Protein AF-A0A418BNH3-F1 (afdb_monomer)

InterPro domains:
  IPR000172 Glucose-methanol-choline oxidoreductase, N-terminal [PF00732] (237-376)
  IPR007867 Glucose-methanol-choline oxidoreductase, C-terminal [PF05199] (386-517)
  IPR036188 FAD/NAD(P)-binding domain superfamily [G3DSA:3.50.50.60] (268-417)
  IPR036188 FAD/NAD(P)-binding domain superfamily [G3DSA:3.50.50.60] (452-518)
  IPR036188 FAD/NAD(P)-binding domain superfamily [SSF51905] (187-517)

Radius of gyration: 31.07 Å; Cα contacts (8 Å, |Δi|>4): 616; chains: 1; bounding box: 93×63×77 Å

pLDDT: mean 75.2, std 13.59, range [33.78, 96.62]

Foldseek 3Di:
DLDDADPLLLLLLLLLLCLQQNADDLVVQLVVLVVVVVVVVVVCVPDPDPPQDDDSVLSNVRSHDRLVQLVLSVLLSVVLVVDDPVVNVVLSVLSVLLSFQCSLCVLQVQPGSGRLSPDDSVSNNSSLVSLCVPPDPVSNVSSVVSNCSSVCSLVVRQATPVRHGNSVCSVVVNPDADDDDDADDDAAEDAQQFQDDLVNQPPPLQVLLVRFFDVSQFDADPVNPDTDRHTSFDADDFDQQLDDDFLVRVVVVVVCVVVVHDDDRGGAQQVSHNDDPVCVSSPHNVCRRCTCSNPVVVVCVSSPDDDDGQKAFQEFDDDPPWTQFTWIAHPNRPDIDTDGDRYYHYHRDLPVSLVRCVSNPNDDPCRNPDDDDDDDDDADDDDPPRDGPDPDDDDDDDDPVNQQVVLVVLLVVVLVCVVVQDQWDDFQQPPQDIQGHDDPVCSVPVSPDPSNVVSSVVSVVSIRHPRRGDDDDDDDAQLQEADCDVVLGQAHPVQHGPVDPPDGDDDRNHHSDDPPDD

Secondary structure (DSSP, 8-state):
---PPPHHHHHHHHHHHHHHH-PPPHHHHHHHHHHHHHHHHHH-TT----SSPPPHHHHHHHTT--TTTTTHHHHHHHHHTTS-HHHHHHHHHHHHHHTSHHHHHHHH--SS-S-GGGS-HHHHHHHHHHHHT-SSHHHHHHHHHHHHHHHHHHHH-SB-TTS-B-HHHHHTT---PPPPPPPPP--EEEE-S----GGG----HHHHHHHHBGGGG-EE-TTSS-EE--BSS-----B-TT-PPPHHHHHHHHHHHHTT----PPPB-STT-----S-GGG--TTS-S--TTTTHHHHHHHTT-----SEEEEEEEEETTEEEEEEEEETTTTEEEEEE-S-EEEESHHHHHHHHHHHTT---TTTT-S-------------TT-----S--------HHHHHHHHHHHHHHHHHHHHTT-SEE--SBTTSPPEE--SHHHHHSTTTSHHHHHHHHHHHHH-S-TTTB----S----TT-B-SSTTT-SB-TTSBBSSSTT-B--SGGG-SS-TT--

Sequence (518 aa):
MVLRLTDAQNATILAIAETIVGPLPDDVAKDIVSEHLDTVRNLSEGTDEAAGTPTEDELLATTQVHPRELGLLASVEVMLHKLPKDRWSEFEKVLYLLSTGWGTKVVTASARMVPFHKLTVSEREDALRNLTLSSFAKVRSLFQVFKALVSFCMFAKTRSVHGKLNPLWENLHYPGRPEEKKRPPRILVLEKAVYFHPADASFNELQGFWDHYESAALLTSEDLSMMLLAGSAWGGGVSAEAVLHNVPNQVLLDGAIKLGYPVEAVPQNTNGHVHECGFCTLGCPYGEKQGSHVTWLRDAADAGAKFIDGCYVDKVMYVKDAASGVEATVLNGSVRLVVKAKTVVCCAGSLHTPALLLRSGLSNPNIGRHLRLHPVVTVHGFFPHKQVQSRPRIHFQLGTKDGQSLVEGLVAGIKVLLAQGAVEVNTTQFHLPPLRLQSKEDLANPVECATTQRWIAQVRALGAVQNSIGILNAHQMGSCRMGSTPEMGAVNPDGESWDVRGLYVADASLFPTASGVK

Organism: Aphanomyces astaci (NCBI:txid112090)

Solvent-accessible surface area (backbone atoms only — not comparable to full-atom values): 31016 Å² total; per-residue (Å²): 131,87,86,72,81,50,71,56,36,52,45,28,53,50,45,51,38,44,66,75,57,31,51,53,57,73,67,60,40,49,53,54,52,50,53,49,52,52,51,52,51,68,73,42,77,88,59,98,73,88,84,80,76,79,50,71,70,58,53,53,53,61,43,57,47,47,51,73,54,45,36,37,67,64,42,49,53,57,53,50,73,70,44,58,69,66,60,40,50,52,52,50,53,51,39,51,32,30,43,30,20,64,37,20,23,68,69,25,65,36,94,56,72,44,24,48,56,73,48,55,72,69,56,42,46,52,22,54,50,40,17,64,70,39,92,47,67,73,50,27,49,50,46,54,52,52,52,52,54,46,55,48,38,64,68,72,36,68,40,26,71,84,69,46,66,34,78,66,37,64,80,66,72,51,89,70,84,78,85,86,73,87,72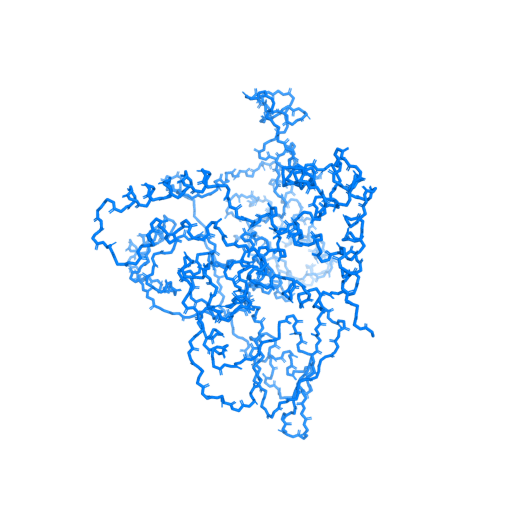,77,81,81,71,46,75,41,69,60,46,73,84,62,56,49,89,68,59,78,88,38,70,71,57,22,28,54,70,39,20,46,80,48,37,66,38,65,44,96,84,62,84,42,77,42,74,43,65,42,67,76,78,83,66,71,46,45,87,35,68,77,73,51,60,72,55,43,54,52,50,54,51,35,53,75,71,69,47,93,80,78,76,77,49,41,39,29,87,76,43,70,81,85,79,91,39,73,86,50,46,44,80,83,55,42,55,61,36,46,57,75,41,62,51,38,54,39,44,75,59,66,55,84,86,73,78,70,56,48,71,61,27,59,37,61,57,96,92,42,52,48,24,35,38,28,25,27,73,89,66,76,38,83,43,77,50,77,27,75,42,77,44,83,50,38,51,92,69,46,33,37,52,34,42,48,67,39,68,56,78,63,87,64,66,74,54,86,83,80,81,83,90,81,87,87,84,87,85,90,60,97,85,68,76,74,95,63,82,88,83,82,88,83,79,86,48,72,67,58,25,51,51,52,41,54,50,49,53,52,51,51,43,54,44,26,73,74,65,49,48,62,51,76,70,56,39,79,86,58,78,65,51,72,60,85,49,74,70,35,65,73,37,47,57,79,22,72,70,43,49,55,50,53,50,48,56,58,72,65,50,58,44,93,91,49,40,74,82,85,85,94,76,83,62,32,86,41,15,37,12,99,45,72,92,65,18,58,12,33,85,87,25,36,31,72,90,40,87,94,40,69,60,89,58,56,33,37,34,76,58,70,88,87,70,127

Mean predicted aligned error: 19.0 Å

Nearest PDB structures (foldseek):
  7dve-assembly2_B  TM=3.687E-01  e=5.368E-04  Microbacterium trichothecenolyticum
  7qva-assembly1_A  TM=3.240E-01  e=1.224E-03  Pseudarthrobacter siccitolerans
  7qfd-assembly1_A  TM=3.451E-01  e=6.701E-03  Pseudarthrobacter siccitolerans
  7qf8-assembly1_A  TM=3.212E-01  e=3.258E-03  Pseudarthrobacter siccitolerans
  7dve-assembly1_A  TM=3.403E-01  e=1.451E-02  Microbacterium trichothecenolyticum

Structure (mmCIF, N/CA/C/O backbone):
data_AF-A0A418BNH3-F1
#
_entry.id   AF-A0A418BNH3-F1
#
loop_
_atom_site.group_PDB
_atom_site.id
_atom_site.type_symbol
_atom_site.label_atom_id
_atom_site.label_alt_id
_atom_site.label_comp_id
_atom_site.label_asym_id
_atom_site.label_entity_id
_atom_site.label_seq_id
_atom_site.pdbx_PDB_ins_code
_atom_site.Cartn_x
_atom_site.Cartn_y
_atom_site.Cartn_z
_atom_site.occupancy
_atom_site.B_iso_or_equiv
_atom_site.auth_seq_id
_atom_site.auth_comp_id
_atom_site.auth_asym_id
_atom_site.auth_atom_id
_atom_site.pdbx_PDB_model_num
ATOM 1 N N . MET A 1 1 ? -23.271 23.427 24.731 1.00 37.72 1 MET A N 1
ATOM 2 C CA . MET A 1 1 ? -24.636 23.454 24.172 1.00 37.72 1 MET A CA 1
ATOM 3 C C . MET A 1 1 ? -24.675 22.404 23.074 1.00 37.72 1 MET A C 1
ATOM 5 O O . MET A 1 1 ? -23.880 22.517 22.151 1.00 37.72 1 MET A O 1
ATOM 9 N N . VAL A 1 2 ? -25.447 21.327 23.234 1.00 43.41 2 VAL A N 1
ATOM 10 C CA . VAL A 1 2 ? -25.583 20.299 22.186 1.00 43.41 2 VAL A CA 1
ATOM 11 C C . VAL A 1 2 ? -26.426 20.923 21.076 1.00 43.41 2 VAL A C 1
ATOM 13 O O . VAL A 1 2 ? -27.587 21.248 21.316 1.00 43.41 2 VAL A O 1
ATOM 16 N N . LEU A 1 3 ? -25.821 21.190 19.918 1.00 53.22 3 LEU A N 1
ATOM 17 C CA . LEU A 1 3 ? -26.523 21.704 18.741 1.00 53.22 3 LEU A CA 1
ATOM 18 C C . LEU A 1 3 ? -27.449 20.592 18.236 1.00 53.22 3 LEU A C 1
ATOM 20 O O . LEU A 1 3 ? -26.982 19.583 17.717 1.00 53.22 3 LEU A O 1
ATOM 24 N N . ARG A 1 4 ? -28.757 20.743 18.456 1.00 70.19 4 ARG A N 1
ATOM 25 C CA . ARG A 1 4 ? -29.774 19.885 17.840 1.00 70.19 4 ARG A CA 1
ATOM 26 C C . ARG A 1 4 ? -30.193 20.494 16.511 1.00 70.19 4 ARG A C 1
ATOM 28 O O . ARG A 1 4 ? -30.335 21.712 16.419 1.00 70.19 4 ARG A O 1
ATOM 35 N N . LEU A 1 5 ? -30.408 19.640 15.515 1.00 81.38 5 LEU A N 1
ATOM 36 C CA . LEU A 1 5 ? -31.005 20.052 14.250 1.00 81.38 5 LEU A CA 1
ATOM 37 C C . LEU A 1 5 ? -32.410 20.611 14.498 1.00 81.38 5 LEU A C 1
ATOM 39 O O . LEU A 1 5 ? -33.138 20.148 15.377 1.00 81.38 5 LEU A O 1
ATOM 43 N N . THR A 1 6 ? -32.788 21.612 13.711 1.00 88.00 6 THR A N 1
ATOM 44 C CA . THR A 1 6 ? -34.149 22.162 13.715 1.00 88.00 6 THR A CA 1
ATOM 45 C C . THR A 1 6 ? -35.138 21.186 13.075 1.00 88.00 6 THR A C 1
ATOM 47 O O . THR A 1 6 ? -34.758 20.351 12.250 1.00 88.00 6 THR A O 1
ATOM 50 N N . ASP A 1 7 ? -36.431 21.334 13.372 1.00 88.44 7 ASP A N 1
ATOM 51 C CA . ASP A 1 7 ? -37.486 20.499 12.777 1.00 88.44 7 ASP A CA 1
ATOM 52 C C . ASP A 1 7 ? -37.479 20.550 11.241 1.00 88.44 7 ASP A C 1
ATOM 54 O O . ASP A 1 7 ? -37.665 19.533 10.573 1.00 88.44 7 ASP A O 1
ATOM 58 N N . ALA A 1 8 ? -37.178 21.718 10.665 1.00 88.00 8 ALA A N 1
ATOM 59 C CA . ALA A 1 8 ? -37.077 21.895 9.219 1.00 88.00 8 ALA A CA 1
ATOM 60 C C . ALA A 1 8 ? -35.868 21.156 8.611 1.00 88.00 8 ALA A C 1
ATOM 62 O O . ALA A 1 8 ? -35.959 20.623 7.501 1.00 88.00 8 ALA A O 1
ATOM 63 N N . GLN A 1 9 ? -34.740 21.086 9.325 1.00 88.50 9 GLN A N 1
ATOM 64 C CA . GLN A 1 9 ? -33.569 20.307 8.904 1.00 88.50 9 GLN A CA 1
ATOM 65 C C . GLN A 1 9 ? -33.829 18.800 9.042 1.00 88.50 9 GLN A C 1
ATOM 67 O O . GLN A 1 9 ? -33.521 18.053 8.116 1.00 88.50 9 GLN A O 1
ATOM 72 N N . ASN A 1 10 ? -34.473 18.363 10.129 1.00 87.75 10 ASN A N 1
ATOM 73 C CA . ASN A 1 10 ? -34.883 16.967 10.321 1.00 87.75 10 ASN A CA 1
ATOM 74 C C . ASN A 1 10 ? -35.850 16.500 9.224 1.00 87.75 10 ASN A C 1
ATOM 76 O O . ASN A 1 10 ? -35.643 15.445 8.623 1.00 87.75 10 ASN A O 1
ATOM 80 N N . ALA A 1 11 ? -36.854 17.317 8.893 1.00 89.62 11 ALA A N 1
ATOM 81 C CA . ALA A 1 11 ? -37.769 17.043 7.786 1.00 89.62 11 ALA A CA 1
ATOM 82 C C . ALA A 1 11 ? -37.035 16.953 6.437 1.00 89.62 11 ALA A C 1
ATOM 84 O O . ALA A 1 11 ? -37.378 16.127 5.595 1.00 89.62 11 ALA A O 1
ATOM 85 N N . THR A 1 12 ? -35.998 17.771 6.241 1.00 90.56 12 THR A N 1
ATOM 86 C CA . THR A 1 12 ? -35.180 17.770 5.020 1.00 90.56 12 THR A CA 1
ATOM 87 C C . THR A 1 12 ? -34.325 16.508 4.899 1.00 90.56 12 THR A C 1
ATOM 89 O O . THR A 1 12 ? -34.303 15.907 3.831 1.00 90.56 12 THR A O 1
ATOM 92 N N . ILE A 1 13 ? -33.686 16.049 5.981 1.00 88.06 13 ILE A N 1
ATOM 93 C CA . ILE A 1 13 ? -32.927 14.785 5.988 1.00 88.06 13 ILE A CA 1
ATOM 94 C C . ILE A 1 13 ? -33.841 13.599 5.683 1.00 88.06 13 ILE A C 1
ATOM 96 O O . ILE A 1 13 ? -33.485 12.752 4.867 1.00 88.06 13 ILE A O 1
ATOM 100 N N . LEU A 1 14 ? -35.020 13.544 6.311 1.00 86.75 14 LEU A N 1
ATOM 101 C CA . LEU A 1 14 ? -35.993 12.485 6.048 1.00 86.75 14 LEU A CA 1
ATOM 102 C C . LEU A 1 14 ? -36.461 12.496 4.595 1.00 86.75 14 LEU A C 1
ATOM 104 O O . LEU A 1 14 ? -36.467 11.447 3.966 1.00 86.75 14 LEU A O 1
ATOM 108 N N . ALA A 1 15 ? -36.776 13.671 4.047 1.00 88.69 15 ALA A N 1
ATOM 109 C CA . ALA A 1 15 ? -37.176 13.804 2.651 1.00 88.69 15 ALA A CA 1
ATOM 110 C C . ALA A 1 15 ? -36.072 13.355 1.680 1.00 88.69 15 ALA A C 1
ATOM 112 O O . ALA A 1 15 ? -36.371 12.700 0.686 1.00 88.69 15 ALA A O 1
ATOM 113 N N . ILE A 1 16 ? -34.804 13.674 1.963 1.00 87.88 16 ILE A N 1
ATOM 114 C CA . ILE A 1 16 ? -33.655 13.199 1.176 1.00 87.88 16 ILE A CA 1
ATOM 115 C C . ILE A 1 16 ? -33.548 11.674 1.266 1.00 87.88 16 ILE A C 1
ATOM 117 O O . ILE A 1 16 ? -33.406 11.009 0.246 1.00 87.88 16 ILE A O 1
ATOM 121 N N . ALA A 1 17 ? -33.656 11.108 2.468 1.00 84.88 17 ALA A N 1
ATOM 122 C CA . ALA A 1 17 ? -33.556 9.670 2.668 1.00 84.88 17 ALA A CA 1
ATOM 123 C C . ALA A 1 17 ? -34.690 8.891 1.998 1.00 84.88 17 ALA A C 1
ATOM 125 O O . ALA A 1 17 ? -34.429 7.898 1.333 1.00 84.88 17 ALA A O 1
ATOM 126 N N . GLU A 1 18 ? -35.924 9.379 2.106 1.00 85.19 18 GLU A N 1
ATOM 127 C CA . GLU A 1 18 ? -37.091 8.860 1.383 1.00 85.19 18 GLU A CA 1
ATOM 128 C C . GLU A 1 18 ? -36.895 8.885 -0.132 1.00 85.19 18 GLU A C 1
ATOM 130 O O . GLU A 1 18 ? -37.412 8.030 -0.829 1.00 85.19 18 GLU A O 1
ATOM 135 N N . THR A 1 19 ? -36.135 9.844 -0.653 1.00 86.19 19 THR A N 1
ATOM 136 C CA . THR A 1 19 ? -35.883 9.926 -2.098 1.00 86.19 19 THR A CA 1
ATOM 137 C C . THR A 1 19 ? -34.776 8.958 -2.542 1.00 86.19 19 THR A C 1
ATOM 139 O O . THR A 1 19 ? -34.773 8.508 -3.677 1.00 86.19 19 THR A O 1
ATOM 142 N N . ILE A 1 20 ? -33.809 8.638 -1.671 1.00 81.50 20 ILE A N 1
ATOM 143 C CA . ILE A 1 20 ? -32.652 7.785 -2.017 1.00 81.50 20 ILE A CA 1
ATOM 144 C C . ILE A 1 20 ? -32.936 6.297 -1.753 1.00 81.50 20 ILE A C 1
ATOM 146 O O . ILE A 1 20 ? -32.476 5.441 -2.500 1.00 81.50 20 ILE A O 1
ATOM 150 N N . VAL A 1 21 ? -33.642 5.988 -0.666 1.00 76.19 21 VAL A N 1
ATOM 151 C CA . VAL A 1 21 ? -33.873 4.623 -0.153 1.00 76.19 21 VAL A CA 1
ATOM 152 C C . VAL A 1 21 ? -35.308 4.448 0.355 1.00 76.19 21 VAL A C 1
ATOM 154 O O . VAL A 1 21 ? -35.558 3.656 1.263 1.00 76.19 21 VAL A O 1
ATOM 157 N N . GLY A 1 22 ? -36.241 5.265 -0.135 1.00 78.38 22 GLY A N 1
ATOM 158 C CA . GLY A 1 22 ? -37.651 5.121 0.204 1.00 78.38 22 GLY A CA 1
ATOM 159 C C . GLY A 1 22 ? -38.299 3.916 -0.469 1.00 78.38 22 GLY A C 1
ATOM 160 O O . GLY A 1 22 ? -37.667 3.246 -1.289 1.00 78.38 22 GLY A O 1
ATOM 161 N N . PRO A 1 23 ? -39.564 3.650 -0.113 1.00 79.25 23 PRO A N 1
ATOM 162 C CA . PRO A 1 23 ? -40.306 2.549 -0.690 1.00 79.25 23 PRO A CA 1
ATOM 163 C C . PRO A 1 23 ? -40.472 2.734 -2.199 1.00 79.25 23 PRO A C 1
ATOM 165 O O . PRO A 1 23 ? -40.708 3.847 -2.679 1.00 79.25 23 PRO A O 1
ATOM 168 N N . LEU A 1 24 ? -40.352 1.634 -2.934 1.00 78.94 24 LEU A N 1
ATOM 169 C CA . LEU A 1 24 ? -40.590 1.620 -4.372 1.00 78.94 24 LEU A CA 1
ATOM 170 C C . LEU A 1 24 ? -42.100 1.617 -4.662 1.00 78.94 24 LEU A C 1
ATOM 172 O O . LEU A 1 24 ? -42.859 1.001 -3.908 1.00 78.94 24 LEU A O 1
ATOM 176 N N . PRO A 1 25 ? -42.552 2.257 -5.758 1.00 83.88 25 PRO A N 1
ATOM 177 C CA . PRO A 1 25 ? -43.906 2.060 -6.271 1.00 83.88 25 PRO A CA 1
ATOM 178 C C . PRO A 1 25 ? -44.221 0.569 -6.463 1.00 83.88 25 PRO A C 1
ATOM 180 O O . PRO A 1 25 ? -43.344 -0.193 -6.868 1.00 83.88 25 PRO A O 1
ATOM 183 N N . ASP A 1 26 ? -45.454 0.151 -6.166 1.00 82.12 26 ASP A N 1
ATOM 184 C CA . ASP A 1 26 ? -45.845 -1.269 -6.141 1.00 82.12 26 ASP A CA 1
ATOM 185 C C . ASP A 1 26 ? -45.610 -1.998 -7.472 1.00 82.12 26 ASP A C 1
ATOM 187 O O . ASP A 1 26 ? -45.287 -3.183 -7.479 1.00 82.12 26 ASP A O 1
ATOM 191 N N . ASP A 1 27 ? -45.796 -1.310 -8.595 1.00 83.25 27 ASP A N 1
ATOM 192 C CA . ASP A 1 27 ? -45.533 -1.817 -9.942 1.00 83.25 27 ASP A CA 1
ATOM 193 C C . ASP A 1 27 ? -44.031 -2.019 -10.181 1.00 83.25 27 ASP A C 1
ATOM 195 O O . ASP A 1 27 ? -43.605 -3.111 -10.546 1.00 83.25 27 ASP A O 1
ATOM 199 N N . VAL A 1 28 ? -43.216 -1.012 -9.858 1.00 81.00 28 VAL A N 1
ATOM 200 C CA . VAL A 1 28 ? -41.751 -1.072 -9.988 1.00 81.00 28 VAL A CA 1
ATOM 201 C C . VAL A 1 28 ? -41.143 -2.132 -9.063 1.00 81.00 28 VAL A C 1
ATOM 203 O O . VAL A 1 28 ? -40.230 -2.855 -9.456 1.00 81.00 28 VAL A O 1
ATOM 206 N N . ALA A 1 29 ? -41.646 -2.244 -7.833 1.00 83.81 29 ALA A N 1
ATOM 207 C CA . ALA A 1 29 ? -41.211 -3.250 -6.871 1.00 83.81 29 ALA A CA 1
ATOM 208 C C . ALA A 1 29 ? -41.464 -4.674 -7.385 1.00 83.81 29 ALA A C 1
ATOM 210 O O . ALA A 1 29 ? -40.574 -5.519 -7.300 1.00 83.81 29 ALA A O 1
ATOM 211 N N . LYS A 1 30 ? -42.655 -4.927 -7.943 1.00 86.31 30 LYS A N 1
ATOM 212 C CA . LYS A 1 30 ? -43.021 -6.229 -8.516 1.00 86.31 30 LYS A CA 1
ATOM 213 C C . LYS A 1 30 ? -42.151 -6.598 -9.705 1.00 86.31 30 LYS A C 1
ATOM 215 O O . LYS A 1 30 ? -41.670 -7.726 -9.752 1.00 86.31 30 LYS A O 1
ATOM 220 N N . ASP A 1 31 ? -41.898 -5.655 -10.607 1.00 86.19 31 ASP A N 1
ATOM 221 C CA . ASP A 1 31 ? -41.050 -5.900 -11.775 1.00 86.19 31 ASP A CA 1
ATOM 222 C C . ASP A 1 31 ? -39.617 -6.268 -11.355 1.00 86.19 31 ASP A C 1
ATOM 224 O O . ASP A 1 31 ? -39.080 -7.279 -11.806 1.00 86.19 31 ASP A O 1
ATOM 228 N N . ILE A 1 32 ? -39.026 -5.512 -10.420 1.00 80.62 32 ILE A N 1
ATOM 229 C CA . ILE A 1 32 ? -37.663 -5.764 -9.920 1.00 80.62 32 ILE A CA 1
ATOM 230 C C . ILE A 1 32 ? -37.572 -7.108 -9.188 1.00 80.62 32 ILE A C 1
ATOM 232 O O . ILE A 1 32 ? -36.614 -7.857 -9.388 1.00 80.62 32 ILE A O 1
ATOM 236 N N . VAL A 1 33 ? -38.544 -7.425 -8.327 1.00 82.75 33 VAL A N 1
ATOM 237 C CA . VAL A 1 33 ? -38.552 -8.696 -7.585 1.00 82.75 33 VAL A CA 1
ATOM 238 C C . VAL A 1 33 ? -38.751 -9.876 -8.538 1.00 82.75 33 VAL A C 1
ATOM 240 O O . VAL A 1 33 ? -38.056 -10.881 -8.396 1.00 82.75 33 VAL A O 1
ATOM 243 N N . SER A 1 34 ? -39.625 -9.745 -9.541 1.00 83.69 34 SER A N 1
ATOM 244 C CA . SER A 1 34 ? -39.816 -10.769 -10.574 1.00 83.69 34 SER A CA 1
ATOM 245 C C . SER A 1 34 ? -38.529 -11.009 -11.366 1.00 83.69 34 SER A C 1
ATOM 247 O O . SER A 1 34 ? -38.108 -12.154 -11.505 1.00 83.69 34 SER A O 1
ATOM 249 N N . GLU A 1 35 ? -37.860 -9.947 -11.827 1.00 82.25 35 GLU A N 1
ATOM 250 C CA . GLU A 1 35 ? -36.590 -10.044 -12.561 1.00 82.25 35 GLU A CA 1
ATOM 251 C C . GLU A 1 35 ? -35.487 -10.698 -11.710 1.00 82.25 35 GLU A C 1
ATOM 253 O O . GLU A 1 35 ? -34.729 -11.547 -12.193 1.00 82.25 35 GLU A O 1
ATOM 258 N N . HIS A 1 36 ? -35.415 -10.350 -10.422 1.00 77.31 36 HIS A N 1
ATOM 259 C CA . HIS A 1 36 ? -34.482 -10.963 -9.480 1.00 77.31 36 HIS A CA 1
ATOM 260 C C . HIS A 1 36 ? -34.755 -12.460 -9.299 1.00 77.31 36 HIS A C 1
ATOM 262 O O . HIS A 1 36 ? -33.828 -13.264 -9.402 1.00 77.31 36 HIS A O 1
ATOM 268 N N . LEU A 1 37 ? -36.011 -12.849 -9.067 1.00 77.81 37 LEU A N 1
ATOM 269 C CA . LEU A 1 37 ? -36.396 -14.249 -8.883 1.00 77.81 37 LEU A CA 1
ATOM 270 C C . LEU A 1 37 ? -36.153 -15.079 -10.145 1.00 77.81 37 LEU A C 1
ATOM 272 O O . LEU A 1 37 ? -35.660 -16.200 -10.039 1.00 77.81 37 LEU A O 1
ATOM 276 N N . ASP A 1 38 ? -36.429 -14.534 -11.329 1.00 78.19 38 ASP A N 1
ATOM 277 C CA . ASP A 1 38 ? -36.129 -15.202 -12.597 1.00 78.19 38 ASP A CA 1
ATOM 278 C C . ASP A 1 38 ? -34.618 -15.352 -12.807 1.00 78.19 38 ASP A C 1
ATOM 280 O O . ASP A 1 38 ? -34.149 -16.412 -13.219 1.00 78.19 38 ASP A O 1
ATOM 284 N N . THR A 1 39 ? -33.827 -14.340 -12.439 1.00 72.44 39 THR A N 1
ATOM 285 C CA . THR A 1 39 ? -32.359 -14.421 -12.466 1.00 72.44 39 THR A CA 1
ATOM 286 C C . THR A 1 39 ? -31.839 -15.506 -11.522 1.00 72.44 39 THR A C 1
ATOM 288 O O . THR A 1 39 ? -31.014 -16.322 -11.924 1.00 72.44 39 THR A O 1
ATOM 291 N N . VAL A 1 40 ? -32.339 -15.558 -10.284 1.00 67.56 40 VAL A N 1
ATOM 292 C CA . VAL A 1 40 ? -31.953 -16.576 -9.293 1.00 67.56 40 VAL A CA 1
ATOM 293 C C . VAL A 1 40 ? -32.353 -17.978 -9.758 1.00 67.56 40 VAL A C 1
ATOM 295 O O . VAL A 1 40 ? -31.541 -18.892 -9.645 1.00 67.56 40 VAL A O 1
ATOM 298 N N . ARG A 1 41 ? -33.551 -18.150 -10.336 1.00 71.44 41 ARG A N 1
ATOM 299 C CA . ARG A 1 41 ? -34.013 -19.425 -10.920 1.00 71.44 41 ARG A CA 1
ATOM 300 C C . ARG A 1 41 ? -33.131 -19.883 -12.080 1.00 71.44 41 ARG A C 1
ATOM 302 O O . ARG A 1 41 ? -32.751 -21.045 -12.128 1.00 71.44 41 ARG A O 1
ATOM 309 N N . ASN A 1 42 ? -32.763 -18.974 -12.981 1.00 68.06 42 ASN A N 1
ATOM 310 C CA . ASN A 1 42 ? -31.885 -19.287 -14.112 1.00 68.06 42 ASN A CA 1
ATOM 311 C C . ASN A 1 42 ? -30.457 -19.646 -13.667 1.00 68.06 42 ASN A C 1
ATOM 313 O O . ASN A 1 42 ? -29.765 -20.393 -14.353 1.00 68.06 42 ASN A O 1
ATOM 317 N N . LEU A 1 43 ? -30.002 -19.116 -12.527 1.00 56.06 43 LEU A N 1
ATOM 318 C CA . LEU A 1 43 ? -28.696 -19.437 -11.944 1.00 56.06 43 LEU A CA 1
ATOM 319 C C . LEU A 1 43 ? -28.700 -20.744 -11.134 1.00 56.06 43 LEU A C 1
ATOM 321 O O . LEU A 1 43 ? -27.629 -21.308 -10.919 1.00 56.06 43 LEU A O 1
ATOM 325 N N . SER A 1 44 ? -29.867 -21.225 -10.693 1.00 58.38 44 SER A N 1
ATOM 326 C CA . SER A 1 44 ? -30.016 -22.442 -9.883 1.00 58.38 44 SER A CA 1
ATOM 327 C C . SER A 1 44 ? -30.423 -23.693 -10.673 1.00 58.38 44 SER A C 1
ATOM 329 O O . SER A 1 44 ? -30.568 -24.764 -10.076 1.00 58.38 44 SER A O 1
ATOM 331 N N . GLU A 1 45 ? -30.543 -23.616 -12.006 1.00 48.94 45 GLU A N 1
ATOM 332 C CA . GLU A 1 45 ? -30.714 -24.792 -12.872 1.00 48.94 45 GLU A CA 1
ATOM 333 C C . GLU A 1 45 ? -29.484 -25.723 -12.779 1.00 48.94 45 GLU A C 1
ATOM 335 O O . GLU A 1 45 ? -28.511 -25.595 -13.520 1.00 48.94 45 GLU A O 1
ATOM 340 N N . GLY A 1 46 ? -29.524 -26.675 -11.839 1.00 53.88 46 GLY A N 1
ATOM 341 C CA . GLY A 1 46 ? -28.499 -27.708 -11.650 1.00 53.88 46 GLY A CA 1
ATOM 342 C C . GLY A 1 46 ? -28.105 -28.014 -10.201 1.00 53.88 46 GLY A C 1
ATOM 343 O O . GLY A 1 46 ? -27.373 -28.980 -9.984 1.00 53.88 46 GLY A O 1
ATOM 344 N N . THR A 1 47 ? -28.582 -27.254 -9.210 1.00 50.19 47 THR A N 1
ATOM 345 C CA . THR A 1 47 ? -28.262 -27.480 -7.788 1.00 50.19 47 THR A CA 1
ATOM 346 C C . THR A 1 47 ? -29.525 -27.583 -6.939 1.00 50.19 47 THR A C 1
ATOM 348 O O . THR A 1 47 ? -30.320 -26.648 -6.870 1.00 50.19 47 THR A O 1
ATOM 351 N N . ASP A 1 48 ? -29.689 -28.727 -6.278 1.00 52.25 48 ASP A N 1
ATOM 352 C CA . ASP A 1 48 ? -30.768 -29.036 -5.335 1.00 52.25 48 ASP A CA 1
ATOM 353 C C . ASP A 1 48 ? -30.558 -28.264 -4.012 1.00 52.25 48 ASP A C 1
ATOM 355 O O . ASP A 1 48 ? -30.096 -28.824 -3.022 1.00 52.25 48 ASP A O 1
ATOM 359 N N . GLU A 1 49 ? -30.859 -26.962 -3.967 1.00 47.25 49 GLU A N 1
ATOM 360 C CA . GLU A 1 49 ? -30.880 -26.200 -2.706 1.00 47.25 49 GLU A CA 1
ATOM 361 C C . GLU A 1 49 ? -32.076 -25.239 -2.642 1.00 47.25 49 GLU A C 1
ATOM 363 O O . GLU A 1 49 ? -32.016 -24.082 -3.043 1.00 47.25 49 GLU A O 1
ATOM 368 N N . ALA A 1 50 ? -33.185 -25.732 -2.082 1.00 45.34 50 ALA A N 1
ATOM 369 C CA . ALA A 1 50 ? -34.378 -24.950 -1.735 1.00 45.34 50 ALA A CA 1
ATOM 370 C C . ALA A 1 50 ? -34.385 -24.480 -0.261 1.00 45.34 50 ALA A C 1
ATOM 372 O O . ALA A 1 50 ? -35.434 -24.135 0.282 1.00 45.34 50 ALA A O 1
ATOM 373 N N . ALA A 1 51 ? -33.240 -24.492 0.428 1.00 43.66 51 ALA A N 1
ATOM 374 C CA . ALA A 1 51 ? -33.163 -24.144 1.846 1.00 43.66 51 ALA A CA 1
ATOM 375 C C . ALA A 1 51 ? -32.556 -22.746 2.044 1.00 43.66 51 ALA A C 1
ATOM 377 O O . ALA A 1 51 ? -31.346 -22.604 2.187 1.00 43.66 51 ALA A O 1
ATOM 378 N N . GLY A 1 52 ? -33.411 -21.718 2.095 1.00 57.44 52 GLY A N 1
ATOM 379 C CA . GLY A 1 52 ? -33.028 -20.368 2.541 1.00 57.44 52 GLY A CA 1
ATOM 380 C C . GLY A 1 52 ? -33.180 -19.237 1.520 1.00 57.44 52 GLY A C 1
ATOM 381 O O . GLY A 1 52 ? -32.768 -18.118 1.817 1.00 57.44 52 GLY A O 1
ATOM 382 N N . THR A 1 53 ? -33.762 -19.489 0.344 1.00 60.69 53 THR A N 1
ATOM 383 C CA . THR A 1 53 ? -34.099 -18.421 -0.611 1.00 60.69 53 THR A CA 1
ATOM 384 C C . THR A 1 53 ? -35.329 -17.643 -0.119 1.00 60.69 53 THR A C 1
ATOM 386 O O . THR A 1 53 ? -36.350 -18.279 0.155 1.00 60.69 53 THR A O 1
ATOM 389 N N . PRO A 1 54 ? -35.266 -16.302 -0.013 1.00 64.06 54 PRO A N 1
ATOM 390 C CA . PRO A 1 54 ? -36.414 -15.483 0.374 1.00 64.06 54 PRO A CA 1
ATOM 391 C C . PRO A 1 54 ? -37.592 -15.652 -0.595 1.00 64.06 54 PRO A C 1
ATOM 393 O O . PRO A 1 54 ? -37.406 -15.748 -1.810 1.00 64.06 54 PRO A O 1
ATOM 396 N N . THR A 1 55 ? -38.811 -15.673 -0.065 1.00 77.31 55 THR A N 1
ATOM 397 C CA . THR A 1 55 ? -40.053 -15.697 -0.851 1.00 77.31 55 THR A CA 1
ATOM 398 C C . THR A 1 55 ? -40.303 -14.357 -1.554 1.00 77.31 55 THR A C 1
ATOM 400 O O . THR A 1 55 ? -39.785 -13.316 -1.152 1.00 77.31 55 THR A O 1
ATOM 403 N N . GLU A 1 56 ? -41.137 -14.362 -2.599 1.00 80.00 56 GLU A N 1
ATOM 404 C CA . GLU A 1 56 ? -41.554 -13.137 -3.302 1.00 80.00 56 GLU A CA 1
ATOM 405 C C . GLU A 1 56 ? -42.177 -12.112 -2.342 1.00 80.00 56 GLU A C 1
ATOM 407 O O . GLU A 1 56 ? -41.816 -10.937 -2.376 1.00 80.00 56 GLU A O 1
ATOM 412 N N . ASP A 1 57 ? -43.034 -12.568 -1.424 1.00 77.62 57 ASP A N 1
ATOM 413 C CA . ASP A 1 57 ? -43.654 -11.720 -0.403 1.00 77.62 57 ASP A CA 1
ATOM 414 C C . ASP A 1 57 ? -42.618 -11.127 0.569 1.00 77.62 57 ASP A C 1
ATOM 416 O O . ASP A 1 57 ? -42.730 -9.963 0.963 1.00 77.62 57 ASP A O 1
ATOM 420 N N . GLU A 1 58 ? -41.584 -11.890 0.941 1.00 72.69 58 GLU A N 1
ATOM 421 C CA . GLU A 1 58 ? -40.489 -11.405 1.792 1.00 72.69 58 GLU A CA 1
ATOM 422 C C . GLU A 1 58 ? -39.636 -10.356 1.072 1.00 72.69 58 GLU A C 1
ATOM 424 O O . GLU A 1 58 ? -39.309 -9.327 1.665 1.00 72.69 58 GLU A O 1
ATOM 429 N N . LEU A 1 59 ? -39.333 -10.560 -0.212 1.00 73.56 59 LEU A N 1
ATOM 430 C CA . LEU A 1 59 ? -38.600 -9.590 -1.026 1.00 73.56 59 LEU A CA 1
ATOM 431 C C . LEU A 1 59 ? -39.415 -8.311 -1.246 1.00 73.56 59 LEU A C 1
ATOM 433 O O . LEU A 1 59 ? -38.895 -7.217 -1.023 1.00 73.56 59 LEU A O 1
ATOM 437 N N . LEU A 1 60 ? -40.702 -8.422 -1.583 1.00 79.88 60 LEU A N 1
ATOM 438 C CA . LEU A 1 60 ? -41.607 -7.275 -1.716 1.00 79.88 60 LEU A CA 1
ATOM 439 C C . LEU A 1 60 ? -41.755 -6.507 -0.397 1.00 79.88 60 LEU A C 1
ATOM 441 O O . LEU A 1 60 ? -41.803 -5.278 -0.395 1.00 79.88 60 LEU A O 1
ATOM 445 N N . ALA A 1 61 ? -41.761 -7.190 0.750 1.00 77.75 61 ALA A N 1
ATOM 446 C CA . ALA A 1 61 ? -41.788 -6.514 2.044 1.00 77.75 61 ALA A CA 1
ATOM 447 C C . ALA A 1 61 ? -40.547 -5.626 2.267 1.00 77.75 61 ALA A C 1
ATOM 449 O O . ALA A 1 61 ? -40.660 -4.568 2.891 1.00 77.75 61 ALA A O 1
ATOM 450 N N . THR A 1 62 ? -39.374 -5.995 1.731 1.00 70.56 62 THR A N 1
ATOM 451 C CA . THR A 1 62 ? -38.154 -5.171 1.853 1.00 70.56 62 THR A CA 1
ATOM 452 C C . THR A 1 62 ? -38.209 -3.885 1.042 1.00 70.56 62 THR A C 1
ATOM 454 O O . THR A 1 62 ? -37.702 -2.859 1.500 1.00 70.56 62 THR A O 1
ATOM 457 N N . THR A 1 63 ? -38.861 -3.904 -0.124 1.00 74.94 63 THR A N 1
ATOM 458 C CA . THR A 1 63 ? -38.979 -2.725 -0.993 1.00 74.94 63 THR A CA 1
ATOM 459 C C . THR A 1 63 ? -39.953 -1.691 -0.441 1.00 74.94 63 THR A C 1
ATOM 461 O O . THR A 1 63 ? -40.040 -0.597 -0.987 1.00 74.94 63 THR A O 1
ATOM 464 N N . GLN A 1 64 ? -40.686 -2.028 0.625 1.00 80.25 64 GLN A N 1
ATOM 465 C CA . GLN A 1 64 ? -41.664 -1.161 1.281 1.00 80.25 64 GLN A CA 1
ATOM 466 C C . GLN A 1 64 ? -41.170 -0.596 2.627 1.00 80.25 64 GLN A C 1
ATOM 468 O O . GLN A 1 64 ? -41.888 0.153 3.291 1.00 80.25 64 GLN A O 1
ATOM 473 N N . VAL A 1 65 ? -39.934 -0.909 3.045 1.00 75.56 65 VAL A N 1
ATOM 474 C CA . VAL A 1 65 ? -39.385 -0.451 4.332 1.00 75.56 65 VAL A CA 1
ATOM 475 C C . VAL A 1 65 ? -39.075 1.041 4.292 1.00 75.56 65 VAL A C 1
ATOM 477 O O . VAL A 1 65 ? -38.208 1.512 3.557 1.00 75.56 65 VAL A O 1
ATOM 480 N N . HIS A 1 66 ? -39.730 1.801 5.166 1.00 78.81 66 HIS A N 1
ATOM 481 C CA . HIS A 1 66 ? -39.539 3.242 5.213 1.00 78.81 66 HIS A CA 1
ATOM 482 C C . HIS A 1 66 ? -38.317 3.628 6.078 1.00 78.81 66 HIS A C 1
ATOM 484 O O . HIS A 1 66 ? -38.209 3.179 7.224 1.00 78.81 66 HIS A O 1
ATOM 490 N N . PRO A 1 67 ? -37.439 4.563 5.653 1.00 72.56 67 PRO A N 1
ATOM 491 C CA . PRO A 1 67 ? -36.245 4.963 6.424 1.00 72.56 67 PRO A CA 1
ATOM 492 C C . PRO A 1 67 ? -36.526 5.474 7.848 1.00 72.56 67 PRO A C 1
ATOM 494 O O . PRO A 1 67 ? -35.676 5.435 8.742 1.00 72.56 67 PRO A O 1
ATOM 497 N N . ARG A 1 68 ? -37.753 5.949 8.081 1.00 74.12 68 ARG A N 1
ATOM 498 C CA . ARG A 1 68 ? -38.243 6.387 9.400 1.00 74.12 68 ARG A CA 1
ATOM 499 C C . ARG A 1 68 ? -38.352 5.228 10.394 1.00 74.12 68 ARG A C 1
ATOM 501 O O . ARG A 1 68 ? -38.051 5.418 11.570 1.00 74.12 68 ARG A O 1
ATOM 508 N N . GLU A 1 69 ? -38.714 4.037 9.929 1.00 71.12 69 GLU A N 1
ATOM 509 C CA . GLU A 1 69 ? -38.885 2.840 10.765 1.00 71.12 69 GLU A CA 1
ATOM 510 C C . GLU A 1 69 ? -37.545 2.281 11.267 1.00 71.12 69 GLU A C 1
ATOM 512 O O . GLU A 1 69 ? -37.477 1.598 12.291 1.00 71.12 69 GLU A O 1
ATOM 517 N N . LEU A 1 70 ? -36.445 2.649 10.606 1.00 71.81 70 LEU A N 1
ATOM 518 C CA . LEU A 1 70 ? -35.085 2.244 10.968 1.00 71.81 70 LEU A CA 1
ATOM 519 C C . LEU A 1 70 ? -34.366 3.251 11.878 1.00 71.81 70 LEU A C 1
ATOM 521 O O . LEU A 1 70 ? -33.202 3.068 12.230 1.00 71.81 70 LEU A O 1
ATOM 525 N N . GLY A 1 71 ? -35.053 4.311 12.315 1.00 73.56 71 GLY A N 1
ATOM 526 C CA . GLY A 1 71 ? -34.493 5.275 13.264 1.00 73.56 71 GLY A CA 1
ATOM 527 C C . GLY A 1 71 ? -33.351 6.087 12.658 1.00 73.56 71 GLY A C 1
ATOM 528 O O . GLY A 1 71 ? -32.373 6.409 13.342 1.00 73.56 71 GLY A O 1
ATOM 529 N N . LEU A 1 72 ? -33.464 6.400 11.363 1.00 77.69 72 LEU A N 1
ATOM 530 C CA . LEU A 1 72 ? -32.436 7.090 10.596 1.00 77.69 72 LEU A CA 1
ATOM 531 C C . LEU A 1 72 ? -32.013 8.414 11.241 1.00 77.69 72 LEU A C 1
ATOM 533 O O . LEU A 1 72 ? -30.818 8.647 11.388 1.00 77.69 72 LEU A O 1
ATOM 537 N N . LEU A 1 73 ? -32.961 9.248 11.683 1.00 75.69 73 LEU A N 1
ATOM 538 C CA . LEU A 1 73 ? -32.649 10.555 12.279 1.00 75.69 73 LEU A CA 1
ATOM 539 C C . LEU A 1 73 ? -31.726 10.441 13.494 1.00 75.69 73 LEU A C 1
ATOM 541 O O . LEU A 1 73 ? -30.709 11.122 13.551 1.00 75.69 73 LEU A O 1
ATOM 545 N N . ALA A 1 74 ? -32.019 9.522 14.416 1.00 74.38 74 ALA A N 1
ATOM 546 C CA . ALA A 1 74 ? -31.171 9.297 15.583 1.00 74.38 74 ALA A CA 1
ATOM 547 C C . ALA A 1 74 ? -29.765 8.804 15.188 1.00 74.38 74 ALA A C 1
ATOM 549 O O . ALA A 1 74 ? -28.774 9.136 15.835 1.00 74.38 74 ALA A O 1
ATOM 550 N N . SER A 1 75 ? -29.663 8.012 14.118 1.00 73.19 75 SER A N 1
ATOM 551 C CA . SER A 1 75 ? -28.382 7.512 13.592 1.00 73.19 75 SER A CA 1
ATOM 552 C C . SER A 1 75 ? -27.556 8.621 12.960 1.00 73.19 75 SER A C 1
ATOM 554 O O . SER A 1 75 ? -26.362 8.734 13.233 1.00 73.19 75 SER A O 1
ATOM 556 N N . VAL A 1 76 ? -28.211 9.452 12.150 1.00 74.62 76 VAL A N 1
ATOM 557 C CA . VAL A 1 76 ? -27.616 10.617 11.509 1.00 74.62 76 VAL A CA 1
ATOM 558 C C . VAL A 1 76 ? -27.151 11.597 12.576 1.00 74.62 76 VAL A C 1
ATOM 560 O O . VAL A 1 76 ? -25.993 11.985 12.548 1.00 74.62 76 VAL A O 1
ATOM 563 N N . GLU A 1 77 ? -27.964 11.905 13.589 1.00 73.06 77 GLU A N 1
ATOM 564 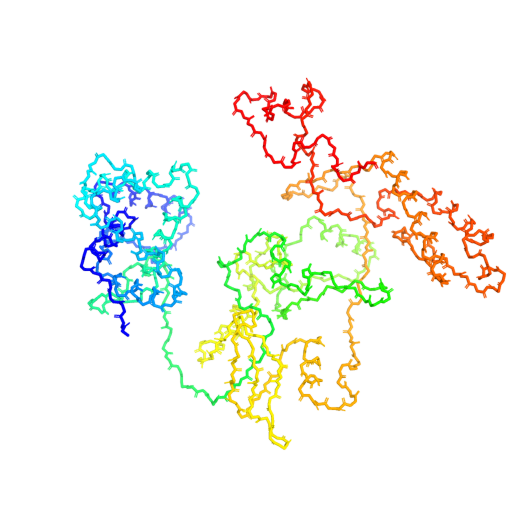C CA . GLU A 1 77 ? -27.530 12.725 14.724 1.00 73.06 77 GLU A CA 1
ATOM 565 C C . GLU A 1 77 ? -26.274 12.148 15.391 1.00 73.06 77 GLU A C 1
ATOM 567 O O . GLU A 1 77 ? -25.284 12.863 15.537 1.00 73.06 77 GLU A O 1
ATOM 572 N N . VAL A 1 78 ? -26.250 10.856 15.740 1.00 72.25 78 VAL A N 1
ATOM 573 C CA . VAL A 1 78 ? -25.071 10.224 16.362 1.00 72.25 78 VAL A CA 1
ATOM 574 C C . VAL A 1 78 ? -23.837 10.280 15.457 1.00 72.25 78 VAL A C 1
ATOM 576 O O . VAL A 1 78 ? -22.740 10.546 15.948 1.00 72.25 78 VAL A O 1
ATOM 579 N N . MET A 1 79 ? -23.987 10.027 14.156 1.00 69.06 79 MET A N 1
ATOM 580 C CA . MET A 1 79 ? -22.878 10.081 13.197 1.00 69.06 79 MET A CA 1
ATOM 581 C C . MET A 1 79 ? -22.356 11.500 13.016 1.00 69.06 79 MET A C 1
ATOM 583 O O . MET A 1 79 ? -21.148 11.722 13.028 1.00 69.06 79 MET A O 1
ATOM 587 N N . LEU A 1 80 ? -23.254 12.471 12.919 1.00 68.56 80 LEU A N 1
ATOM 588 C CA . LEU A 1 80 ? -22.884 13.863 12.757 1.00 68.56 80 LEU A CA 1
ATOM 589 C C . LEU A 1 80 ? -22.159 14.405 14.007 1.00 68.56 80 LEU A C 1
ATOM 591 O O . LEU A 1 80 ? -21.205 15.163 13.861 1.00 68.56 80 LEU A O 1
ATOM 595 N N . HIS A 1 81 ? -22.495 13.946 15.221 1.00 69.94 81 HIS A N 1
ATOM 596 C CA . HIS A 1 81 ? -21.747 14.287 16.447 1.00 69.94 81 HIS A CA 1
ATOM 597 C C . HIS A 1 81 ? -20.304 13.754 16.470 1.00 69.94 81 HIS A C 1
ATOM 599 O O . HIS A 1 81 ? -19.501 14.202 17.291 1.00 69.94 81 HIS A O 1
ATOM 605 N N . LYS A 1 82 ? -19.966 12.797 15.598 1.00 68.81 82 LYS A N 1
ATOM 606 C CA . LYS A 1 82 ? -18.601 12.276 15.440 1.00 68.81 82 LYS A CA 1
ATOM 607 C C . LYS A 1 82 ? -17.793 13.044 14.392 1.00 68.81 82 LYS A C 1
ATOM 609 O O . LYS A 1 82 ? -16.592 12.809 14.283 1.00 68.81 82 LYS A O 1
ATOM 614 N N . LEU A 1 83 ? -18.420 13.935 13.620 1.00 65.44 83 LEU A N 1
ATOM 615 C CA . LEU A 1 83 ? -17.722 14.722 12.609 1.00 65.44 83 LEU A CA 1
ATOM 616 C C . LEU A 1 83 ? -16.916 15.869 13.248 1.00 65.44 83 LEU A C 1
ATOM 618 O O . LEU A 1 83 ? -17.350 16.458 14.242 1.00 65.44 83 LEU A O 1
ATOM 622 N N . PRO A 1 84 ? -15.766 16.241 12.655 1.00 75.62 84 PRO A N 1
ATOM 623 C CA . PRO A 1 84 ? -15.070 17.483 12.979 1.00 75.62 84 PRO A CA 1
ATOM 624 C C . PRO A 1 84 ? -16.007 18.701 12.906 1.00 75.62 84 PRO A C 1
ATOM 626 O O . PRO A 1 84 ? -16.896 18.760 12.053 1.00 75.62 84 PRO A O 1
ATOM 629 N N . LYS A 1 85 ? -15.826 19.681 13.804 1.00 73.75 85 LYS A N 1
ATOM 630 C CA . LYS A 1 85 ? -16.741 20.834 13.953 1.00 73.75 85 LYS A CA 1
ATOM 631 C C . LYS A 1 85 ? -16.915 21.652 12.669 1.00 73.75 85 LYS A C 1
ATOM 633 O O . LYS A 1 85 ? -17.995 22.182 12.427 1.00 73.75 85 LYS A O 1
ATOM 638 N N . ASP A 1 86 ? -15.859 21.771 11.875 1.00 73.12 86 ASP A N 1
ATOM 639 C CA . ASP A 1 86 ? -15.848 22.419 10.564 1.00 73.12 86 ASP A CA 1
ATOM 640 C C . ASP A 1 86 ? -16.767 21.688 9.578 1.00 73.12 86 ASP A C 1
ATOM 642 O O . ASP A 1 86 ? -17.661 22.312 9.006 1.00 73.12 86 ASP A O 1
ATOM 646 N N . ARG A 1 87 ? -16.649 20.358 9.474 1.00 72.62 87 ARG A N 1
ATOM 647 C CA . ARG A 1 87 ? -17.515 19.541 8.610 1.00 72.62 87 ARG A CA 1
ATOM 648 C C . ARG A 1 87 ? -18.959 19.484 9.095 1.00 72.62 87 ARG A C 1
ATOM 650 O O . ARG A 1 87 ? -19.873 19.539 8.275 1.00 72.62 87 ARG A O 1
ATOM 657 N N . TRP A 1 88 ? -19.173 19.434 10.412 1.00 75.94 88 TRP A N 1
ATOM 658 C CA . TRP A 1 88 ? -20.501 19.603 11.007 1.00 75.94 88 TRP A CA 1
ATOM 659 C C . TRP A 1 88 ? -21.119 20.943 10.581 1.00 75.94 88 TRP A C 1
ATOM 661 O O . TRP A 1 88 ? -22.244 20.975 10.090 1.00 75.94 88 TRP A O 1
ATOM 671 N N . SER A 1 89 ? -20.369 22.045 10.708 1.00 77.69 89 SER A N 1
ATOM 672 C CA . SER A 1 89 ? -20.857 23.386 10.368 1.00 77.69 89 SER A CA 1
ATOM 673 C C . SER A 1 89 ? -21.174 23.535 8.878 1.00 77.69 89 SER A C 1
ATOM 675 O O . SER A 1 89 ? -22.155 24.186 8.523 1.00 77.69 89 SER A O 1
ATOM 677 N N . GLU A 1 90 ? -20.366 22.948 7.994 1.00 78.69 90 GLU A N 1
ATOM 678 C CA . GLU A 1 90 ? -20.640 22.939 6.553 1.00 78.69 90 GLU A CA 1
ATOM 679 C C . GLU A 1 90 ? -21.909 22.152 6.217 1.00 78.69 90 GLU A C 1
ATOM 681 O O . GLU A 1 90 ? -22.769 22.654 5.490 1.00 78.69 90 GLU A O 1
ATOM 686 N N . PHE A 1 91 ? -22.069 20.962 6.793 1.00 80.38 91 PHE A N 1
ATOM 687 C CA . PHE A 1 91 ? -23.256 20.137 6.591 1.00 80.38 91 PHE A CA 1
ATOM 688 C C . PHE A 1 91 ? -24.529 20.822 7.114 1.00 80.38 91 PHE A C 1
ATOM 690 O O . PHE A 1 91 ? -25.548 20.866 6.424 1.00 80.38 91 PHE A O 1
ATOM 697 N N . GLU A 1 92 ? -24.455 21.443 8.293 1.00 83.62 92 GLU A N 1
ATOM 698 C CA . GLU A 1 92 ? -25.554 22.197 8.900 1.00 83.62 92 GLU A CA 1
ATOM 699 C C . GLU A 1 92 ? -25.988 23.389 8.033 1.00 83.62 92 GLU A C 1
ATOM 701 O O . GLU A 1 92 ? -27.187 23.601 7.832 1.00 83.62 92 GLU A O 1
ATOM 706 N N . LYS A 1 93 ? -25.032 24.136 7.459 1.00 85.75 93 LYS A N 1
ATOM 707 C CA . LYS A 1 93 ? -25.313 25.249 6.534 1.00 85.75 93 LYS A CA 1
ATOM 708 C C . LYS A 1 93 ? -26.032 24.773 5.282 1.00 85.75 93 LYS A C 1
ATOM 710 O O . LYS A 1 93 ? -26.959 25.434 4.820 1.00 85.75 93 LYS A O 1
ATOM 715 N N . VAL A 1 94 ? -25.631 23.630 4.735 1.00 85.25 94 VAL A N 1
ATOM 716 C CA . VAL A 1 94 ? -26.281 23.087 3.543 1.00 85.25 94 VAL A CA 1
ATOM 717 C C . VAL A 1 94 ? -27.689 22.588 3.853 1.00 85.25 94 VAL A C 1
ATOM 719 O O . VAL A 1 94 ? -28.624 22.909 3.120 1.00 85.25 94 VAL A O 1
ATOM 722 N N . LEU A 1 95 ? -27.876 21.881 4.968 1.00 86.75 95 LEU A N 1
ATOM 723 C CA . LEU A 1 95 ? -29.209 21.492 5.427 1.00 86.75 95 LEU A CA 1
ATOM 724 C C . LEU A 1 95 ? -30.100 22.702 5.696 1.00 86.75 95 LEU A C 1
ATOM 726 O O . LEU A 1 95 ? -31.284 22.678 5.370 1.00 86.75 95 LEU A O 1
ATOM 730 N N . TYR A 1 96 ? -29.534 23.772 6.254 1.00 89.62 96 TYR A N 1
ATOM 731 C CA . TYR A 1 96 ? -30.246 25.030 6.425 1.00 89.62 96 TYR A CA 1
ATOM 732 C C . TYR A 1 96 ? -30.693 25.597 5.071 1.00 89.62 96 TYR A C 1
ATOM 734 O O . TYR A 1 96 ? -31.876 25.884 4.907 1.00 89.62 96 TYR A O 1
ATOM 742 N N . LEU A 1 97 ? -29.807 25.675 4.070 1.00 90.44 97 LEU A N 1
ATOM 743 C CA . LEU A 1 97 ? -30.163 26.146 2.726 1.00 90.44 97 LEU A CA 1
ATOM 744 C C . LEU A 1 97 ? -31.290 25.310 2.104 1.00 90.44 97 LEU A C 1
ATOM 746 O O . LEU A 1 97 ? -32.281 25.879 1.644 1.00 90.44 97 LEU A O 1
ATOM 750 N N . LEU A 1 98 ? -31.192 23.980 2.159 1.00 90.81 98 LEU A N 1
ATOM 751 C CA . LEU A 1 98 ? -32.220 23.066 1.645 1.00 90.81 98 LEU A CA 1
ATOM 752 C C . LEU A 1 98 ? -33.530 23.118 2.453 1.00 90.81 98 LEU A C 1
ATOM 754 O O . LEU A 1 98 ? -34.604 22.830 1.928 1.00 90.81 98 LEU A O 1
ATOM 758 N N . SER A 1 99 ? -33.486 23.552 3.713 1.00 92.19 99 SER A N 1
ATOM 759 C CA . SER A 1 99 ? -34.692 23.800 4.510 1.00 92.19 99 SER A CA 1
ATOM 760 C C . SER A 1 99 ? -35.421 25.103 4.135 1.00 92.19 99 SER A C 1
ATOM 762 O O . SER A 1 99 ? -36.532 25.345 4.607 1.00 92.19 99 SER A O 1
ATOM 764 N N . THR A 1 100 ? -34.842 25.924 3.248 1.00 94.56 100 THR A N 1
ATOM 765 C CA . THR A 1 100 ? -35.437 27.168 2.729 1.00 94.56 100 THR A CA 1
ATOM 766 C C . THR A 1 100 ? -35.798 27.053 1.247 1.00 94.56 100 THR A C 1
ATOM 768 O O . THR A 1 100 ? -35.203 26.276 0.499 1.00 94.56 100 THR A O 1
ATOM 771 N N . GLY A 1 101 ? -36.768 27.851 0.788 1.00 91.19 101 GLY A N 1
ATOM 772 C CA . GLY A 1 101 ? -37.212 27.802 -0.609 1.00 91.19 101 GLY A CA 1
ATOM 773 C C . GLY A 1 101 ? -36.214 28.357 -1.619 1.00 91.19 101 GLY A C 1
ATOM 774 O O . GLY A 1 101 ? -36.009 27.762 -2.677 1.00 91.19 101 GLY A O 1
ATOM 775 N N . TRP A 1 102 ? -35.560 29.470 -1.292 1.00 93.12 102 TRP A N 1
ATOM 776 C CA . TRP A 1 102 ? -34.548 30.059 -2.166 1.00 93.12 102 TRP A CA 1
ATOM 777 C C . TRP A 1 102 ? -33.272 29.206 -2.194 1.00 93.12 102 TRP A C 1
ATOM 779 O O . TRP A 1 102 ? -32.719 28.981 -3.267 1.00 93.12 102 TRP A O 1
ATOM 789 N N . GLY A 1 103 ? -32.846 28.672 -1.041 1.00 91.31 103 GLY A N 1
ATOM 790 C CA . GLY A 1 103 ? -31.655 27.831 -0.946 1.00 91.31 103 GLY A CA 1
ATOM 791 C C . GLY A 1 103 ? -31.827 26.525 -1.715 1.00 91.31 103 GLY A C 1
ATOM 792 O O . GLY A 1 103 ? -30.940 26.158 -2.477 1.00 91.31 103 GLY A O 1
ATOM 793 N N . THR A 1 104 ? -33.002 25.892 -1.628 1.00 92.12 104 THR A N 1
ATOM 794 C CA . THR A 1 104 ? -33.350 24.731 -2.465 1.00 92.12 104 THR A CA 1
ATOM 795 C C . THR A 1 104 ? -33.225 25.063 -3.950 1.00 92.12 104 THR A C 1
ATOM 797 O O . THR A 1 104 ? -32.504 24.380 -4.668 1.00 92.12 104 THR A O 1
ATOM 800 N N . LYS A 1 105 ? -33.836 26.161 -4.414 1.00 90.75 105 LYS A N 1
ATOM 801 C CA . LYS A 1 105 ? -33.772 26.552 -5.830 1.00 90.75 105 LYS A CA 1
ATOM 802 C C . LYS A 1 105 ? -32.343 26.803 -6.321 1.00 90.75 105 LYS A C 1
ATOM 804 O O . LYS A 1 105 ? -31.999 26.365 -7.411 1.00 90.75 105 LYS A O 1
ATOM 809 N N . VAL A 1 106 ? -31.513 27.479 -5.529 1.00 88.88 106 VAL A N 1
ATOM 810 C CA . VAL A 1 106 ? -30.125 27.789 -5.913 1.00 88.88 106 VAL A CA 1
ATOM 811 C C . VAL A 1 106 ? -29.240 26.543 -5.896 1.00 88.88 106 VAL A C 1
ATOM 813 O O . VAL A 1 106 ? -28.435 26.355 -6.802 1.00 88.88 106 VAL A O 1
ATOM 816 N N . VAL A 1 107 ? -29.379 25.695 -4.876 1.00 86.75 107 VAL A N 1
ATOM 817 C CA . VAL A 1 107 ? -28.491 24.544 -4.671 1.00 86.75 107 VAL A CA 1
ATOM 818 C C . VAL A 1 107 ? -28.843 23.389 -5.607 1.00 86.75 107 VAL A C 1
ATOM 820 O O . VAL A 1 107 ? -27.936 22.754 -6.135 1.00 86.75 107 VAL A O 1
ATOM 823 N N . THR A 1 108 ? -30.132 23.127 -5.844 1.00 88.88 108 THR A N 1
ATOM 824 C CA . THR A 1 108 ? -30.598 21.961 -6.618 1.00 88.88 108 THR A CA 1
ATOM 825 C C . THR A 1 108 ? -31.148 22.308 -8.002 1.00 88.88 108 THR A C 1
ATOM 827 O O . THR A 1 108 ? -31.629 21.424 -8.709 1.00 88.88 108 THR A O 1
ATOM 830 N N . ALA A 1 109 ? -31.140 23.589 -8.387 1.00 88.19 109 ALA A N 1
ATOM 831 C CA . ALA A 1 109 ? -31.816 24.082 -9.591 1.00 88.19 109 ALA A CA 1
ATOM 832 C C . ALA A 1 109 ? -33.310 23.686 -9.662 1.00 88.19 109 ALA A C 1
ATOM 834 O O . ALA A 1 109 ? -33.872 23.545 -10.746 1.00 88.19 109 ALA A O 1
ATOM 835 N N . SER A 1 110 ? -33.965 23.509 -8.506 1.00 88.81 110 SER A N 1
ATOM 836 C CA . SER A 1 110 ? -35.385 23.145 -8.427 1.00 88.81 110 SER A CA 1
ATOM 837 C C . SER A 1 110 ? -36.275 24.128 -9.200 1.00 88.81 110 SER A C 1
ATOM 839 O O . SER A 1 110 ? -36.140 25.355 -9.087 1.00 88.81 110 SER A O 1
ATOM 841 N N . ALA A 1 111 ? -37.260 23.592 -9.928 1.00 83.06 111 ALA A N 1
ATOM 842 C CA . ALA A 1 111 ? -38.255 24.384 -10.648 1.00 83.06 111 ALA A CA 1
ATOM 843 C C . ALA A 1 111 ? -39.023 25.327 -9.702 1.00 83.06 111 ALA A C 1
ATOM 845 O O . ALA A 1 111 ? -39.243 26.504 -10.016 1.00 83.06 111 ALA A O 1
ATOM 846 N N . ARG A 1 112 ? -39.350 24.851 -8.494 1.00 88.62 112 ARG A N 1
ATOM 847 C CA . 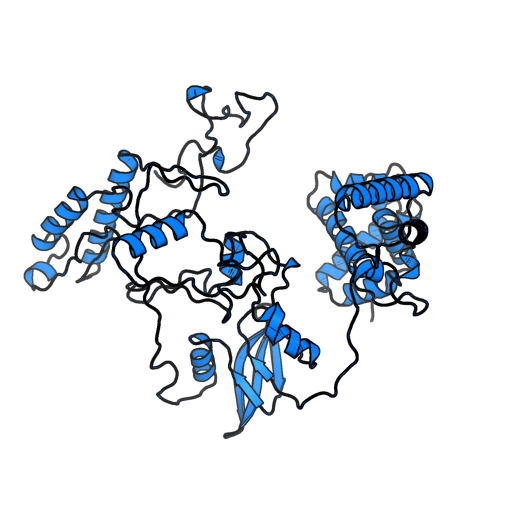ARG A 1 112 ? -40.123 25.586 -7.484 1.00 88.62 112 ARG A CA 1
ATOM 848 C C . ARG A 1 112 ? -39.238 26.126 -6.369 1.00 88.62 112 ARG A C 1
ATOM 850 O O . ARG A 1 112 ? -38.275 25.495 -5.941 1.00 88.62 112 ARG A O 1
ATOM 857 N N . MET A 1 113 ? -39.605 27.302 -5.868 1.00 93.81 113 MET A N 1
ATOM 858 C CA . MET A 1 113 ? -38.914 27.983 -4.772 1.00 93.81 113 MET A CA 1
ATOM 859 C C . MET A 1 113 ? -39.577 27.659 -3.428 1.00 93.81 113 MET A C 1
ATOM 861 O O . MET A 1 113 ? -40.148 28.522 -2.767 1.00 93.81 113 MET A O 1
ATOM 865 N N . VAL A 1 114 ? -39.540 26.386 -3.042 1.00 94.88 114 VAL A N 1
ATOM 866 C CA . VAL A 1 114 ? -40.070 25.882 -1.765 1.00 94.88 114 VAL A CA 1
ATOM 867 C C . VAL A 1 114 ? -39.001 25.036 -1.066 1.00 94.88 114 VAL A C 1
ATOM 869 O O . VAL A 1 114 ? -38.109 24.540 -1.752 1.00 94.88 114 VAL A O 1
ATOM 872 N N . PRO A 1 115 ? -39.019 24.916 0.276 1.00 96.19 115 PRO A N 1
ATOM 873 C CA . PRO A 1 115 ? -38.097 24.036 0.993 1.00 96.19 115 PRO A CA 1
ATOM 874 C C . PRO A 1 115 ? -38.069 22.622 0.411 1.00 96.19 115 PRO A C 1
ATOM 876 O O . PRO A 1 115 ? -39.118 22.114 0.016 1.00 96.19 115 PRO A O 1
ATOM 879 N N . PHE A 1 116 ? -36.909 21.964 0.427 1.00 94.25 116 PHE A N 1
ATOM 880 C CA . PHE A 1 116 ? -36.713 20.646 -0.182 1.00 94.25 116 PHE A CA 1
ATOM 881 C C . PHE A 1 116 ? -37.730 19.604 0.316 1.00 94.25 116 PHE A C 1
ATOM 883 O O . PHE A 1 116 ? -38.338 18.891 -0.476 1.00 94.25 116 PHE A O 1
ATOM 890 N N . HIS A 1 117 ? -38.018 19.579 1.620 1.00 93.62 117 HIS A N 1
ATOM 891 C CA . HIS A 1 117 ? -39.011 18.670 2.214 1.00 93.62 117 HIS A CA 1
ATOM 892 C C . HIS A 1 117 ? -40.471 18.955 1.810 1.00 93.62 117 HIS A C 1
ATOM 894 O O . HIS A 1 117 ? -41.355 18.166 2.134 1.00 93.62 117 HIS A O 1
ATOM 900 N N . LYS A 1 118 ? -40.751 20.069 1.121 1.00 94.50 118 LYS A N 1
ATOM 901 C CA . LYS A 1 118 ? -42.075 20.404 0.565 1.00 94.50 118 LYS A CA 1
ATOM 902 C C . LYS A 1 118 ? -42.196 20.119 -0.934 1.00 94.50 118 LYS A C 1
ATOM 904 O O . LYS A 1 118 ? -43.282 20.294 -1.483 1.00 94.50 118 LYS A O 1
ATOM 909 N N . LEU A 1 119 ? -41.111 19.707 -1.590 1.00 92.00 119 LEU A N 1
ATOM 910 C CA . LEU A 1 119 ? -41.160 19.174 -2.950 1.00 92.00 119 LEU A CA 1
ATOM 911 C C . LEU A 1 119 ? -41.890 17.823 -2.947 1.00 92.00 119 LEU A C 1
ATOM 913 O O . LEU A 1 119 ? -41.844 17.094 -1.948 1.00 92.00 119 LEU A O 1
ATOM 917 N N . THR A 1 120 ? -42.557 17.500 -4.051 1.00 90.69 120 THR A N 1
ATOM 918 C CA . THR A 1 120 ? -43.075 16.151 -4.336 1.00 90.69 120 THR A CA 1
ATOM 919 C C . THR A 1 120 ? -41.920 15.168 -4.544 1.00 90.69 120 THR A C 1
ATOM 921 O O . THR A 1 120 ? -40.783 15.592 -4.726 1.00 90.69 120 THR A O 1
ATOM 924 N N . VAL A 1 121 ? -42.185 13.859 -4.511 1.00 84.50 121 VAL A N 1
ATOM 925 C CA . VAL A 1 121 ? -41.135 12.832 -4.668 1.00 84.50 121 VAL A CA 1
ATOM 926 C C . VAL A 1 121 ? -40.388 13.002 -5.995 1.00 84.50 121 VAL A C 1
ATOM 928 O O . VAL A 1 121 ? -39.178 13.193 -5.974 1.00 84.50 121 VAL A O 1
ATOM 931 N N . SER A 1 122 ? -41.108 13.091 -7.117 1.00 84.44 122 SER A N 1
ATOM 932 C CA . SER A 1 122 ? -40.507 13.314 -8.442 1.00 84.44 122 SER A CA 1
ATOM 933 C C . SER A 1 122 ? -39.688 14.616 -8.514 1.00 84.44 122 SER A C 1
ATOM 935 O O . SER A 1 122 ? -38.566 14.626 -9.011 1.00 84.44 122 SER A O 1
ATOM 937 N N . GLU A 1 123 ? -40.170 15.712 -7.915 1.00 90.25 123 GLU A N 1
ATOM 938 C CA . GLU A 1 123 ? -39.399 16.965 -7.851 1.00 90.25 123 GLU A CA 1
ATOM 939 C C . GLU A 1 123 ? -38.127 16.840 -6.987 1.00 90.25 123 GLU A C 1
ATOM 941 O O . GLU A 1 123 ? -37.134 17.525 -7.248 1.00 90.25 123 GLU A O 1
ATOM 946 N N . ARG A 1 124 ? -38.135 16.000 -5.940 1.00 92.38 124 ARG A N 1
ATOM 947 C CA . ARG A 1 124 ? -36.941 15.716 -5.126 1.00 92.38 124 ARG A CA 1
ATOM 948 C C . ARG A 1 124 ? -35.940 14.872 -5.900 1.00 92.38 124 ARG A C 1
ATOM 950 O O . ARG A 1 124 ? -34.747 15.144 -5.799 1.00 92.38 124 ARG A O 1
ATOM 957 N N . GLU A 1 125 ? -36.404 13.888 -6.663 1.00 87.44 125 GLU A N 1
ATOM 958 C CA . GLU A 1 125 ? -35.557 13.055 -7.522 1.00 87.44 125 GLU A CA 1
ATOM 959 C C . GLU A 1 125 ? -34.832 13.917 -8.553 1.00 87.44 125 GLU A C 1
ATOM 961 O O . GLU A 1 125 ? -33.605 13.865 -8.638 1.00 87.44 125 GLU A O 1
ATOM 966 N N . ASP A 1 126 ? -35.559 14.799 -9.242 1.00 88.50 126 ASP A N 1
ATOM 967 C CA . ASP A 1 126 ? -34.977 15.767 -10.174 1.00 88.50 126 ASP A CA 1
ATOM 968 C C . ASP A 1 126 ? -33.985 16.702 -9.476 1.00 88.50 126 ASP A C 1
ATOM 970 O O . ASP A 1 126 ? -32.883 16.939 -9.972 1.00 88.50 126 ASP A O 1
ATOM 974 N N . ALA A 1 127 ? -34.336 17.208 -8.291 1.00 89.31 127 ALA A N 1
ATOM 975 C CA . ALA A 1 127 ? -33.455 18.062 -7.505 1.00 89.31 127 ALA A CA 1
ATOM 976 C C . ALA A 1 127 ? -32.152 17.343 -7.106 1.00 89.31 127 ALA A C 1
ATOM 978 O O . ALA A 1 127 ? -31.076 17.932 -7.210 1.00 89.31 127 ALA A O 1
ATOM 979 N N . LEU A 1 128 ? -32.217 16.080 -6.674 1.00 88.50 128 LEU A N 1
ATOM 980 C CA . LEU A 1 128 ? -31.032 15.281 -6.349 1.00 88.50 128 LEU A CA 1
ATOM 981 C C . LEU A 1 128 ? -30.230 14.919 -7.603 1.00 88.50 128 LEU A C 1
ATOM 983 O O . LEU A 1 128 ? -29.002 14.993 -7.580 1.00 88.50 128 LEU A O 1
ATOM 987 N N . ARG A 1 129 ? -30.898 14.604 -8.715 1.00 86.81 129 ARG A N 1
ATOM 988 C CA . ARG A 1 129 ? -30.266 14.356 -10.017 1.00 86.81 129 ARG A CA 1
ATOM 989 C C . ARG A 1 129 ? -29.533 15.595 -10.532 1.00 86.81 129 ARG A C 1
ATOM 991 O O . ARG A 1 129 ? -28.416 15.495 -11.026 1.00 86.81 129 ARG A O 1
ATOM 998 N N . ASN A 1 130 ? -30.084 16.786 -10.344 1.00 87.75 130 ASN A N 1
ATOM 999 C CA . ASN A 1 130 ? -29.401 18.028 -10.702 1.00 87.75 130 ASN A CA 1
ATOM 1000 C C . ASN A 1 130 ? -28.133 18.265 -9.867 1.00 87.75 130 ASN A C 1
ATOM 1002 O O . ASN A 1 130 ? -27.164 18.831 -10.376 1.00 87.75 130 ASN A O 1
ATOM 1006 N N . LEU A 1 131 ? -28.093 17.804 -8.609 1.00 84.94 131 LEU A N 1
ATOM 1007 C CA . LEU A 1 131 ? -26.866 17.852 -7.807 1.00 84.94 131 LEU A CA 1
ATOM 1008 C C . LEU A 1 131 ? -25.771 16.958 -8.396 1.00 84.94 131 LEU A C 1
ATOM 1010 O O . LEU A 1 131 ? -24.611 17.371 -8.418 1.00 84.94 131 LEU A O 1
ATOM 1014 N N . THR A 1 132 ? -26.119 15.765 -8.894 1.00 81.25 132 THR A N 1
ATOM 1015 C CA . THR A 1 132 ? -25.138 14.848 -9.504 1.00 81.25 132 THR A CA 1
ATOM 1016 C C . THR A 1 132 ? -24.594 15.384 -10.822 1.00 81.25 132 THR A C 1
ATOM 1018 O O . THR A 1 132 ? -23.401 15.246 -11.092 1.00 81.25 132 THR A O 1
ATOM 1021 N N . LEU A 1 133 ? -25.449 16.051 -11.598 1.00 82.19 133 LEU A N 1
ATOM 1022 C CA . LEU A 1 133 ? -25.123 16.622 -12.906 1.00 82.19 133 LEU A CA 1
ATOM 1023 C C . LEU A 1 133 ? -24.551 18.047 -12.835 1.00 82.19 133 LEU A C 1
ATOM 1025 O O . LEU A 1 133 ? -24.204 18.623 -13.864 1.00 82.19 133 LEU A O 1
ATOM 1029 N N . SER A 1 134 ? -24.437 18.634 -11.640 1.00 81.50 134 SER A N 1
ATOM 1030 C CA . SER A 1 134 ? -23.944 20.002 -11.477 1.00 81.50 134 SER A CA 1
ATOM 1031 C C . SER A 1 134 ? -22.530 20.160 -12.037 1.00 81.50 134 SER A C 1
ATOM 1033 O O . SER A 1 134 ? -21.652 19.339 -11.772 1.00 81.50 134 SER A O 1
ATOM 1035 N N . SER A 1 135 ? -22.254 21.265 -12.731 1.00 78.38 135 SER A N 1
ATOM 1036 C CA . SER A 1 135 ? -20.904 21.621 -13.190 1.00 78.38 135 SER A CA 1
ATOM 1037 C C . SER A 1 135 ? -19.950 21.962 -12.032 1.00 78.38 135 SER A C 1
ATOM 1039 O O . SER A 1 135 ? -18.731 21.836 -12.173 1.00 78.38 135 SER A O 1
ATOM 1041 N N . PHE A 1 136 ? -20.474 22.276 -10.842 1.00 78.06 136 PHE A N 1
ATOM 1042 C CA . PHE A 1 136 ? -19.681 22.629 -9.665 1.00 78.06 136 PHE A CA 1
ATOM 1043 C C . PHE A 1 136 ? -19.334 21.407 -8.802 1.00 78.06 136 PHE A C 1
ATOM 1045 O O . PHE A 1 136 ? -20.199 20.777 -8.194 1.00 78.06 136 PHE A O 1
ATOM 1052 N N . ALA A 1 137 ? -18.037 21.117 -8.652 1.00 75.19 137 ALA A N 1
ATOM 1053 C CA . ALA A 1 137 ? -17.551 19.950 -7.905 1.00 75.19 137 ALA A CA 1
ATOM 1054 C C . ALA A 1 137 ? -18.026 19.897 -6.439 1.00 75.19 137 ALA A C 1
ATOM 1056 O O . ALA A 1 137 ? -18.339 18.822 -5.931 1.00 75.19 137 ALA A O 1
ATOM 1057 N N . LYS A 1 138 ? -18.139 21.051 -5.764 1.00 73.88 138 LYS A N 1
ATOM 1058 C CA . LYS A 1 138 ? -18.639 21.123 -4.378 1.00 73.88 138 LYS A CA 1
ATOM 1059 C C . LYS A 1 138 ? -20.112 20.713 -4.257 1.00 73.88 138 LYS A C 1
ATOM 1061 O O . LYS A 1 138 ? -20.486 20.094 -3.268 1.00 73.88 138 LYS A O 1
ATOM 1066 N N . VAL A 1 139 ? -20.923 21.013 -5.271 1.00 76.50 139 VAL A N 1
ATOM 1067 C CA . VAL A 1 139 ? -22.344 20.635 -5.327 1.00 76.50 139 VAL A CA 1
ATOM 1068 C C . VAL A 1 139 ? -22.488 19.139 -5.621 1.00 76.50 139 VAL A C 1
ATOM 1070 O O . VAL A 1 139 ? -23.288 18.468 -4.978 1.00 76.50 139 VAL A O 1
ATOM 1073 N N . ARG A 1 140 ? -21.639 18.576 -6.493 1.00 81.88 140 ARG A N 1
ATOM 1074 C CA . ARG A 1 140 ? -21.597 17.118 -6.722 1.00 81.88 140 ARG A CA 1
ATOM 1075 C C . ARG A 1 140 ? -21.174 16.336 -5.475 1.00 81.88 140 ARG A C 1
ATOM 1077 O O . ARG A 1 140 ? -21.768 15.309 -5.157 1.00 81.88 140 ARG A O 1
ATOM 1084 N N . SER A 1 141 ? -20.171 16.836 -4.749 1.00 74.38 141 SER A N 1
ATOM 1085 C CA . SER A 1 141 ? -19.691 16.232 -3.496 1.00 74.38 141 SER A CA 1
ATOM 1086 C C . SER A 1 141 ? -20.799 16.132 -2.441 1.00 74.38 141 SER A C 1
ATOM 1088 O O . SER A 1 141 ? -20.908 15.132 -1.734 1.00 74.38 141 SER A O 1
ATOM 1090 N N . LEU A 1 142 ? -21.693 17.123 -2.396 1.00 76.00 142 LEU A N 1
ATOM 1091 C CA . LEU A 1 142 ? -22.816 17.144 -1.467 1.00 76.00 142 LEU A CA 1
ATOM 1092 C C . LEU A 1 142 ? -23.767 15.947 -1.641 1.00 76.00 142 LEU A C 1
ATOM 1094 O O . LEU A 1 142 ? -24.179 15.345 -0.650 1.00 76.00 142 LEU A O 1
ATOM 1098 N N . PHE A 1 143 ? -24.088 15.570 -2.883 1.00 79.38 143 PHE A N 1
ATOM 1099 C CA . PHE A 1 143 ? -24.919 14.393 -3.149 1.00 79.38 143 PHE A CA 1
ATOM 1100 C C . PHE A 1 143 ? -24.253 13.106 -2.649 1.00 79.38 143 PHE A C 1
ATOM 1102 O O . PHE A 1 143 ? -24.911 12.274 -2.027 1.00 79.38 143 PHE A O 1
ATOM 1109 N N . GLN A 1 144 ? -22.942 12.963 -2.867 1.00 76.12 144 GLN A N 1
ATOM 1110 C CA . GLN A 1 144 ? -22.196 11.788 -2.410 1.00 76.12 144 GLN A CA 1
ATOM 1111 C C . GLN A 1 144 ? -22.199 11.674 -0.882 1.00 76.12 144 GLN A C 1
ATOM 1113 O O . GLN A 1 144 ? -22.374 10.579 -0.352 1.00 76.12 144 GLN A O 1
ATOM 1118 N N . VAL A 1 145 ? -22.093 12.801 -0.170 1.00 75.88 145 VAL A N 1
ATOM 1119 C CA . VAL A 1 145 ? -22.200 12.838 1.297 1.00 75.88 145 VAL A CA 1
ATOM 1120 C C . VAL A 1 145 ? -23.587 12.395 1.764 1.00 75.88 145 VAL A C 1
ATOM 1122 O O . VAL A 1 145 ? -23.679 11.561 2.664 1.00 75.88 145 VAL A O 1
ATOM 1125 N N . PHE A 1 146 ? -24.663 12.901 1.151 1.00 79.56 146 PHE A N 1
ATOM 1126 C CA . PHE A 1 146 ? -26.023 12.488 1.510 1.00 79.56 146 PHE A CA 1
ATOM 1127 C C . PHE A 1 146 ? -26.269 11.006 1.228 1.00 79.56 146 PHE A C 1
ATOM 1129 O O . PHE A 1 146 ? -26.755 10.301 2.109 1.00 79.56 146 PHE A O 1
ATOM 1136 N N . LYS A 1 147 ? -25.876 10.519 0.046 1.00 80.00 147 LYS A N 1
ATOM 1137 C CA . LYS A 1 147 ? -25.991 9.106 -0.329 1.00 80.00 147 LYS A CA 1
ATOM 1138 C C . LYS A 1 147 ? -25.240 8.209 0.655 1.00 80.00 147 LYS A C 1
ATOM 1140 O O . LYS A 1 147 ? -25.836 7.300 1.221 1.00 80.00 147 LYS A O 1
ATOM 1145 N N . ALA A 1 148 ? -23.962 8.492 0.909 1.00 71.62 148 ALA A N 1
ATOM 1146 C CA . ALA A 1 148 ? -23.135 7.685 1.804 1.00 71.62 148 ALA A CA 1
ATOM 1147 C C . ALA A 1 148 ? -23.684 7.666 3.237 1.00 71.62 148 ALA A C 1
ATOM 1149 O O . ALA A 1 148 ? -23.796 6.600 3.838 1.00 71.62 148 ALA A O 1
ATOM 1150 N N . LEU A 1 149 ? -24.074 8.826 3.775 1.00 73.62 149 LEU A N 1
ATOM 1151 C CA . LEU A 1 149 ? -24.609 8.935 5.131 1.00 73.62 149 LEU A CA 1
ATOM 1152 C C . LEU A 1 149 ? -25.943 8.193 5.286 1.00 73.62 149 LEU A C 1
ATOM 1154 O O . LEU A 1 149 ? -26.126 7.481 6.274 1.00 73.62 149 LEU A O 1
ATOM 1158 N N . VAL A 1 150 ? -26.858 8.344 4.323 1.00 74.75 150 VAL A N 1
ATOM 1159 C CA . VAL A 1 150 ? -28.172 7.690 4.345 1.00 74.75 150 VAL A CA 1
ATOM 1160 C C . VAL A 1 150 ? -28.016 6.178 4.202 1.00 74.75 150 VAL A C 1
ATOM 1162 O O . VAL A 1 150 ? -28.499 5.446 5.064 1.00 74.75 150 VAL A O 1
ATOM 1165 N N . SER A 1 151 ? -27.285 5.703 3.189 1.00 68.81 151 SER A N 1
ATOM 1166 C CA . SER A 1 151 ? -27.070 4.269 2.971 1.00 68.81 151 SER A CA 1
ATOM 1167 C C . SER A 1 151 ? -26.352 3.622 4.158 1.00 68.81 151 SER A C 1
ATOM 1169 O O . SER A 1 151 ? -26.814 2.608 4.674 1.00 68.81 151 SER A O 1
ATOM 1171 N N . PHE A 1 152 ? -25.282 4.235 4.672 1.00 68.12 152 PHE A N 1
ATOM 1172 C CA . PHE A 1 152 ? -24.566 3.707 5.835 1.00 68.12 152 PHE A CA 1
ATOM 1173 C C . PHE A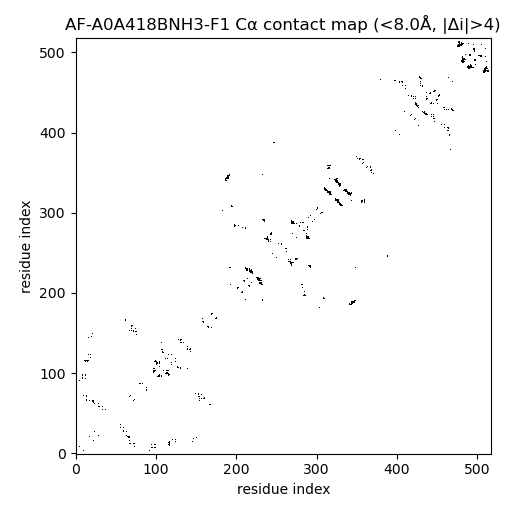 1 152 ? -25.465 3.608 7.070 1.00 68.12 152 PHE A C 1
ATOM 1175 O O . PHE A 1 152 ? -25.478 2.579 7.740 1.00 68.12 152 PHE A O 1
ATOM 1182 N N . CYS A 1 153 ? -26.243 4.650 7.381 1.00 69.19 153 CYS A N 1
ATOM 1183 C CA . CYS A 1 153 ? -27.094 4.640 8.571 1.00 69.19 153 CYS A CA 1
ATOM 1184 C C . CYS A 1 153 ? -28.240 3.621 8.480 1.00 69.19 153 CYS A C 1
ATOM 1186 O O . CYS A 1 153 ? -28.650 3.096 9.516 1.00 69.19 153 CYS A O 1
ATOM 1188 N N . MET A 1 154 ? -28.725 3.319 7.271 1.00 69.44 154 MET A N 1
ATOM 1189 C CA . MET A 1 154 ? -29.733 2.279 7.036 1.00 69.44 154 MET A CA 1
ATOM 1190 C C . MET A 1 154 ? -29.194 0.879 7.350 1.00 69.44 154 MET A C 1
ATOM 1192 O O . MET A 1 154 ? -29.875 0.096 8.011 1.00 69.44 154 MET A O 1
ATOM 1196 N N . PHE A 1 155 ? -27.955 0.577 6.948 1.00 64.88 155 PHE A N 1
ATOM 1197 C CA . PHE A 1 155 ? -27.349 -0.740 7.181 1.00 64.88 155 PHE A CA 1
ATOM 1198 C C . PHE A 1 155 ? -26.675 -0.871 8.551 1.00 64.88 155 PHE A C 1
ATOM 1200 O O . PHE A 1 155 ? -26.658 -1.956 9.122 1.00 64.88 155 PHE A O 1
ATOM 1207 N N . ALA A 1 156 ? -26.169 0.218 9.135 1.00 61.03 156 ALA A N 1
ATOM 1208 C CA . ALA A 1 156 ? -25.473 0.188 10.423 1.00 61.03 156 ALA A CA 1
ATOM 1209 C C . ALA A 1 156 ? -26.402 -0.077 11.625 1.00 61.03 156 ALA A C 1
ATOM 1211 O O . ALA A 1 156 ? -25.931 -0.372 12.729 1.00 61.03 156 ALA A O 1
ATOM 1212 N N . LYS A 1 157 ? -27.724 0.042 11.450 1.00 67.69 157 LYS A N 1
ATOM 1213 C CA . LYS A 1 157 ? -28.702 -0.239 12.503 1.00 67.69 157 LYS A CA 1
ATOM 1214 C C . LYS A 1 157 ? -29.016 -1.725 12.576 1.00 67.69 157 LYS A C 1
ATOM 1216 O O . LYS A 1 157 ? -29.512 -2.311 11.628 1.00 67.69 157 LYS A O 1
ATOM 1221 N N . THR A 1 158 ? -28.804 -2.302 13.753 1.00 61.88 158 THR A N 1
ATOM 1222 C CA . THR A 1 158 ? -29.150 -3.698 14.062 1.00 61.88 158 THR A CA 1
ATOM 1223 C C . THR A 1 158 ? -30.635 -3.882 14.381 1.00 61.88 158 THR A C 1
ATOM 1225 O O . THR A 1 158 ? -31.154 -4.990 14.279 1.00 61.88 158 THR A O 1
ATOM 1228 N N . ARG A 1 159 ? -31.325 -2.818 14.817 1.00 65.69 159 ARG A N 1
ATOM 1229 C CA . ARG A 1 159 ? -32.731 -2.849 15.241 1.00 65.69 159 ARG A CA 1
ATOM 1230 C C . ARG A 1 159 ? -33.489 -1.611 14.764 1.00 65.69 159 ARG A C 1
ATOM 1232 O O . ARG A 1 159 ? -32.939 -0.510 14.770 1.00 65.69 159 ARG A O 1
ATOM 1239 N N . SER A 1 160 ? -34.754 -1.819 14.411 1.00 68.69 160 SER A N 1
ATOM 1240 C CA . SER A 1 160 ? -35.759 -0.790 14.115 1.00 68.69 160 SER A CA 1
ATOM 1241 C C . SER A 1 160 ? -36.108 0.059 15.345 1.00 68.69 160 SER A C 1
ATOM 1243 O O . SER A 1 160 ? -35.768 -0.289 16.481 1.00 68.69 160 SER A O 1
ATOM 1245 N N . VAL A 1 161 ? -36.862 1.146 15.139 1.00 67.56 161 VAL A N 1
ATOM 1246 C CA . VAL A 1 161 ? -37.384 1.991 16.236 1.00 67.56 161 VAL A CA 1
ATOM 1247 C C . VAL A 1 161 ? -38.318 1.238 17.188 1.00 67.56 161 VAL A C 1
ATOM 1249 O O . VAL A 1 161 ? -38.468 1.638 18.339 1.00 67.56 161 VAL A O 1
ATOM 1252 N N . HIS A 1 162 ? -38.893 0.118 16.741 1.00 69.75 162 HIS A N 1
ATOM 1253 C CA . HIS A 1 162 ? -39.762 -0.754 17.534 1.00 69.75 162 HIS A CA 1
ATOM 1254 C C . HIS A 1 162 ? -39.019 -1.953 18.151 1.00 69.75 162 HIS A C 1
ATOM 1256 O O . HIS A 1 162 ? -39.644 -2.866 18.683 1.00 69.75 162 HIS A O 1
ATOM 1262 N N . GLY A 1 163 ? -37.684 -1.988 18.074 1.00 63.62 163 GLY A N 1
ATOM 1263 C CA . GLY A 1 163 ? -36.857 -3.018 18.711 1.00 63.62 163 GLY A CA 1
ATOM 1264 C C . GLY A 1 163 ? -36.767 -4.355 17.965 1.00 63.62 163 GLY A C 1
ATOM 1265 O O . GLY A 1 163 ? -35.976 -5.210 18.381 1.00 63.62 163 GLY A O 1
ATOM 1266 N N . LYS A 1 164 ? -37.504 -4.525 16.855 1.00 66.75 164 LYS A N 1
ATOM 1267 C CA . LYS A 1 164 ? -37.341 -5.651 15.915 1.00 66.75 164 LYS A CA 1
ATOM 1268 C C . LYS A 1 164 ? -35.989 -5.561 15.202 1.00 66.75 164 LYS A C 1
ATOM 1270 O O . LYS A 1 164 ? -35.507 -4.446 14.993 1.00 66.75 164 LYS A O 1
ATOM 1275 N N . LEU A 1 165 ? -35.392 -6.701 14.846 1.00 67.75 165 LEU A N 1
ATOM 1276 C CA . LEU A 1 165 ? -34.176 -6.764 14.019 1.00 67.75 165 LEU A CA 1
ATOM 1277 C C . LEU A 1 165 ? -34.374 -5.993 12.709 1.00 67.75 165 LEU A C 1
ATOM 1279 O O . LEU A 1 165 ? -35.501 -5.854 12.238 1.00 67.75 165 LEU A O 1
ATOM 1283 N N . ASN A 1 166 ? -33.288 -5.439 12.169 1.00 71.00 166 ASN A N 1
ATOM 1284 C CA . ASN A 1 166 ? -33.340 -4.751 10.885 1.00 71.00 166 ASN A CA 1
ATOM 1285 C C . ASN A 1 166 ? -33.742 -5.759 9.788 1.00 71.00 166 ASN A C 1
ATOM 1287 O O . ASN A 1 166 ? -32.968 -6.683 9.538 1.00 71.00 166 ASN A O 1
ATOM 1291 N N . PRO A 1 167 ? -34.909 -5.593 9.137 1.00 64.81 167 PRO A N 1
ATOM 1292 C CA . PRO A 1 167 ? -35.414 -6.545 8.145 1.00 64.81 167 PRO A CA 1
ATOM 1293 C C . PRO A 1 167 ? -34.510 -6.657 6.905 1.00 64.81 167 PRO A C 1
ATOM 1295 O O . PRO A 1 167 ? -34.589 -7.628 6.161 1.00 64.81 167 PRO A O 1
ATOM 1298 N N . LEU A 1 168 ? -33.608 -5.694 6.687 1.00 65.69 168 LEU A N 1
ATOM 1299 C CA . LEU A 1 168 ? -32.651 -5.731 5.582 1.00 65.69 168 LEU A CA 1
ATOM 1300 C C . LEU A 1 168 ? -31.457 -6.665 5.851 1.00 65.69 168 LEU A C 1
ATOM 1302 O O . LEU A 1 168 ? -30.797 -7.079 4.909 1.00 65.69 168 LEU A O 1
ATOM 1306 N N . TRP A 1 169 ? -31.145 -6.997 7.109 1.00 65.50 169 TRP A N 1
ATOM 1307 C CA . TRP A 1 169 ? -29.960 -7.807 7.448 1.00 65.50 169 TRP A CA 1
ATOM 1308 C C . TRP A 1 169 ? -30.107 -9.280 7.064 1.00 65.50 169 TRP A C 1
ATOM 1310 O O . TRP A 1 169 ? -29.138 -9.901 6.635 1.00 65.50 169 TRP A O 1
ATOM 1320 N N . GLU A 1 170 ? -31.317 -9.815 7.199 1.00 60.84 170 GLU A N 1
ATOM 1321 C CA . GLU A 1 170 ? -31.653 -11.198 6.850 1.00 60.84 170 GLU A CA 1
ATOM 1322 C C . GLU A 1 170 ? -31.501 -11.440 5.342 1.00 60.84 170 GLU A C 1
ATOM 1324 O O . GLU A 1 170 ? -30.831 -12.382 4.933 1.00 60.84 170 GLU A O 1
ATOM 1329 N N . ASN A 1 171 ? -31.976 -10.495 4.526 1.00 56.41 171 ASN A N 1
ATOM 1330 C CA . ASN A 1 171 ? -31.842 -10.520 3.064 1.00 56.41 171 ASN A CA 1
ATOM 1331 C C . ASN A 1 171 ? -30.408 -10.291 2.561 1.00 56.41 171 ASN A C 1
ATOM 1333 O O . ASN A 1 171 ? -30.078 -10.637 1.433 1.00 56.41 171 ASN A O 1
ATOM 1337 N N . LEU A 1 172 ? -29.536 -9.718 3.393 1.00 53.66 172 LEU A N 1
ATOM 1338 C CA . LEU A 1 172 ? -28.102 -9.602 3.113 1.00 53.66 172 LEU A CA 1
ATOM 1339 C C . LEU A 1 172 ? -27.313 -10.838 3.574 1.00 53.66 172 LEU A C 1
ATOM 1341 O O . LEU A 1 172 ? -26.083 -10.817 3.530 1.00 53.66 172 LEU A O 1
ATOM 1345 N N . HIS A 1 173 ? -27.994 -11.877 4.075 1.00 52.16 173 HIS A N 1
ATOM 1346 C CA . HIS A 1 173 ? -27.390 -13.051 4.709 1.00 52.16 173 HIS A CA 1
ATOM 1347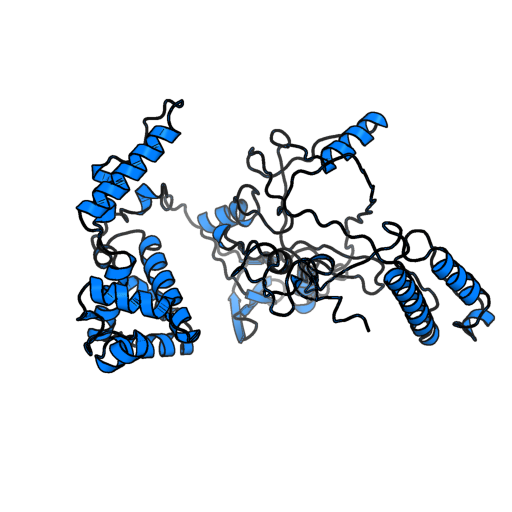 C C . HIS A 1 173 ? -26.386 -12.686 5.818 1.00 52.16 173 HIS A C 1
ATOM 1349 O O . HIS A 1 173 ? -25.374 -13.358 6.021 1.00 52.16 173 HIS A O 1
ATOM 1355 N N . TYR A 1 174 ? -26.652 -11.602 6.554 1.00 49.81 174 TYR A N 1
ATOM 1356 C CA . TYR A 1 174 ? -25.766 -11.114 7.605 1.00 49.81 174 TYR A CA 1
ATOM 1357 C C . TYR A 1 174 ? -26.210 -11.654 8.984 1.00 49.81 174 TYR A C 1
ATOM 1359 O O . TYR A 1 174 ? -27.223 -11.198 9.520 1.00 49.81 174 TYR A O 1
ATOM 1367 N N . PRO A 1 175 ? -25.462 -12.584 9.620 1.00 49.00 175 PRO A N 1
ATOM 1368 C CA . PRO A 1 175 ? -25.952 -13.410 10.739 1.00 49.00 175 PRO A CA 1
ATOM 1369 C C . PRO A 1 175 ? -26.050 -12.691 12.099 1.00 49.00 175 PRO A C 1
ATOM 1371 O O . PRO A 1 175 ? -26.386 -13.301 13.113 1.00 49.00 175 PRO A O 1
ATOM 1374 N N . GLY A 1 176 ? -25.759 -11.389 12.160 1.00 49.91 176 GLY A N 1
ATOM 1375 C CA . GLY A 1 176 ? -25.757 -10.630 13.410 1.00 49.91 176 GLY A CA 1
ATOM 1376 C C . GLY A 1 176 ? -24.607 -10.996 14.365 1.00 49.91 176 GLY A C 1
ATOM 1377 O O . GLY A 1 176 ? -23.700 -11.758 14.043 1.00 49.91 176 GLY A O 1
ATOM 1378 N N . ARG A 1 177 ? -24.588 -10.367 15.549 1.00 43.66 177 ARG A N 1
ATOM 1379 C CA . ARG A 1 177 ? -23.511 -10.515 16.548 1.00 43.66 177 ARG A CA 1
ATOM 1380 C C . ARG A 1 177 ? -23.740 -11.782 17.402 1.00 43.66 177 ARG A C 1
ATOM 1382 O O . ARG A 1 177 ? -24.822 -11.874 17.982 1.00 43.66 177 ARG A O 1
ATOM 1389 N N . PRO A 1 178 ? -22.757 -12.695 17.560 1.00 44.28 178 PRO A N 1
ATOM 1390 C CA . PRO A 1 178 ? -22.872 -13.851 18.458 1.00 44.28 178 PRO A CA 1
ATOM 1391 C C . PRO A 1 178 ? -22.964 -13.452 19.943 1.00 44.28 178 PRO A C 1
ATOM 1393 O O . PRO A 1 178 ? -22.478 -12.386 20.335 1.00 44.28 178 PRO A O 1
ATOM 1396 N N . GLU A 1 179 ? -23.565 -14.313 20.773 1.00 42.75 179 GLU A N 1
ATOM 1397 C CA . GLU A 1 179 ? -23.738 -14.092 22.219 1.00 42.75 179 GLU A CA 1
ATOM 1398 C C . GLU A 1 179 ? -22.407 -13.886 22.977 1.00 42.75 179 GLU A C 1
ATOM 1400 O O . GLU A 1 179 ? -21.395 -14.543 22.721 1.00 42.75 179 GLU A O 1
ATOM 1405 N N . GLU A 1 180 ? -22.416 -12.948 23.935 1.00 38.62 180 GLU A N 1
ATOM 1406 C CA . GLU A 1 180 ? -21.229 -12.463 24.653 1.00 38.62 180 GLU A CA 1
ATOM 1407 C C . GLU A 1 180 ? -20.596 -13.513 25.588 1.00 38.62 180 GLU A C 1
ATOM 1409 O O . GLU A 1 180 ? -21.211 -13.982 26.546 1.00 38.62 180 GLU A O 1
ATOM 1414 N N . LYS A 1 181 ? -19.296 -13.782 25.397 1.00 39.88 181 LYS A N 1
ATOM 1415 C CA . LYS A 1 181 ? -18.442 -14.473 26.381 1.00 39.88 181 LYS A CA 1
ATOM 1416 C C . LYS A 1 181 ? -17.784 -13.482 27.356 1.00 39.88 181 LYS A C 1
ATOM 1418 O O . LYS A 1 181 ? -17.505 -12.330 27.026 1.00 39.88 181 LYS A O 1
ATOM 1423 N N . LYS A 1 182 ? -17.532 -13.947 28.589 1.00 38.00 182 LYS A N 1
ATOM 1424 C CA . LYS A 1 182 ? -16.959 -13.163 29.705 1.00 38.00 182 LYS A CA 1
ATOM 1425 C C . LYS A 1 182 ? -15.572 -12.583 29.374 1.00 38.00 182 LYS A C 1
ATOM 1427 O O . LYS A 1 182 ? -14.703 -13.287 28.873 1.00 38.00 182 LYS A O 1
ATOM 1432 N N . ARG A 1 183 ? -15.367 -11.304 29.725 1.00 36.44 183 ARG A N 1
ATOM 1433 C CA . ARG A 1 183 ? -14.178 -10.495 29.389 1.00 36.44 183 ARG A CA 1
ATOM 1434 C C . ARG A 1 183 ? -12.902 -10.880 30.173 1.00 36.44 183 ARG A C 1
ATOM 1436 O O . ARG A 1 183 ? -12.993 -11.068 31.388 1.00 36.44 183 ARG A O 1
ATOM 1443 N N . PRO A 1 184 ? -11.716 -10.875 29.532 1.00 40.88 184 PRO A N 1
ATOM 1444 C CA . PRO A 1 184 ? -10.408 -10.994 30.190 1.00 40.88 184 PRO A CA 1
ATOM 1445 C C . PRO A 1 184 ? -9.901 -9.653 30.793 1.00 40.88 184 PRO A C 1
ATOM 1447 O O . PRO A 1 184 ? -10.508 -8.600 30.567 1.00 40.88 184 PRO A O 1
ATOM 1450 N N . PRO A 1 185 ? -8.803 -9.655 31.589 1.00 45.25 185 PRO A N 1
ATOM 1451 C CA . PRO A 1 185 ? -8.192 -8.447 32.174 1.00 45.25 185 PRO A CA 1
ATOM 1452 C C . PRO A 1 185 ? -7.655 -7.434 31.136 1.00 45.25 185 PRO A C 1
ATOM 1454 O O . PRO A 1 185 ? -7.405 -7.771 29.984 1.00 45.25 185 PRO A O 1
ATOM 1457 N N . ARG A 1 186 ? -7.452 -6.167 31.553 1.00 44.62 186 ARG A N 1
ATOM 1458 C CA . ARG A 1 186 ? -7.005 -5.046 30.688 1.00 44.62 186 ARG A CA 1
ATOM 1459 C C . ARG A 1 186 ? -5.553 -5.225 30.206 1.00 44.62 186 ARG A C 1
ATOM 1461 O O . ARG A 1 186 ? -4.626 -4.843 30.919 1.00 44.62 186 ARG A O 1
ATOM 1468 N N . ILE A 1 187 ? -5.385 -5.745 28.992 1.00 43.53 187 ILE A N 1
ATOM 1469 C CA . ILE A 1 187 ? -4.111 -5.895 28.267 1.00 43.53 187 ILE A CA 1
ATOM 1470 C C . ILE A 1 187 ? -4.077 -4.882 27.110 1.00 43.53 187 ILE A C 1
ATOM 1472 O O . ILE A 1 187 ? -5.097 -4.682 26.451 1.00 43.53 187 ILE A O 1
ATOM 1476 N N . LEU A 1 188 ? -2.927 -4.237 26.874 1.00 42.78 188 LEU A N 1
ATOM 1477 C CA . LEU A 1 188 ? -2.698 -3.363 25.717 1.00 42.78 188 LEU A CA 1
ATOM 1478 C C . LEU A 1 188 ? -1.671 -4.004 24.773 1.00 42.78 188 LEU A C 1
ATOM 1480 O O . LEU A 1 188 ? -0.526 -4.231 25.171 1.00 42.78 188 LEU A O 1
ATOM 1484 N N . VAL A 1 189 ? -2.089 -4.269 23.535 1.00 55.75 189 VAL A N 1
ATOM 1485 C CA . VAL A 1 189 ? -1.251 -4.795 22.447 1.00 55.75 189 VAL A CA 1
ATOM 1486 C C . VAL A 1 189 ? -1.009 -3.675 21.440 1.00 55.75 189 VAL A C 1
ATOM 1488 O O . VAL A 1 189 ? -1.958 -3.009 21.031 1.00 55.75 189 VAL A O 1
ATOM 1491 N N . LEU A 1 190 ? 0.252 -3.449 21.074 1.00 46.66 190 LEU A N 1
ATOM 1492 C CA . LEU A 1 190 ? 0.648 -2.443 20.088 1.00 46.66 190 LEU A CA 1
ATOM 1493 C C . LEU A 1 190 ? 0.909 -3.125 18.746 1.00 46.66 190 LEU A C 1
ATOM 1495 O O . LEU A 1 190 ? 1.983 -3.688 18.570 1.00 46.66 190 LEU A O 1
ATOM 1499 N N . GLU A 1 191 ? -0.048 -3.077 17.826 1.00 60.72 191 GLU A N 1
ATOM 1500 C CA . GLU A 1 191 ? 0.103 -3.586 16.458 1.00 60.72 191 GLU A CA 1
ATOM 1501 C C . GLU A 1 191 ? 0.377 -2.420 15.504 1.00 60.72 191 GLU A C 1
ATOM 1503 O O . GLU A 1 191 ? -0.228 -1.355 15.626 1.00 60.72 191 GLU A O 1
ATOM 1508 N N . LYS A 1 192 ? 1.322 -2.613 14.587 1.00 63.88 192 LYS A N 1
ATOM 1509 C CA . LYS A 1 192 ? 1.696 -1.619 13.581 1.00 63.88 192 LYS A CA 1
ATOM 1510 C C . LYS A 1 192 ? 0.836 -1.737 12.321 1.00 63.88 192 LYS A C 1
ATOM 1512 O O . LYS A 1 192 ? 0.635 -0.735 11.639 1.00 63.88 192 LYS A O 1
ATOM 1517 N N . ALA A 1 193 ? 0.345 -2.933 12.006 1.00 55.72 193 ALA A N 1
ATOM 1518 C CA . ALA A 1 193 ? -0.588 -3.132 10.911 1.00 55.72 193 ALA A CA 1
ATOM 1519 C C . ALA A 1 193 ? -1.859 -2.293 11.120 1.00 55.72 193 ALA A C 1
ATOM 1521 O O . ALA A 1 193 ? -2.471 -2.312 12.190 1.00 55.72 193 ALA A O 1
ATOM 1522 N N . VAL A 1 194 ? -2.282 -1.582 10.076 1.00 56.41 194 VAL A N 1
ATOM 1523 C CA . VAL A 1 194 ? -3.594 -0.931 10.051 1.00 56.41 194 VAL A CA 1
ATOM 1524 C C . VAL A 1 194 ? -4.654 -2.018 9.870 1.00 56.41 194 VAL A C 1
ATOM 1526 O O . VAL A 1 194 ? -4.511 -2.896 9.017 1.00 56.41 194 VAL A O 1
ATOM 1529 N N . TYR A 1 195 ? -5.720 -1.982 10.674 1.00 53.62 195 TYR A N 1
ATOM 1530 C CA . TYR A 1 195 ? -6.887 -2.818 10.406 1.00 53.62 195 TYR A CA 1
ATOM 1531 C C . TYR A 1 195 ? -7.541 -2.332 9.110 1.00 53.62 195 TYR A C 1
ATOM 1533 O O . TYR A 1 195 ? -8.064 -1.222 9.062 1.00 53.62 195 TYR A O 1
ATOM 1541 N N . PHE A 1 196 ? -7.492 -3.170 8.078 1.00 52.38 196 PHE A N 1
ATOM 1542 C CA . PHE A 1 196 ? -8.133 -2.936 6.789 1.00 52.38 196 PHE A CA 1
ATOM 1543 C C . PHE A 1 196 ? -9.322 -3.878 6.658 1.00 52.38 196 PHE A C 1
ATOM 1545 O O . PHE A 1 196 ? -9.148 -5.097 6.708 1.00 52.38 196 PHE A O 1
ATOM 1552 N N . HIS A 1 197 ? -10.527 -3.340 6.489 1.00 51.34 197 HIS A N 1
ATOM 1553 C CA . HIS A 1 197 ? -11.643 -4.168 6.057 1.00 51.34 197 HIS A CA 1
ATOM 1554 C C . HIS A 1 197 ? -11.463 -4.487 4.560 1.00 51.34 197 HIS A C 1
ATOM 1556 O O . HIS A 1 197 ? -11.039 -3.603 3.817 1.00 51.34 197 HIS A O 1
ATOM 1562 N N . PRO A 1 198 ? -11.809 -5.689 4.059 1.00 50.91 198 PRO A N 1
ATOM 1563 C CA . PRO A 1 198 ? -11.731 -5.986 2.622 1.00 50.91 198 PRO A CA 1
ATOM 1564 C C . PRO A 1 198 ? -12.497 -4.982 1.742 1.00 50.91 198 PRO A C 1
ATOM 1566 O O . PRO A 1 198 ? -12.078 -4.689 0.628 1.00 50.91 198 PRO A O 1
ATOM 1569 N N . ALA A 1 199 ? -13.577 -4.393 2.270 1.00 49.88 199 ALA A N 1
ATOM 1570 C CA . ALA A 1 199 ? -14.331 -3.328 1.595 1.00 49.88 199 ALA A CA 1
ATOM 1571 C C . ALA A 1 199 ? -13.597 -1.973 1.520 1.00 49.88 199 ALA A C 1
ATOM 1573 O O . ALA A 1 199 ? -13.982 -1.127 0.718 1.00 49.88 199 ALA A O 1
ATOM 1574 N N . ASP A 1 200 ? -12.563 -1.764 2.339 1.00 52.41 200 ASP A N 1
ATOM 1575 C CA . ASP A 1 200 ? -11.745 -0.546 2.348 1.00 52.41 200 ASP A CA 1
ATOM 1576 C C . ASP A 1 200 ? -10.550 -0.657 1.388 1.00 52.41 200 ASP A C 1
ATOM 1578 O O . ASP A 1 200 ? -9.820 0.315 1.189 1.00 52.41 200 ASP A O 1
ATOM 1582 N N . ALA A 1 201 ? -10.334 -1.830 0.779 1.00 56.97 201 ALA A N 1
ATOM 1583 C CA . ALA A 1 201 ? -9.277 -2.021 -0.197 1.00 56.97 201 ALA A CA 1
ATOM 1584 C C . ALA A 1 201 ? -9.529 -1.114 -1.410 1.00 56.97 201 ALA A C 1
ATOM 1586 O O . ALA A 1 201 ? -10.514 -1.239 -2.134 1.00 56.97 201 ALA A O 1
ATOM 1587 N N . SER A 1 202 ? -8.609 -0.179 -1.630 1.00 56.31 202 SER A N 1
ATOM 1588 C CA . SER A 1 202 ? -8.732 0.824 -2.690 1.00 56.31 202 SER A CA 1
ATOM 1589 C C . SER A 1 202 ? -8.585 0.234 -4.096 1.00 56.31 202 SER A C 1
ATOM 1591 O O . SER A 1 202 ? -8.949 0.887 -5.073 1.00 56.31 202 SER A O 1
ATOM 1593 N N . PHE A 1 203 ? -7.991 -0.963 -4.205 1.00 54.75 203 PHE A N 1
ATOM 1594 C CA . PHE A 1 203 ? -7.562 -1.607 -5.459 1.00 54.75 203 PHE A CA 1
ATOM 1595 C C . PHE A 1 203 ? -6.701 -0.717 -6.353 1.00 54.75 203 PHE A C 1
ATOM 1597 O O . PHE A 1 203 ? -6.475 -1.008 -7.527 1.00 54.75 203 PHE A O 1
ATOM 1604 N N . ASN A 1 204 ? -6.194 0.365 -5.775 1.00 58.12 204 ASN A N 1
ATOM 1605 C CA . ASN A 1 204 ? -5.240 1.248 -6.379 1.00 58.12 204 ASN A CA 1
ATOM 1606 C C . ASN A 1 204 ? -3.861 0.733 -5.977 1.00 58.12 204 ASN A C 1
ATOM 1608 O O . ASN A 1 204 ? -3.539 0.671 -4.794 1.00 58.12 204 ASN A O 1
ATOM 1612 N N . GLU A 1 205 ? -3.066 0.339 -6.966 1.00 52.19 205 GLU A N 1
ATOM 1613 C CA . GLU A 1 205 ? -1.751 -0.262 -6.745 1.00 52.19 205 GLU A CA 1
ATOM 1614 C C . GLU A 1 205 ? -0.842 0.625 -5.889 1.00 52.19 205 GLU A C 1
ATOM 1616 O O . GLU A 1 205 ? -0.234 0.149 -4.932 1.00 52.19 205 GLU A O 1
ATOM 1621 N N . LEU A 1 206 ? -0.817 1.930 -6.171 1.00 53.91 206 LEU A N 1
ATOM 1622 C CA . LEU A 1 206 ? -0.006 2.881 -5.422 1.00 53.91 206 LEU A CA 1
ATOM 1623 C C . LEU A 1 206 ? -0.457 2.962 -3.960 1.00 53.91 206 LEU A C 1
ATOM 1625 O O . LEU A 1 206 ? 0.371 2.875 -3.059 1.00 53.91 206 LEU A O 1
ATOM 1629 N N . GLN A 1 207 ? -1.760 3.092 -3.719 1.00 63.12 207 GLN A N 1
ATOM 1630 C CA . GLN A 1 207 ? -2.318 3.152 -2.369 1.00 63.12 207 GLN A CA 1
ATOM 1631 C C . GLN A 1 207 ? -2.099 1.833 -1.608 1.00 63.12 207 GLN A C 1
ATOM 1633 O O . GLN A 1 207 ? -1.675 1.862 -0.459 1.00 63.12 207 GLN A O 1
ATOM 1638 N N . GLY A 1 208 ? -2.257 0.683 -2.268 1.00 61.25 208 GLY A N 1
ATOM 1639 C CA . GLY A 1 208 ? -1.975 -0.628 -1.679 1.00 61.25 208 GLY A CA 1
ATOM 1640 C C . GLY A 1 208 ? -0.521 -0.778 -1.219 1.00 61.25 208 GLY A C 1
ATOM 1641 O O . GLY A 1 208 ? -0.265 -1.388 -0.181 1.00 61.25 208 GLY A O 1
ATOM 1642 N N . PHE A 1 209 ? 0.440 -0.176 -1.928 1.00 63.28 209 PHE A N 1
ATOM 1643 C CA . PHE A 1 209 ? 1.824 -0.131 -1.454 1.00 63.28 209 PHE A CA 1
ATOM 1644 C C . PHE A 1 209 ? 1.965 0.671 -0.158 1.00 63.28 209 PHE A C 1
ATOM 1646 O O . PHE A 1 209 ? 2.614 0.191 0.772 1.00 63.28 209 PHE A O 1
ATOM 1653 N N . TRP A 1 210 ? 1.340 1.848 -0.076 1.00 67.44 210 TRP A N 1
ATOM 1654 C CA . TRP A 1 210 ? 1.327 2.670 1.140 1.00 67.44 210 TRP A CA 1
ATOM 1655 C C . TRP A 1 210 ? 0.658 1.970 2.326 1.00 67.44 210 TRP A C 1
ATOM 1657 O O . TRP A 1 210 ? 1.108 2.125 3.460 1.00 67.44 210 TRP A O 1
ATOM 1667 N N . ASP A 1 211 ? -0.384 1.186 2.065 1.00 66.38 211 ASP A N 1
ATOM 1668 C CA . ASP A 1 211 ? -1.190 0.547 3.104 1.00 66.38 211 ASP A CA 1
ATOM 1669 C C . ASP A 1 211 ? -0.531 -0.731 3.662 1.00 66.38 211 ASP A C 1
ATOM 1671 O O . ASP A 1 211 ? -0.661 -1.059 4.848 1.00 66.38 211 ASP A O 1
ATOM 1675 N N . HIS A 1 212 ? 0.202 -1.470 2.822 1.00 64.62 212 HIS A N 1
ATOM 1676 C CA . HIS A 1 212 ? 0.709 -2.805 3.163 1.00 64.62 212 HIS A CA 1
ATOM 1677 C C . HIS A 1 212 ? 2.217 -2.894 3.396 1.00 64.62 212 HIS A C 1
ATOM 1679 O O . HIS A 1 212 ? 2.680 -3.878 3.985 1.00 64.62 212 HIS A O 1
ATOM 1685 N N . TYR A 1 213 ? 2.988 -1.892 2.978 1.00 63.59 213 TYR A N 1
ATOM 1686 C CA . TYR A 1 213 ? 4.440 -1.915 3.085 1.00 63.59 213 TYR A CA 1
ATOM 1687 C C . TYR A 1 213 ? 5.000 -0.643 3.710 1.00 63.59 213 TYR A C 1
ATOM 1689 O O . TYR A 1 213 ? 4.502 0.462 3.510 1.00 63.59 213 TYR A O 1
ATOM 1697 N N . GLU A 1 214 ? 6.114 -0.796 4.421 1.00 63.41 214 GLU A N 1
ATOM 1698 C CA . GLU A 1 214 ? 6.883 0.340 4.911 1.00 63.41 214 GLU A CA 1
ATOM 1699 C C . GLU A 1 214 ? 7.343 1.228 3.769 1.00 63.41 214 GLU A C 1
ATOM 1701 O O . GLU A 1 214 ? 7.903 0.737 2.788 1.00 63.41 214 GLU A O 1
ATOM 1706 N N . SER A 1 215 ? 7.134 2.537 3.932 1.00 65.06 215 SER A N 1
ATOM 1707 C CA . SER A 1 215 ? 7.533 3.554 2.955 1.00 65.06 215 SER A CA 1
ATOM 1708 C C . SER A 1 215 ? 7.075 3.233 1.527 1.00 65.06 215 SER A C 1
ATOM 1710 O O . SER A 1 215 ? 7.799 3.512 0.576 1.00 65.06 215 SER A O 1
ATOM 1712 N N . ALA A 1 216 ? 5.899 2.612 1.375 1.00 59.84 216 ALA A N 1
ATOM 1713 C CA . ALA A 1 216 ? 5.377 2.166 0.086 1.00 59.84 216 ALA A CA 1
ATOM 1714 C C . ALA A 1 216 ? 6.328 1.229 -0.684 1.00 59.84 216 ALA A C 1
ATOM 1716 O O . ALA A 1 216 ? 6.545 1.398 -1.880 1.00 59.84 216 ALA A O 1
ATOM 1717 N N . ALA A 1 217 ? 6.857 0.223 0.023 1.00 62.16 217 ALA A N 1
ATOM 1718 C CA . ALA A 1 217 ? 7.612 -0.939 -0.465 1.00 62.16 217 ALA A CA 1
ATOM 1719 C C . ALA A 1 217 ? 9.125 -0.810 -0.648 1.00 62.16 217 ALA A C 1
ATOM 1721 O O . ALA A 1 217 ? 9.805 -1.831 -0.537 1.00 62.16 217 ALA A O 1
ATOM 1722 N N . LEU A 1 218 ? 9.673 0.379 -0.888 1.00 62.47 218 LEU A N 1
ATOM 1723 C CA . LEU A 1 218 ? 11.109 0.536 -1.139 1.00 62.47 218 LEU A CA 1
ATOM 1724 C C . LEU A 1 218 ? 11.789 1.298 -0.001 1.00 62.47 218 LEU A C 1
ATOM 1726 O O . LEU A 1 218 ? 11.837 2.525 0.019 1.00 62.47 218 LEU A O 1
ATOM 1730 N N . LEU A 1 219 ? 12.368 0.547 0.933 1.00 59.97 219 LEU A N 1
ATOM 1731 C CA . LEU A 1 219 ? 13.392 1.048 1.847 1.00 59.97 219 LEU A CA 1
ATOM 1732 C C . LEU A 1 219 ? 1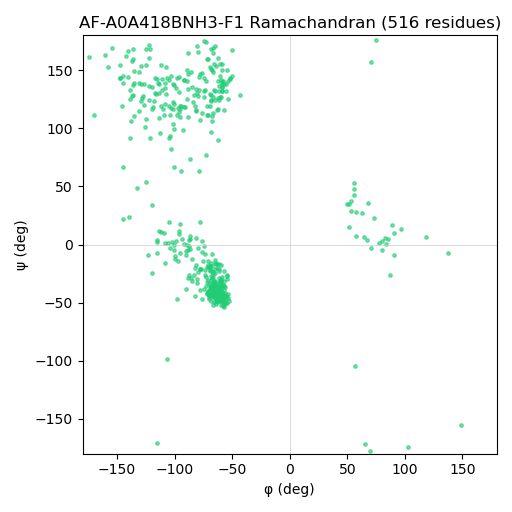4.769 0.662 1.304 1.00 59.97 219 LEU A C 1
ATOM 1734 O O . LEU A 1 219 ? 14.939 -0.435 0.787 1.00 59.97 219 LEU A O 1
ATOM 1738 N N . THR A 1 220 ? 15.772 1.518 1.452 1.00 58.94 220 THR A N 1
ATOM 1739 C CA . THR A 1 220 ? 17.162 1.188 1.104 1.00 58.94 220 THR A CA 1
ATOM 1740 C C . THR A 1 220 ? 18.024 1.190 2.355 1.00 58.94 220 THR A C 1
ATOM 1742 O O . THR A 1 220 ? 17.836 2.032 3.235 1.00 58.94 220 THR A O 1
ATOM 1745 N N . SER A 1 221 ? 18.981 0.267 2.447 1.00 56.94 221 SER A N 1
ATOM 1746 C CA . SER A 1 221 ? 20.070 0.390 3.420 1.00 56.94 221 SER A CA 1
ATOM 1747 C C . SER A 1 221 ? 20.853 1.688 3.176 1.00 56.94 221 SER A C 1
ATOM 1749 O O . SER A 1 221 ? 20.849 2.220 2.067 1.00 56.94 221 SER A O 1
ATOM 1751 N N . GLU A 1 222 ? 21.526 2.218 4.202 1.00 55.03 222 GLU A N 1
ATOM 1752 C CA . GLU A 1 222 ? 22.289 3.477 4.086 1.00 55.03 222 GLU A CA 1
ATOM 1753 C C . GLU A 1 222 ? 23.396 3.407 3.024 1.00 55.03 222 GLU A C 1
ATOM 1755 O O . GLU A 1 222 ? 23.700 4.399 2.370 1.00 55.03 222 GLU A O 1
ATOM 1760 N N . ASP A 1 223 ? 23.964 2.219 2.819 1.00 54.12 223 ASP A N 1
ATOM 1761 C CA . ASP A 1 223 ? 24.963 1.937 1.787 1.00 54.12 223 ASP A CA 1
ATOM 1762 C C . ASP A 1 223 ? 24.352 1.568 0.421 1.00 54.12 223 ASP A C 1
ATOM 1764 O O . ASP A 1 223 ? 25.081 1.201 -0.499 1.00 54.12 223 ASP A O 1
ATOM 1768 N N . LEU A 1 224 ? 23.019 1.632 0.295 1.00 50.75 224 LEU A N 1
ATOM 1769 C CA . LEU A 1 224 ? 22.217 1.287 -0.886 1.00 50.75 224 LEU A CA 1
ATOM 1770 C C . LEU A 1 224 ? 22.401 -0.151 -1.403 1.00 50.75 224 LEU A C 1
ATOM 1772 O O . LEU A 1 224 ? 21.856 -0.503 -2.450 1.00 50.75 224 LEU A O 1
ATOM 1776 N N . SER A 1 225 ? 23.134 -0.998 -0.675 1.00 51.53 225 SER A N 1
ATOM 1777 C CA . SER A 1 225 ? 23.433 -2.377 -1.077 1.00 51.53 225 SER A CA 1
ATOM 1778 C C . SER A 1 225 ? 22.204 -3.285 -1.056 1.00 51.53 225 SER A C 1
ATOM 1780 O O . SER A 1 225 ? 22.196 -4.343 -1.687 1.00 51.53 225 SER A O 1
ATOM 1782 N N . MET A 1 226 ? 21.156 -2.875 -0.343 1.00 48.22 226 MET A N 1
ATOM 1783 C CA . MET A 1 226 ? 19.959 -3.666 -0.136 1.00 48.22 226 MET A CA 1
ATOM 1784 C C . MET A 1 226 ? 18.712 -2.799 -0.252 1.00 48.22 226 MET A C 1
ATOM 1786 O O . MET A 1 226 ? 18.546 -1.818 0.472 1.00 48.22 226 MET A O 1
ATOM 1790 N N . MET A 1 227 ? 17.803 -3.220 -1.129 1.00 57.69 227 MET A N 1
ATOM 1791 C CA . MET A 1 227 ? 16.413 -2.778 -1.109 1.00 57.69 227 MET A CA 1
ATOM 1792 C C . MET A 1 227 ? 15.615 -3.723 -0.208 1.00 57.69 227 MET A C 1
ATOM 1794 O O . MET A 1 227 ? 15.641 -4.940 -0.386 1.00 57.69 227 MET A O 1
ATOM 1798 N N . LEU A 1 228 ? 14.933 -3.163 0.784 1.00 49.16 228 LEU A N 1
ATOM 1799 C CA . LEU A 1 228 ? 14.114 -3.874 1.748 1.00 49.16 228 LEU A CA 1
ATOM 1800 C C . LEU A 1 228 ? 12.641 -3.669 1.405 1.00 49.16 228 LEU A C 1
ATOM 1802 O O . LEU A 1 228 ? 12.125 -2.554 1.477 1.00 49.16 228 LEU A O 1
ATOM 1806 N N . LEU A 1 229 ? 11.962 -4.781 1.134 1.00 64.44 229 LEU A N 1
ATOM 1807 C CA . LEU A 1 229 ? 10.509 -4.861 1.117 1.00 64.44 229 LEU A CA 1
ATOM 1808 C C . LEU A 1 229 ? 10.031 -5.306 2.503 1.00 64.44 229 LEU A C 1
ATOM 1810 O O . LEU A 1 229 ? 10.068 -6.492 2.831 1.00 64.44 229 LEU A O 1
ATOM 1814 N N . ALA A 1 230 ? 9.614 -4.358 3.340 1.00 54.06 230 ALA A N 1
ATOM 1815 C CA . ALA A 1 230 ? 9.133 -4.650 4.688 1.00 54.06 230 ALA A CA 1
ATOM 1816 C C . ALA A 1 230 ? 7.604 -4.545 4.742 1.00 54.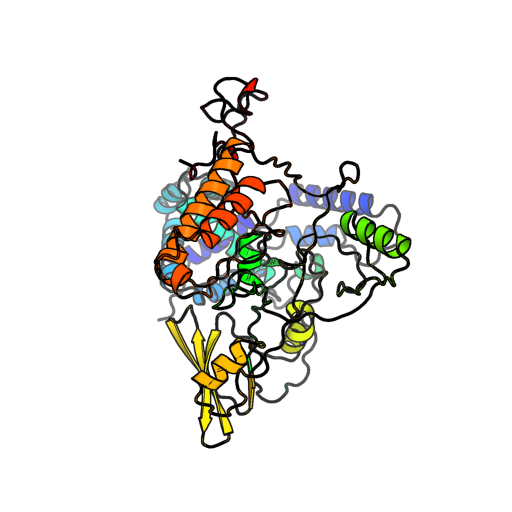06 230 ALA A C 1
ATOM 1818 O O . ALA A 1 230 ? 7.051 -3.457 4.622 1.00 54.06 230 ALA A O 1
ATOM 1819 N N . GLY A 1 231 ? 6.919 -5.676 4.919 1.00 54.41 231 GLY A N 1
ATOM 1820 C CA . GLY A 1 231 ? 5.468 -5.697 5.116 1.00 54.41 231 GLY A CA 1
ATOM 1821 C C . GLY A 1 231 ? 5.053 -5.117 6.473 1.00 54.41 231 GLY A C 1
ATOM 1822 O O . GLY A 1 231 ? 5.807 -5.178 7.450 1.00 54.41 231 GLY A O 1
ATOM 1823 N N . SER A 1 232 ? 3.840 -4.569 6.546 1.00 57.09 232 SER A N 1
ATOM 1824 C CA . SER A 1 232 ? 3.259 -4.018 7.777 1.00 57.09 232 SER A CA 1
ATOM 1825 C C . SER A 1 232 ? 2.636 -5.080 8.695 1.00 57.09 232 SER A C 1
ATOM 1827 O O . SER A 1 232 ? 2.490 -4.820 9.886 1.00 57.09 232 SER A O 1
ATOM 1829 N N . ALA A 1 233 ? 2.339 -6.283 8.182 1.00 53.62 233 ALA A N 1
ATOM 1830 C CA . ALA A 1 233 ? 1.723 -7.389 8.922 1.00 53.62 233 ALA A CA 1
ATOM 1831 C C . ALA A 1 233 ? 2.374 -8.753 8.620 1.00 53.62 233 ALA A C 1
ATOM 1833 O O . ALA A 1 233 ? 2.969 -8.957 7.559 1.00 53.62 233 ALA A O 1
ATOM 1834 N N . TRP A 1 234 ? 2.213 -9.710 9.541 1.00 38.12 234 TRP A N 1
ATOM 1835 C CA . TRP A 1 234 ? 2.617 -11.108 9.356 1.00 38.12 234 TRP A CA 1
ATOM 1836 C C . TRP A 1 234 ? 1.459 -11.943 8.787 1.00 38.12 234 TRP A C 1
ATOM 1838 O O . TRP A 1 234 ? 0.307 -11.750 9.168 1.00 38.12 234 TRP A O 1
ATOM 1848 N N . GLY A 1 235 ? 1.753 -12.877 7.882 1.00 40.16 235 GLY A N 1
ATOM 1849 C CA . GLY A 1 235 ? 0.791 -13.858 7.380 1.00 40.16 235 GLY A CA 1
ATOM 1850 C C . GLY A 1 235 ? 1.459 -15.225 7.298 1.00 40.16 235 GLY A C 1
ATOM 1851 O O . GLY A 1 235 ? 2.536 -15.337 6.716 1.00 40.16 235 GLY A O 1
ATOM 1852 N N . GLY A 1 236 ? 0.845 -16.245 7.897 1.00 33.78 236 GLY A N 1
ATOM 1853 C CA . GLY A 1 236 ? 1.388 -17.602 7.933 1.00 33.78 236 GLY A CA 1
ATOM 1854 C C . GLY A 1 236 ? 0.301 -18.679 7.876 1.00 33.78 236 GLY A C 1
ATOM 1855 O O . GLY A 1 236 ? -0.521 -18.742 8.779 1.00 33.78 236 GLY A O 1
ATOM 1856 N N . GLY A 1 237 ? 0.380 -19.504 6.821 1.00 42.88 237 GLY A N 1
ATOM 1857 C CA . GLY A 1 237 ? -0.077 -20.898 6.673 1.00 42.88 237 GLY A CA 1
ATOM 1858 C C . GLY A 1 237 ? -1.576 -21.240 6.600 1.00 42.88 237 GLY A C 1
ATOM 1859 O O . GLY A 1 237 ? -2.393 -20.492 7.110 1.00 42.88 237 GLY A O 1
ATOM 1860 N N . VAL A 1 238 ? -1.997 -22.379 6.018 1.00 62.16 238 VAL A N 1
ATOM 1861 C CA . VAL A 1 238 ? -1.294 -23.341 5.124 1.00 62.16 238 VAL A CA 1
ATOM 1862 C C . VAL A 1 238 ? -2.290 -24.363 4.525 1.00 62.16 238 VAL A C 1
ATOM 1864 O O . VAL A 1 238 ? -2.744 -25.268 5.217 1.00 62.16 238 VAL A O 1
ATOM 1867 N N . SER A 1 239 ? -2.542 -24.296 3.218 1.00 68.25 239 SER A N 1
ATOM 1868 C CA . SER A 1 239 ? -2.816 -25.489 2.400 1.00 68.25 239 SER A CA 1
ATOM 1869 C C . SER A 1 239 ? -2.280 -25.283 0.984 1.00 68.25 239 SER A C 1
ATOM 1871 O O . SER A 1 239 ? -2.309 -24.170 0.460 1.00 68.25 239 SER A O 1
ATOM 1873 N N . ALA A 1 240 ? -1.753 -26.344 0.377 1.00 78.81 240 ALA A N 1
ATOM 1874 C CA . ALA A 1 240 ? -1.354 -26.349 -1.028 1.00 78.81 240 ALA A CA 1
ATOM 1875 C C . ALA A 1 240 ? -2.453 -26.913 -1.951 1.00 78.81 240 ALA A C 1
ATOM 1877 O O . ALA A 1 240 ? -2.321 -26.833 -3.167 1.00 78.81 240 ALA A O 1
ATOM 1878 N N . GLU A 1 241 ? -3.538 -27.463 -1.393 1.00 80.50 241 GLU A N 1
ATOM 1879 C CA . GLU A 1 241 ? -4.559 -28.217 -2.141 1.00 80.50 241 GLU A CA 1
ATOM 1880 C C . GLU A 1 241 ? -5.279 -27.372 -3.196 1.00 80.50 241 GLU A C 1
ATOM 1882 O O . GLU A 1 241 ? -5.597 -27.864 -4.273 1.00 80.50 241 GLU A O 1
ATOM 1887 N N . ALA A 1 242 ? -5.493 -26.089 -2.905 1.00 79.31 242 ALA A N 1
ATOM 1888 C CA . ALA A 1 242 ? -6.184 -25.158 -3.791 1.00 79.31 242 ALA A CA 1
ATOM 1889 C C . ALA A 1 242 ? -5.231 -24.317 -4.664 1.00 79.31 242 ALA A C 1
ATOM 1891 O O . ALA A 1 242 ? -5.649 -23.330 -5.272 1.00 79.31 242 ALA A O 1
ATOM 1892 N N . VAL A 1 243 ? -3.936 -24.660 -4.711 1.00 82.69 243 VAL A N 1
ATOM 1893 C CA . VAL A 1 243 ? -2.950 -23.904 -5.494 1.00 82.69 243 VAL A CA 1
ATOM 1894 C C . VAL A 1 243 ? -3.102 -24.230 -6.976 1.00 82.69 243 VAL A C 1
ATOM 1896 O O . VAL A 1 243 ? -2.772 -25.325 -7.425 1.00 82.69 243 VAL A O 1
ATOM 1899 N N . LEU A 1 244 ? -3.525 -23.229 -7.751 1.00 80.25 244 LEU A N 1
ATOM 1900 C CA . LEU A 1 244 ? -3.460 -23.251 -9.208 1.00 80.25 244 LEU A CA 1
ATOM 1901 C C . LEU A 1 244 ? -2.243 -22.439 -9.676 1.00 80.25 244 LEU A C 1
ATOM 1903 O O . LEU A 1 244 ? -2.092 -21.258 -9.353 1.00 80.25 244 LEU A O 1
ATOM 1907 N N . HIS A 1 245 ? -1.328 -23.075 -10.410 1.00 81.50 245 HIS A N 1
ATOM 1908 C CA . HIS A 1 245 ? -0.158 -22.386 -10.949 1.00 81.50 245 HIS A CA 1
ATOM 1909 C C . HIS A 1 245 ? -0.506 -21.649 -12.244 1.00 81.50 245 HIS A C 1
ATOM 1911 O O . HIS A 1 245 ? -0.855 -22.253 -13.255 1.00 81.50 245 HIS A O 1
ATOM 1917 N N . ASN A 1 246 ? -0.330 -20.329 -12.233 1.00 74.62 246 ASN A N 1
ATOM 1918 C CA . ASN A 1 246 ? -0.362 -19.525 -13.449 1.00 74.62 246 ASN A CA 1
ATOM 1919 C C . ASN A 1 246 ? 0.825 -19.852 -14.382 1.00 74.62 246 ASN A C 1
ATOM 1921 O O . ASN A 1 246 ? 1.792 -20.510 -13.994 1.00 74.62 246 ASN A O 1
ATOM 1925 N N . VAL A 1 247 ? 0.782 -19.348 -15.619 1.00 77.69 247 VAL A N 1
ATOM 1926 C CA . VAL A 1 247 ? 1.806 -19.638 -16.641 1.00 77.69 247 VAL A CA 1
ATOM 1927 C C . VAL A 1 247 ? 3.244 -19.336 -16.175 1.00 77.69 247 VAL A C 1
ATOM 1929 O O . VAL A 1 247 ? 4.097 -20.201 -16.373 1.00 77.69 247 VAL A O 1
ATOM 1932 N N . PRO A 1 248 ? 3.559 -18.186 -15.537 1.00 74.88 248 PRO A N 1
ATOM 1933 C CA . PRO A 1 248 ? 4.899 -17.943 -14.992 1.00 74.88 248 PRO A CA 1
ATOM 1934 C C . PRO A 1 248 ? 5.349 -18.987 -13.959 1.00 74.88 248 PRO A C 1
ATOM 1936 O O . PRO A 1 248 ? 6.465 -19.499 -14.056 1.00 74.88 248 PRO A O 1
ATOM 1939 N N . ASN A 1 249 ? 4.480 -19.343 -13.009 1.00 80.88 249 ASN A N 1
ATOM 1940 C CA . ASN A 1 249 ? 4.787 -20.355 -11.998 1.00 80.88 249 ASN A CA 1
ATOM 1941 C C . ASN A 1 249 ? 4.968 -21.740 -12.633 1.00 80.88 249 ASN A C 1
ATOM 1943 O O . ASN A 1 249 ? 5.888 -22.465 -12.258 1.00 80.88 249 ASN A O 1
ATOM 1947 N N . GLN A 1 250 ? 4.159 -22.078 -13.642 1.00 83.19 250 GLN A N 1
ATOM 1948 C CA . GLN A 1 250 ? 4.277 -23.339 -14.370 1.00 83.19 250 GLN A CA 1
ATOM 1949 C C . GLN A 1 250 ? 5.598 -23.431 -15.146 1.00 83.19 250 GLN A C 1
ATOM 1951 O O . GLN A 1 250 ? 6.236 -24.476 -15.148 1.00 83.19 250 GLN A O 1
ATOM 1956 N N . VAL A 1 251 ? 6.060 -22.333 -15.756 1.00 81.81 251 VAL A N 1
ATOM 1957 C CA . VAL A 1 251 ? 7.364 -22.292 -16.443 1.00 81.81 251 VAL A CA 1
ATOM 1958 C C . VAL A 1 251 ? 8.516 -22.579 -15.476 1.00 81.81 251 VAL A C 1
ATOM 1960 O O . VAL A 1 251 ? 9.445 -23.306 -15.834 1.00 81.81 251 VAL A O 1
ATOM 1963 N N . LEU A 1 252 ? 8.459 -22.038 -14.255 1.00 80.88 252 LEU A N 1
ATOM 1964 C CA . LEU A 1 252 ? 9.451 -22.324 -13.216 1.00 80.88 252 LEU A CA 1
ATOM 1965 C C . LEU A 1 252 ? 9.374 -23.778 -12.743 1.00 80.88 252 LEU A C 1
ATOM 1967 O O . LEU A 1 252 ? 10.412 -24.430 -12.635 1.00 80.88 252 LEU A O 1
ATOM 1971 N N . LEU A 1 253 ? 8.163 -24.289 -12.512 1.00 82.06 253 LEU A N 1
ATOM 1972 C CA . LEU A 1 253 ? 7.925 -25.669 -12.092 1.00 82.06 253 LEU A CA 1
ATOM 1973 C C . LEU A 1 253 ? 8.454 -26.673 -13.128 1.00 82.06 253 LEU A C 1
ATOM 1975 O O . LEU A 1 253 ? 9.262 -27.535 -12.787 1.00 82.06 253 LEU A O 1
ATOM 1979 N N . ASP A 1 254 ? 8.077 -26.518 -14.400 1.00 84.75 254 ASP A N 1
ATOM 1980 C CA . ASP A 1 254 ? 8.533 -27.367 -15.508 1.00 84.75 254 ASP A CA 1
ATOM 1981 C C . ASP A 1 254 ? 10.064 -27.337 -15.640 1.00 84.75 254 ASP A C 1
ATOM 1983 O O . ASP A 1 254 ? 10.710 -28.369 -15.845 1.00 84.75 254 ASP A O 1
ATOM 1987 N N . GLY A 1 255 ? 10.656 -26.143 -15.518 1.00 83.81 255 GLY A N 1
ATOM 1988 C CA . GLY A 1 255 ? 12.102 -25.949 -15.567 1.00 83.81 255 GLY A CA 1
ATOM 1989 C C . GLY A 1 255 ? 12.824 -26.667 -14.427 1.00 83.81 255 GLY A C 1
ATOM 1990 O O . GLY A 1 255 ? 13.806 -27.368 -14.672 1.00 83.81 255 GLY A O 1
ATOM 1991 N N . ALA A 1 256 ? 12.318 -26.541 -13.200 1.00 82.31 256 ALA A N 1
ATOM 1992 C CA . ALA A 1 256 ? 12.871 -27.199 -12.023 1.00 82.31 256 ALA A CA 1
ATOM 1993 C C . ALA A 1 256 ? 12.761 -28.732 -12.116 1.00 82.31 256 ALA A C 1
ATOM 1995 O O . ALA A 1 256 ? 13.756 -29.424 -11.898 1.00 82.31 256 ALA A O 1
ATOM 1996 N N . ILE A 1 257 ? 11.608 -29.261 -12.546 1.00 85.31 257 ILE A N 1
ATOM 1997 C CA . ILE A 1 257 ? 11.407 -30.702 -12.777 1.00 85.31 257 ILE A CA 1
ATOM 1998 C C . ILE A 1 257 ? 12.381 -31.224 -13.837 1.00 85.31 257 ILE A C 1
ATOM 2000 O O . ILE A 1 257 ? 13.034 -32.246 -13.631 1.00 85.31 257 ILE A O 1
ATOM 2004 N N . LYS A 1 258 ? 12.534 -30.508 -14.960 1.00 87.56 258 LYS A N 1
ATOM 2005 C CA . LYS A 1 258 ? 13.454 -30.894 -16.042 1.00 87.56 258 LYS A CA 1
ATOM 2006 C C . LYS A 1 258 ? 14.913 -30.976 -15.579 1.00 87.56 258 LYS A C 1
ATOM 2008 O O . LYS A 1 258 ? 15.677 -31.771 -16.120 1.00 87.56 258 LYS A O 1
ATOM 2013 N N . LEU A 1 259 ? 15.297 -30.157 -14.603 1.00 87.88 259 LEU A N 1
ATOM 2014 C CA . LEU A 1 259 ? 16.635 -30.154 -14.008 1.00 87.88 259 LEU A CA 1
ATOM 2015 C C . LEU A 1 259 ? 16.789 -31.159 -12.855 1.00 87.88 259 LEU A C 1
ATOM 2017 O O . LEU A 1 259 ? 17.890 -31.306 -12.329 1.00 87.88 259 LEU A O 1
ATOM 2021 N N . GLY A 1 260 ? 15.717 -31.858 -12.470 1.00 86.00 260 GLY A N 1
ATOM 2022 C CA . GLY A 1 260 ? 15.718 -32.791 -11.344 1.00 86.00 260 GLY A CA 1
ATOM 2023 C C . GLY A 1 260 ? 15.755 -32.103 -9.978 1.00 86.00 260 GLY A C 1
ATOM 2024 O O . GLY A 1 260 ? 16.210 -32.704 -9.006 1.00 86.00 260 GLY A O 1
ATOM 2025 N N . TYR A 1 261 ? 15.319 -30.844 -9.887 1.00 86.12 261 TYR A N 1
ATOM 2026 C CA . TYR A 1 261 ? 15.244 -30.129 -8.616 1.00 86.12 261 TYR A CA 1
ATOM 2027 C C . TYR A 1 261 ? 14.007 -30.543 -7.812 1.00 86.12 261 TYR A C 1
ATOM 2029 O O . TYR A 1 261 ? 12.950 -30.785 -8.400 1.00 86.12 261 TYR A O 1
ATOM 2037 N N . PRO A 1 262 ? 14.110 -30.609 -6.470 1.00 80.62 262 PRO A N 1
ATOM 2038 C CA . PRO A 1 262 ? 12.948 -30.824 -5.623 1.00 80.62 262 PRO A CA 1
ATOM 2039 C C . PRO A 1 262 ? 12.007 -29.625 -5.741 1.00 80.62 262 PRO A C 1
ATOM 2041 O O . PRO A 1 262 ? 12.433 -28.472 -5.657 1.00 80.62 262 PRO A O 1
ATOM 2044 N N . VAL A 1 263 ? 10.726 -29.913 -5.941 1.00 84.00 263 VAL A N 1
ATOM 2045 C CA . VAL A 1 263 ? 9.673 -28.912 -6.103 1.00 84.00 263 VAL A CA 1
ATOM 2046 C C . VAL A 1 263 ? 8.509 -29.245 -5.188 1.00 84.00 263 VAL A C 1
ATOM 2048 O O . VAL A 1 263 ? 8.124 -30.405 -5.056 1.00 84.00 263 VAL A O 1
ATOM 2051 N N . GLU A 1 264 ? 7.943 -28.216 -4.573 1.00 81.56 264 GLU A N 1
ATOM 2052 C CA . GLU A 1 264 ? 6.733 -28.316 -3.768 1.00 81.56 264 GLU A CA 1
ATOM 2053 C C . GLU A 1 264 ? 5.919 -27.034 -3.950 1.00 81.56 264 GLU A C 1
ATOM 2055 O O . GLU A 1 264 ? 6.478 -25.942 -4.111 1.00 81.56 264 GLU A O 1
ATOM 2060 N N . ALA A 1 265 ? 4.594 -27.161 -3.949 1.00 83.31 265 ALA A N 1
ATOM 2061 C CA . ALA A 1 265 ? 3.715 -26.005 -3.949 1.00 83.31 265 ALA A CA 1
ATOM 2062 C C . ALA A 1 265 ? 3.815 -25.287 -2.598 1.00 83.31 265 ALA A C 1
ATOM 2064 O O . ALA A 1 265 ? 3.668 -25.899 -1.542 1.00 83.31 265 ALA A O 1
ATOM 2065 N N . VAL A 1 266 ? 4.041 -23.973 -2.627 1.00 80.81 266 VAL A N 1
ATOM 2066 C CA . VAL A 1 266 ? 4.051 -23.155 -1.410 1.00 80.81 266 VAL A CA 1
ATOM 2067 C C . VAL A 1 266 ? 2.621 -23.072 -0.871 1.00 80.81 266 VAL A C 1
ATOM 2069 O O . VAL A 1 266 ? 1.758 -22.538 -1.575 1.00 80.81 266 VAL A O 1
ATOM 2072 N N . PRO A 1 267 ? 2.345 -23.552 0.355 1.00 80.31 267 PRO A N 1
ATOM 2073 C CA . PRO A 1 267 ? 0.998 -23.507 0.899 1.00 80.31 267 PRO A CA 1
ATOM 2074 C C . PRO A 1 267 ? 0.500 -22.065 1.041 1.00 80.31 267 PRO A C 1
ATOM 2076 O O . PRO A 1 267 ? 1.216 -21.183 1.524 1.00 80.31 267 PRO A O 1
ATOM 2079 N N . GLN A 1 268 ? -0.748 -21.833 0.651 1.00 76.69 268 GLN A N 1
ATOM 2080 C CA . GLN A 1 268 ? -1.392 -20.527 0.684 1.00 76.69 268 GLN A CA 1
ATOM 2081 C C . GLN A 1 268 ? -2.431 -20.463 1.804 1.00 76.69 268 GLN A C 1
ATOM 2083 O O . GLN A 1 268 ? -2.993 -21.474 2.222 1.00 76.69 268 GLN A O 1
ATOM 2088 N N . ASN A 1 269 ? -2.674 -19.256 2.314 1.00 76.94 269 ASN A N 1
ATOM 2089 C CA . ASN A 1 269 ? -3.657 -19.017 3.366 1.00 76.94 269 ASN A CA 1
ATOM 2090 C C . ASN A 1 269 ? -4.955 -18.454 2.768 1.00 76.94 269 ASN A C 1
ATOM 2092 O O . ASN A 1 269 ? -5.268 -17.277 2.946 1.00 76.94 269 ASN A O 1
ATOM 2096 N N . THR A 1 270 ? -5.645 -19.281 1.981 1.00 77.56 270 THR A N 1
ATOM 2097 C CA . THR A 1 270 ? -6.850 -18.916 1.207 1.00 77.56 270 THR A CA 1
ATOM 2098 C C . THR A 1 270 ? -8.133 -19.547 1.756 1.00 77.56 270 THR A C 1
ATOM 2100 O O . THR A 1 270 ? -9.178 -19.527 1.108 1.00 77.56 270 THR A O 1
ATOM 2103 N N . ASN A 1 271 ? -8.056 -20.153 2.947 1.00 75.38 271 ASN A N 1
ATOM 2104 C CA . ASN A 1 271 ? -9.129 -20.963 3.529 1.00 75.38 271 ASN A CA 1
ATOM 2105 C C . ASN A 1 271 ? -9.627 -22.084 2.589 1.00 75.38 271 ASN A C 1
ATOM 2107 O O . ASN A 1 271 ? -10.821 -22.340 2.506 1.00 75.38 271 ASN A O 1
ATOM 2111 N N . GLY A 1 272 ? -8.715 -22.710 1.835 1.00 77.81 272 GLY A N 1
ATOM 2112 C CA . GLY A 1 272 ? -9.043 -23.809 0.919 1.00 77.81 272 GLY A CA 1
ATOM 2113 C C . GLY A 1 272 ? -9.633 -23.384 -0.430 1.00 77.81 272 GLY A C 1
ATOM 2114 O O . GLY A 1 272 ? -9.945 -24.249 -1.242 1.00 77.81 272 GLY A O 1
ATOM 2115 N N . HIS A 1 273 ? -9.754 -22.083 -0.706 1.00 78.56 273 HIS A N 1
ATOM 2116 C CA . HIS A 1 273 ? -10.232 -21.590 -1.998 1.00 78.56 273 HIS A CA 1
ATOM 2117 C C . HIS A 1 273 ? -9.089 -21.420 -3.000 1.00 78.56 273 HIS A C 1
ATOM 2119 O O . HIS A 1 273 ? -7.967 -21.048 -2.632 1.00 78.56 273 HIS A O 1
ATOM 2125 N N . VAL A 1 274 ? -9.394 -21.655 -4.279 1.00 79.75 274 VAL A N 1
ATOM 2126 C CA . VAL A 1 274 ? -8.522 -21.261 -5.392 1.00 79.75 274 VAL A CA 1
ATOM 2127 C C . VAL A 1 274 ? -8.494 -19.739 -5.443 1.00 79.75 274 VAL A C 1
ATOM 2129 O O . VAL A 1 274 ? -9.548 -19.114 -5.481 1.00 79.75 274 VAL A O 1
ATOM 2132 N N . HIS A 1 275 ? -7.300 -19.145 -5.445 1.00 76.31 275 HIS A N 1
ATOM 2133 C CA . HIS A 1 275 ? -7.141 -17.695 -5.349 1.00 76.31 275 HIS A CA 1
ATOM 2134 C C . HIS A 1 275 ? -6.315 -17.119 -6.503 1.00 76.31 275 HIS A C 1
ATOM 2136 O O . HIS A 1 275 ? -5.090 -17.238 -6.529 1.00 76.31 275 HIS A O 1
ATOM 2142 N N . GLU A 1 276 ? -6.973 -16.414 -7.425 1.00 72.50 276 GLU A N 1
ATOM 2143 C CA . GLU A 1 276 ? -6.339 -15.812 -8.607 1.00 72.50 276 GLU A CA 1
ATOM 2144 C C . GLU A 1 276 ? -6.604 -14.304 -8.716 1.00 72.50 276 GLU A C 1
ATOM 2146 O O . GLU A 1 276 ? -7.068 -13.798 -9.735 1.00 72.50 276 GLU A O 1
ATOM 2151 N N . CYS A 1 277 ? -6.309 -13.538 -7.659 1.00 67.88 277 CYS A N 1
ATOM 2152 C CA . CYS A 1 277 ? -6.553 -12.092 -7.710 1.00 67.88 277 CYS A CA 1
ATOM 2153 C C . CYS A 1 277 ? -5.442 -11.287 -8.396 1.00 67.88 277 CYS A C 1
ATOM 2155 O O . CYS A 1 277 ? -5.708 -10.197 -8.886 1.00 67.88 277 CYS A O 1
ATOM 2157 N N . GLY A 1 278 ? -4.196 -11.774 -8.414 1.00 69.88 278 GLY A N 1
ATOM 2158 C CA . GLY A 1 278 ? -3.043 -11.030 -8.947 1.00 69.88 278 GLY A CA 1
ATOM 2159 C C . GLY A 1 278 ? -2.592 -9.827 -8.101 1.00 69.88 278 GLY A C 1
ATOM 2160 O O . GLY A 1 278 ? -1.575 -9.219 -8.413 1.00 69.88 278 GLY A O 1
ATOM 2161 N N . PHE A 1 279 ? -3.296 -9.517 -7.009 1.00 65.94 279 PHE A N 1
ATOM 2162 C CA . PHE A 1 279 ? -3.022 -8.382 -6.121 1.00 65.94 279 PHE A CA 1
ATOM 2163 C C . PHE A 1 279 ? -2.533 -8.807 -4.734 1.00 65.94 279 PHE A C 1
ATOM 2165 O O . PHE A 1 279 ? -2.448 -7.965 -3.856 1.00 65.94 279 PHE A O 1
ATOM 2172 N N . CYS A 1 280 ? -2.190 -10.082 -4.505 1.00 66.94 280 CYS A N 1
ATOM 2173 C CA . CYS A 1 280 ? -1.932 -10.629 -3.163 1.00 66.94 280 CYS A CA 1
ATOM 2174 C C . CYS A 1 280 ? -0.866 -9.872 -2.346 1.00 66.94 280 CYS A C 1
ATOM 2176 O O . CYS A 1 280 ? -0.875 -9.940 -1.111 1.00 66.94 280 CYS A O 1
ATOM 2178 N N . THR A 1 281 ? 0.074 -9.205 -3.017 1.00 63.38 281 THR A N 1
ATOM 2179 C CA . THR A 1 281 ? 1.093 -8.329 -2.418 1.00 63.38 281 THR A CA 1
ATOM 2180 C C . THR A 1 281 ? 0.494 -7.027 -1.879 1.00 63.38 281 THR A C 1
ATOM 2182 O O . THR A 1 281 ? 0.943 -6.518 -0.864 1.00 63.38 281 THR A O 1
ATOM 2185 N N . LEU A 1 282 ? -0.581 -6.543 -2.490 1.00 62.19 282 LEU A N 1
ATOM 2186 C CA . LEU A 1 282 ? -1.260 -5.269 -2.243 1.00 62.19 282 LEU A CA 1
ATOM 2187 C C . LEU A 1 282 ? -2.578 -5.439 -1.468 1.00 62.19 282 LEU A C 1
ATOM 2189 O O . LEU A 1 282 ? -3.438 -4.566 -1.525 1.00 62.19 282 LEU A O 1
ATOM 2193 N N . GLY A 1 283 ? -2.759 -6.573 -0.789 1.00 62.47 283 GLY A N 1
ATOM 2194 C CA . GLY A 1 283 ? -4.016 -6.933 -0.128 1.00 62.47 283 GLY A CA 1
ATOM 2195 C C . GLY A 1 283 ? -4.818 -7.972 -0.914 1.00 62.47 283 GLY A C 1
ATOM 2196 O O . GLY A 1 283 ? -4.336 -8.559 -1.877 1.00 62.47 283 GLY A O 1
ATOM 2197 N N . CYS A 1 284 ? -6.030 -8.288 -0.463 1.00 67.50 284 CYS A N 1
ATOM 2198 C CA . CYS A 1 284 ? -6.888 -9.271 -1.127 1.00 67.50 284 CYS A CA 1
ATOM 2199 C C . CYS A 1 284 ? -8.295 -8.696 -1.323 1.00 67.50 284 CYS A C 1
ATOM 2201 O O . CYS A 1 284 ? -8.982 -8.481 -0.325 1.00 67.50 284 CYS A O 1
ATOM 2203 N N . PRO A 1 285 ? -8.746 -8.480 -2.576 1.00 58.88 285 PRO A N 1
ATOM 2204 C CA . PRO A 1 285 ? -10.076 -7.932 -2.857 1.00 58.88 285 PRO A CA 1
ATOM 2205 C C . PRO A 1 285 ? -11.215 -8.801 -2.375 1.00 58.88 285 PRO A C 1
ATOM 2207 O O . PRO A 1 285 ? -12.239 -8.317 -1.911 1.00 58.88 285 PRO A O 1
ATOM 2210 N N . TYR A 1 286 ? -11.013 -10.102 -2.518 1.00 67.62 286 TYR A N 1
ATOM 2211 C CA . TYR A 1 286 ? -12.053 -11.095 -2.336 1.00 67.62 286 TYR A CA 1
ATOM 2212 C C . TYR A 1 286 ? -12.136 -11.567 -0.882 1.00 67.62 286 TYR A C 1
ATOM 2214 O O . TYR A 1 286 ? -12.946 -12.423 -0.561 1.00 67.62 286 TYR A O 1
ATOM 2222 N N . GLY A 1 287 ? -11.273 -11.050 0.008 1.00 69.00 287 GLY A N 1
ATOM 2223 C CA . GLY A 1 287 ? -11.185 -11.509 1.398 1.00 69.00 287 GLY A CA 1
ATOM 2224 C C . GLY A 1 287 ? -10.714 -12.962 1.551 1.00 69.00 287 GLY A C 1
ATOM 2225 O O . GLY A 1 287 ? -10.692 -13.482 2.661 1.00 69.00 287 GLY A O 1
ATOM 2226 N N . GLU A 1 288 ? -10.313 -13.617 0.458 1.00 76.06 288 GLU A N 1
ATOM 2227 C CA . GLU A 1 288 ? -9.876 -15.015 0.445 1.00 76.06 288 GLU A CA 1
ATOM 2228 C C . GLU A 1 288 ? -8.547 -15.193 1.181 1.00 76.06 288 GLU A C 1
ATOM 2230 O O . GLU A 1 288 ? -8.377 -16.161 1.920 1.00 76.06 288 GLU A O 1
ATOM 2235 N N . LYS A 1 289 ? -7.621 -14.231 1.063 1.00 76.25 289 LYS A N 1
ATOM 2236 C CA . LYS A 1 289 ? -6.372 -14.220 1.837 1.00 76.25 289 LYS A CA 1
ATOM 2237 C C . LYS A 1 289 ? -6.688 -13.985 3.314 1.00 76.25 289 LYS A C 1
ATOM 2239 O O . LYS A 1 289 ? -7.007 -12.865 3.712 1.00 76.25 289 LYS A O 1
ATOM 2244 N N . GLN A 1 290 ? -6.492 -15.008 4.137 1.00 74.88 290 GLN A N 1
ATOM 2245 C CA . GLN A 1 290 ? -6.799 -14.984 5.567 1.00 74.88 290 GLN A CA 1
ATOM 2246 C C . GLN A 1 290 ? -5.718 -14.249 6.382 1.00 74.88 290 GLN A C 1
ATOM 2248 O O . GLN A 1 290 ? -4.996 -14.821 7.199 1.00 74.88 290 GLN A O 1
ATOM 2253 N N . GLY A 1 291 ? -5.548 -12.952 6.124 1.00 69.44 291 GLY A N 1
ATOM 2254 C CA . GLY A 1 291 ? -4.644 -12.104 6.900 1.00 69.44 291 GLY A CA 1
ATOM 2255 C C . GLY A 1 291 ? -5.131 -11.887 8.337 1.00 69.44 291 GLY A C 1
ATOM 2256 O O . GLY A 1 291 ? -6.292 -12.124 8.659 1.00 69.44 291 GLY A O 1
ATOM 2257 N N . SER A 1 292 ? -4.267 -11.337 9.195 1.00 70.00 292 SER A N 1
ATOM 2258 C CA . SER A 1 292 ? -4.569 -11.138 10.623 1.00 70.00 292 SER A CA 1
ATOM 2259 C C . SER A 1 292 ? -5.851 -10.357 10.913 1.00 70.00 292 SER A C 1
ATOM 2261 O O . SER A 1 292 ? -6.456 -10.549 11.959 1.00 70.00 292 SER A O 1
ATOM 2263 N N . HIS A 1 293 ? -6.273 -9.482 10.000 1.00 66.94 293 HIS A N 1
ATOM 2264 C CA . HIS A 1 293 ? -7.489 -8.677 10.113 1.00 66.94 293 HIS A CA 1
ATOM 2265 C C . HIS A 1 293 ? -8.784 -9.506 10.028 1.00 66.94 293 HIS A C 1
ATOM 2267 O O . HIS A 1 293 ? -9.759 -9.140 10.678 1.00 66.94 293 HIS A O 1
ATOM 2273 N N . VAL A 1 294 ? -8.787 -10.627 9.297 1.00 70.00 294 VAL A N 1
ATOM 2274 C CA . VAL A 1 294 ? -9.933 -11.556 9.214 1.00 70.00 294 VAL A CA 1
ATOM 2275 C C . VAL A 1 294 ? -9.787 -12.779 10.122 1.00 70.00 294 VAL A C 1
ATOM 2277 O O . VAL A 1 294 ? -10.772 -13.468 10.357 1.00 70.00 294 VAL A O 1
ATOM 2280 N N . THR A 1 295 ? -8.594 -13.019 10.678 1.00 72.56 295 THR A N 1
ATOM 2281 C CA . THR A 1 295 ? -8.328 -14.094 11.647 1.00 72.56 295 THR A CA 1
ATOM 2282 C C . THR A 1 295 ? -8.140 -13.537 13.067 1.00 72.56 295 THR A C 1
ATOM 2284 O O . THR A 1 295 ? -9.106 -13.201 13.747 1.00 72.56 295 THR A O 1
ATOM 2287 N N . TRP A 1 296 ? -6.901 -13.362 13.531 1.00 74.69 296 TRP A N 1
ATOM 2288 C CA . TRP A 1 296 ? -6.589 -13.101 14.941 1.00 74.69 296 TRP A CA 1
ATOM 2289 C C . TRP A 1 296 ? -7.126 -11.770 15.481 1.00 74.69 296 TRP A C 1
ATOM 2291 O O . TRP A 1 296 ? -7.523 -11.691 16.643 1.00 74.69 296 TRP A O 1
ATOM 2301 N N . LEU A 1 297 ? -7.133 -10.704 14.676 1.00 74.69 297 LEU A N 1
ATOM 2302 C CA . LEU A 1 297 ? -7.676 -9.410 15.101 1.00 74.69 297 LEU A CA 1
ATOM 2303 C C . LEU A 1 297 ? -9.198 -9.458 15.192 1.00 74.69 297 LEU A C 1
ATOM 2305 O O . LEU A 1 297 ? -9.766 -8.812 16.075 1.00 74.69 297 LEU A O 1
ATOM 2309 N N . ARG A 1 298 ? -9.843 -10.253 14.330 1.00 74.69 298 ARG A N 1
ATOM 2310 C CA . ARG A 1 298 ? -11.276 -10.506 14.422 1.00 74.69 298 ARG A CA 1
ATOM 2311 C C . ARG A 1 298 ? -11.599 -11.267 15.705 1.00 74.69 298 ARG A C 1
ATOM 2313 O O . ARG A 1 298 ? -12.404 -10.776 16.491 1.00 74.69 298 ARG A O 1
ATOM 2320 N N . ASP A 1 299 ? -10.882 -12.354 15.981 1.00 78.31 299 ASP A N 1
ATOM 2321 C CA . ASP A 1 299 ? -11.024 -13.116 17.228 1.00 78.31 299 ASP A CA 1
ATOM 2322 C C . ASP A 1 299 ? -10.803 -12.234 18.468 1.00 78.31 299 ASP A C 1
ATOM 2324 O O . ASP A 1 299 ? -11.548 -12.307 19.448 1.00 78.31 299 ASP A O 1
ATOM 2328 N N . ALA A 1 300 ? -9.800 -11.351 18.432 1.00 74.19 300 ALA A N 1
ATOM 2329 C CA . ALA A 1 300 ? -9.526 -10.416 19.517 1.00 74.19 300 ALA A CA 1
ATOM 2330 C C . ALA A 1 300 ? -10.660 -9.395 19.699 1.00 74.19 300 ALA A C 1
ATOM 2332 O O . ALA A 1 300 ? -11.070 -9.130 20.834 1.00 74.19 300 ALA A O 1
ATOM 2333 N N . ALA A 1 301 ? -11.183 -8.828 18.606 1.00 77.56 301 ALA A N 1
ATOM 2334 C CA . ALA A 1 301 ? -12.338 -7.932 18.635 1.00 77.56 301 ALA A CA 1
ATOM 2335 C C . ALA A 1 301 ? -13.567 -8.627 19.233 1.00 77.56 301 ALA A C 1
ATOM 2337 O O . ALA A 1 301 ? -14.224 -8.068 20.119 1.00 77.56 301 ALA A O 1
ATOM 2338 N N . ASP A 1 302 ? -13.820 -9.864 18.807 1.00 78.50 302 ASP A N 1
ATOM 2339 C CA . ASP A 1 302 ? -14.936 -10.693 19.257 1.00 78.50 302 ASP A CA 1
ATOM 2340 C C . ASP A 1 302 ? -14.786 -11.084 20.740 1.00 78.50 302 ASP A C 1
ATOM 2342 O O . ASP A 1 302 ? -15.765 -11.091 21.490 1.00 78.50 302 ASP A O 1
ATOM 2346 N N . ALA A 1 303 ? -13.551 -11.260 21.222 1.00 79.38 303 ALA A N 1
ATOM 2347 C CA . ALA A 1 303 ? -13.223 -11.420 22.642 1.00 79.38 303 ALA A CA 1
ATOM 2348 C C . ALA A 1 303 ? -13.292 -10.108 23.461 1.00 79.38 303 ALA A C 1
ATOM 2350 O O . ALA A 1 303 ? -13.083 -10.110 24.680 1.00 79.38 303 ALA A O 1
ATOM 2351 N N . GLY A 1 304 ? -13.608 -8.976 22.823 1.00 83.25 304 GLY A N 1
ATOM 2352 C CA . GLY A 1 304 ? -13.833 -7.684 23.470 1.00 83.25 304 GLY A CA 1
ATOM 2353 C C . GLY A 1 304 ? -12.631 -6.739 23.488 1.00 83.25 304 GLY A C 1
ATOM 2354 O O . GLY A 1 304 ? -12.672 -5.740 24.220 1.00 83.25 304 GLY A O 1
ATOM 2355 N N . ALA A 1 305 ? -11.584 -7.012 22.702 1.00 79.94 305 ALA A N 1
ATOM 2356 C CA . ALA A 1 305 ? -10.481 -6.078 22.508 1.00 79.94 305 ALA A CA 1
ATOM 2357 C C . ALA A 1 305 ? -10.981 -4.741 21.934 1.00 79.94 305 ALA A C 1
ATOM 2359 O O . ALA A 1 305 ? -11.992 -4.657 21.232 1.00 79.94 305 ALA A O 1
ATOM 2360 N N . LYS A 1 306 ? -10.277 -3.662 22.277 1.00 86.00 306 LYS A N 1
ATOM 2361 C CA . LYS A 1 306 ? -10.547 -2.316 21.769 1.00 86.00 306 LYS A CA 1
ATOM 2362 C C . LYS A 1 306 ? -9.376 -1.877 20.913 1.00 86.00 306 LYS A C 1
ATOM 2364 O O . LYS A 1 306 ? -8.237 -1.944 21.367 1.00 86.00 306 LYS A O 1
ATOM 2369 N N . PHE A 1 307 ? -9.689 -1.402 19.718 1.00 82.69 307 PHE A N 1
ATOM 2370 C CA . PHE A 1 307 ? -8.718 -0.903 18.758 1.00 82.69 307 PHE A CA 1
ATOM 2371 C C . PHE A 1 307 ? -8.773 0.620 18.727 1.00 82.69 307 PHE A C 1
ATOM 2373 O O . PHE A 1 307 ? -9.847 1.210 18.858 1.00 82.69 307 PHE A O 1
ATOM 2380 N N . ILE A 1 308 ? -7.601 1.233 18.601 1.00 84.00 308 ILE A N 1
ATOM 2381 C CA . ILE A 1 308 ? -7.438 2.662 18.356 1.00 84.00 308 ILE A CA 1
ATOM 2382 C C . ILE A 1 308 ? -6.569 2.749 17.107 1.00 84.00 308 ILE A C 1
ATOM 2384 O O . ILE A 1 308 ? -5.365 2.512 17.176 1.00 84.00 308 ILE A O 1
ATOM 2388 N N . ASP A 1 309 ? -7.200 3.003 15.971 1.00 80.00 309 ASP A N 1
ATOM 2389 C CA . ASP A 1 309 ? -6.535 3.224 14.694 1.00 80.00 309 ASP A CA 1
ATOM 2390 C C . ASP A 1 309 ? -5.983 4.656 14.604 1.00 80.00 309 ASP A C 1
ATOM 2392 O O . ASP A 1 309 ? -6.279 5.514 15.442 1.00 80.00 309 ASP A O 1
ATOM 2396 N N . GLY A 1 310 ? -5.105 4.903 13.626 1.00 81.12 310 GLY A N 1
ATOM 2397 C CA . GLY A 1 310 ? -4.461 6.212 13.456 1.00 81.12 310 GLY A CA 1
ATOM 2398 C C . GLY A 1 310 ? -3.688 6.683 14.697 1.00 81.12 310 GLY A C 1
ATOM 2399 O O . GLY A 1 310 ? -3.585 7.887 14.938 1.00 81.12 310 GLY A O 1
ATOM 2400 N N . CYS A 1 311 ? -3.199 5.737 15.505 1.00 83.31 311 CYS A N 1
ATOM 2401 C CA . CYS A 1 311 ? -2.550 5.965 16.789 1.00 83.31 311 CYS A CA 1
ATOM 2402 C C . CYS A 1 311 ? -1.076 5.570 16.712 1.00 83.31 311 CYS A C 1
ATOM 2404 O O . CYS A 1 311 ? -0.738 4.389 16.655 1.00 83.31 311 CYS A O 1
ATOM 2406 N N . TYR A 1 312 ? -0.194 6.564 16.727 1.00 88.12 312 TYR A N 1
ATOM 2407 C CA . TYR A 1 312 ? 1.245 6.361 16.737 1.00 88.12 312 TYR A CA 1
ATOM 2408 C C . TYR A 1 312 ? 1.767 6.393 18.174 1.00 88.12 312 TYR A C 1
ATOM 2410 O O . TYR A 1 312 ? 1.618 7.391 18.874 1.00 88.12 312 TYR A O 1
ATOM 2418 N N . VAL A 1 313 ? 2.373 5.302 18.645 1.00 89.25 313 VAL A N 1
ATOM 2419 C CA . VAL A 1 313 ? 2.921 5.245 20.007 1.00 89.25 313 VAL A CA 1
ATOM 2420 C C . VAL A 1 313 ? 4.296 5.908 20.055 1.00 89.25 313 VAL A C 1
ATOM 2422 O O . VAL A 1 313 ? 5.267 5.411 19.484 1.00 89.25 313 VAL A O 1
ATOM 2425 N N . ASP A 1 314 ? 4.391 7.011 20.793 1.00 90.69 314 ASP A N 1
ATOM 2426 C CA . ASP A 1 314 ? 5.617 7.795 20.922 1.00 90.69 314 ASP A CA 1
ATOM 2427 C C . ASP A 1 314 ? 6.620 7.121 21.863 1.00 90.69 314 ASP A C 1
ATOM 2429 O O . ASP A 1 314 ? 7.805 7.003 21.526 1.00 90.69 314 ASP A O 1
ATOM 2433 N N . LYS A 1 315 ? 6.137 6.667 23.032 1.00 90.62 315 LYS A N 1
ATOM 2434 C CA . LYS A 1 315 ? 6.935 5.965 24.049 1.00 90.62 315 LYS A CA 1
ATOM 2435 C C . LYS A 1 315 ? 6.093 5.101 24.994 1.00 90.62 315 LYS A C 1
ATOM 2437 O O . LYS A 1 315 ? 4.941 5.405 25.310 1.00 90.62 315 LYS A O 1
ATOM 2442 N N . VAL A 1 316 ? 6.721 4.060 25.530 1.00 90.25 316 VAL A N 1
ATOM 2443 C CA . VAL A 1 316 ? 6.228 3.268 26.660 1.00 90.25 316 VAL A CA 1
ATOM 2444 C C . VAL A 1 316 ? 6.537 4.008 27.960 1.00 90.25 316 VAL A C 1
ATOM 2446 O O . VAL A 1 316 ? 7.662 4.442 28.195 1.00 90.25 316 VAL A O 1
ATOM 2449 N N . MET A 1 317 ? 5.532 4.148 28.821 1.00 91.75 317 MET A N 1
ATOM 2450 C CA . MET A 1 317 ? 5.693 4.683 30.169 1.00 91.75 317 MET A CA 1
ATOM 2451 C C . MET A 1 317 ? 5.936 3.547 31.158 1.00 91.75 317 MET A C 1
ATOM 2453 O O . MET A 1 317 ? 5.286 2.500 31.099 1.00 91.75 317 MET A O 1
ATOM 2457 N N . TYR A 1 318 ? 6.817 3.781 32.124 1.00 85.62 318 TYR A N 1
ATOM 2458 C CA . TYR A 1 318 ? 7.069 2.862 33.225 1.00 85.62 318 TYR A CA 1
ATOM 2459 C C . TYR A 1 318 ? 7.437 3.632 34.494 1.00 85.62 318 TYR A C 1
ATOM 2461 O O . TYR A 1 318 ? 7.891 4.775 34.449 1.00 85.62 318 TYR A O 1
ATOM 2469 N N . VAL A 1 319 ? 7.178 3.017 35.644 1.00 79.69 319 VAL A N 1
ATOM 2470 C CA . VAL A 1 319 ? 7.548 3.530 36.965 1.00 79.69 319 VAL A CA 1
ATOM 2471 C C . VAL A 1 319 ? 8.494 2.502 37.568 1.00 79.69 319 VAL A C 1
ATOM 2473 O O . VAL A 1 319 ? 8.094 1.358 37.771 1.00 79.69 319 VAL A O 1
ATOM 2476 N N . LYS A 1 320 ? 9.738 2.911 37.849 1.00 77.25 320 LYS A N 1
ATOM 2477 C CA . LYS A 1 320 ? 10.841 2.012 38.231 1.00 77.25 320 LYS A CA 1
ATOM 2478 C C . LYS A 1 320 ? 11.084 0.931 37.168 1.00 77.25 320 LYS A C 1
ATOM 2480 O O . LYS A 1 320 ? 11.647 1.231 36.125 1.00 77.25 320 LYS A O 1
ATOM 2485 N N . ASP A 1 321 ? 10.651 -0.290 37.440 1.00 80.19 321 ASP A N 1
ATOM 2486 C CA . ASP A 1 321 ? 10.845 -1.517 36.673 1.00 80.19 321 ASP A CA 1
ATOM 2487 C C . ASP A 1 321 ? 9.525 -2.088 36.119 1.00 80.19 321 ASP A C 1
ATOM 2489 O O . ASP A 1 321 ? 9.526 -3.136 35.476 1.00 80.19 321 ASP A O 1
ATOM 2493 N N . ALA A 1 322 ? 8.399 -1.388 36.311 1.00 81.81 322 ALA A N 1
ATOM 2494 C CA . ALA A 1 322 ? 7.082 -1.833 35.862 1.00 81.81 322 ALA A CA 1
ATOM 2495 C C . ALA A 1 322 ? 6.461 -0.883 34.828 1.00 81.81 322 ALA A C 1
ATOM 2497 O O . ALA A 1 322 ? 6.354 0.327 35.051 1.00 81.81 322 ALA A O 1
ATOM 2498 N N . ALA A 1 323 ? 5.982 -1.443 33.714 1.00 80.25 323 ALA A N 1
ATOM 2499 C CA . ALA A 1 323 ? 5.192 -0.710 32.728 1.00 80.25 323 ALA A CA 1
ATOM 2500 C C . ALA A 1 323 ? 3.935 -0.093 33.369 1.00 80.25 323 ALA A C 1
ATOM 2502 O O . ALA A 1 323 ? 3.249 -0.719 34.179 1.00 80.25 323 ALA A O 1
ATOM 2503 N N . SER A 1 324 ? 3.630 1.146 32.989 1.00 86.81 324 SER A N 1
ATOM 2504 C CA . SER A 1 324 ? 2.482 1.907 33.498 1.00 86.81 324 SER A CA 1
ATOM 2505 C C . SER A 1 324 ? 1.531 2.378 32.392 1.00 86.81 324 SER A C 1
ATOM 2507 O O . SER A 1 324 ? 0.419 2.841 32.677 1.00 86.81 324 SER A O 1
ATOM 2509 N N . GLY A 1 325 ? 1.927 2.226 31.126 1.00 89.19 325 GLY A N 1
ATOM 2510 C CA . GLY A 1 325 ? 1.105 2.539 29.965 1.00 89.19 325 GLY A CA 1
ATOM 2511 C C . GLY A 1 325 ? 1.933 3.002 28.775 1.00 89.19 325 GLY A C 1
ATOM 2512 O O . GLY A 1 325 ? 3.118 2.698 28.676 1.00 89.19 325 GLY A O 1
ATOM 2513 N N . VAL A 1 326 ? 1.306 3.767 27.888 1.00 91.19 326 VAL A N 1
ATOM 2514 C CA . VAL A 1 326 ? 1.961 4.396 26.735 1.00 91.19 326 VAL A CA 1
ATOM 2515 C C . VAL A 1 326 ? 1.521 5.847 26.573 1.00 91.19 326 VAL A C 1
ATOM 2517 O O . VAL A 1 326 ? 0.382 6.202 26.900 1.00 91.19 326 VAL A O 1
ATOM 2520 N N . GLU A 1 327 ? 2.426 6.671 26.054 1.00 91.88 327 GLU A N 1
ATOM 2521 C CA . GLU A 1 327 ? 2.086 7.946 25.428 1.00 91.88 327 GLU A CA 1
ATOM 2522 C C . GLU A 1 327 ? 2.054 7.746 23.914 1.00 91.88 327 GLU A C 1
ATOM 2524 O O . GLU A 1 327 ? 2.945 7.114 23.343 1.00 91.88 327 GLU A O 1
ATOM 2529 N N . ALA A 1 328 ? 1.015 8.272 23.282 1.00 90.81 328 ALA A N 1
ATOM 2530 C CA . ALA A 1 328 ? 0.780 8.157 21.857 1.00 90.81 328 ALA A CA 1
ATOM 2531 C C . ALA A 1 328 ? 0.240 9.470 21.288 1.00 90.81 328 ALA A C 1
ATOM 2533 O O . ALA A 1 328 ? -0.239 10.343 22.021 1.00 90.81 328 ALA A O 1
ATOM 2534 N N . THR A 1 329 ? 0.246 9.568 19.970 1.00 87.38 329 THR A N 1
ATOM 2535 C CA . THR A 1 329 ? -0.360 10.643 19.203 1.00 87.38 329 THR A CA 1
ATOM 2536 C C . THR A 1 329 ? -1.390 10.082 18.232 1.00 87.38 329 THR A C 1
ATOM 2538 O O . THR A 1 329 ? -1.173 9.069 17.575 1.00 87.38 329 THR A O 1
ATOM 2541 N N . VAL A 1 330 ? -2.543 10.742 18.151 1.00 83.81 330 VAL A N 1
ATOM 2542 C CA . VAL A 1 330 ? -3.634 10.414 17.222 1.00 83.81 330 VAL A CA 1
ATOM 2543 C C . VAL A 1 330 ? -3.939 11.616 16.330 1.00 83.81 330 VAL A C 1
ATOM 2545 O O . VAL A 1 330 ? -3.474 12.728 16.603 1.00 83.81 330 VAL A O 1
ATOM 2548 N N . LEU A 1 331 ? -4.731 11.409 15.271 1.00 78.38 331 LEU A N 1
ATOM 2549 C CA . LEU A 1 331 ? -5.098 12.453 14.302 1.00 78.38 331 LEU A CA 1
ATOM 2550 C C . LEU A 1 331 ? -3.855 13.117 13.683 1.00 78.38 331 LEU A C 1
ATOM 2552 O O . LEU A 1 331 ? -3.698 14.339 13.733 1.00 78.38 331 LEU A O 1
ATOM 2556 N N . ASN A 1 332 ? -2.949 12.299 13.140 1.00 73.88 332 ASN A N 1
ATOM 2557 C CA . ASN A 1 332 ? -1.708 12.739 12.487 1.00 73.88 332 ASN A CA 1
ATOM 2558 C C . ASN A 1 332 ? -0.821 13.628 13.379 1.00 73.88 332 ASN A C 1
ATOM 2560 O O . ASN A 1 332 ? -0.311 14.652 12.936 1.00 73.88 332 ASN A O 1
ATOM 2564 N N . GLY A 1 333 ? -0.668 13.269 14.658 1.00 73.50 333 GLY A N 1
ATOM 2565 C CA . GLY A 1 333 ? 0.184 14.017 15.592 1.00 73.50 333 GLY A CA 1
ATOM 2566 C C . GLY A 1 333 ? -0.523 15.136 16.362 1.00 73.50 333 GLY A C 1
ATOM 2567 O O . GLY A 1 333 ? 0.048 15.681 17.303 1.00 73.50 333 GLY A O 1
ATOM 2568 N N . SER A 1 334 ? -1.765 15.473 16.004 1.00 76.69 334 SER A N 1
ATOM 2569 C CA . SER A 1 334 ? -2.457 16.658 16.534 1.00 76.69 334 SER A CA 1
ATOM 2570 C C . SER A 1 334 ? -2.895 16.517 17.992 1.00 76.69 334 SER A C 1
ATOM 2572 O O . SER A 1 334 ? -3.049 17.514 18.697 1.00 76.69 334 SER A O 1
ATOM 2574 N N . VAL A 1 335 ? -3.148 15.288 18.450 1.00 84.62 335 VAL A N 1
ATOM 2575 C CA . VAL A 1 335 ? -3.693 15.033 19.787 1.00 84.62 335 VAL A CA 1
ATOM 2576 C C . VAL A 1 335 ? -2.837 14.015 20.517 1.00 84.62 335 VAL A C 1
ATOM 2578 O O . VAL A 1 335 ? -2.640 12.900 20.043 1.00 84.62 335 VAL A O 1
ATOM 2581 N N . ARG A 1 336 ? -2.381 14.383 21.717 1.00 88.56 336 ARG A N 1
ATOM 2582 C CA . ARG A 1 336 ? -1.709 13.456 22.631 1.00 88.56 336 ARG A CA 1
ATOM 2583 C C . ARG A 1 336 ? -2.729 12.583 23.355 1.00 88.56 336 ARG A C 1
ATOM 2585 O O . ARG A 1 336 ? -3.697 13.081 23.928 1.00 88.56 336 ARG A O 1
ATOM 2592 N N . LEU A 1 337 ? -2.459 11.287 23.377 1.00 88.69 337 LEU A N 1
ATOM 2593 C CA . LEU A 1 337 ? -3.223 10.253 24.052 1.00 88.69 337 LEU A CA 1
ATOM 2594 C C . LEU A 1 337 ? -2.331 9.564 25.089 1.00 88.69 337 LEU A C 1
ATOM 2596 O O . LEU A 1 337 ? -1.190 9.206 24.815 1.00 88.69 337 LEU A O 1
ATOM 2600 N N . VAL A 1 338 ? -2.869 9.343 26.288 1.00 90.19 338 VAL A N 1
ATOM 2601 C CA . VAL A 1 338 ? -2.201 8.556 27.330 1.00 90.19 338 VAL A CA 1
ATOM 2602 C C . VAL A 1 338 ? -3.078 7.364 27.678 1.00 90.19 338 VAL A C 1
ATOM 2604 O O . VAL A 1 338 ? -4.182 7.531 28.200 1.00 90.19 338 VAL A O 1
ATOM 2607 N N . VAL A 1 339 ? -2.578 6.155 27.426 1.00 87.50 339 VAL A N 1
ATOM 2608 C CA . VAL A 1 339 ? -3.286 4.912 27.753 1.00 87.50 339 VAL A CA 1
ATOM 2609 C C . VAL A 1 339 ? -2.579 4.234 28.914 1.00 87.50 339 VAL A C 1
ATOM 2611 O O . VAL A 1 339 ? -1.463 3.742 28.776 1.00 87.50 339 VAL A O 1
ATOM 2614 N N . LYS A 1 340 ? -3.233 4.193 30.079 1.00 87.38 340 LYS A N 1
ATOM 2615 C CA . LYS A 1 340 ? -2.718 3.483 31.258 1.00 87.38 340 LYS A CA 1
ATOM 2616 C C . LYS A 1 340 ? -2.984 1.985 31.136 1.00 87.38 340 LYS A C 1
ATOM 2618 O O . LYS A 1 340 ? -4.134 1.577 30.952 1.00 87.38 340 LYS A O 1
ATOM 2623 N N . ALA A 1 341 ? -1.944 1.177 31.309 1.00 80.12 341 ALA A N 1
ATOM 2624 C CA . ALA A 1 341 ? -2.020 -0.279 31.280 1.00 80.12 341 ALA A CA 1
ATOM 2625 C C . ALA A 1 341 ? -0.982 -0.882 32.235 1.00 80.12 341 ALA A C 1
ATOM 2627 O O . ALA A 1 341 ? 0.120 -0.359 32.361 1.00 80.12 341 ALA A O 1
ATOM 2628 N N . LYS A 1 342 ? -1.339 -1.986 32.904 1.00 79.81 342 LYS A N 1
ATOM 2629 C CA . LYS A 1 342 ? -0.405 -2.739 33.766 1.00 79.81 342 LYS A CA 1
ATOM 2630 C C . LYS A 1 342 ? 0.552 -3.620 32.959 1.00 79.81 342 LYS A C 1
ATOM 2632 O O . LYS A 1 342 ? 1.598 -4.016 33.453 1.00 79.81 342 LYS A O 1
ATOM 2637 N N . THR A 1 343 ? 0.164 -3.940 31.729 1.00 81.25 343 THR A N 1
ATOM 2638 C CA . THR A 1 343 ? 0.916 -4.784 30.805 1.00 81.25 343 THR A CA 1
ATOM 2639 C C . THR A 1 343 ? 0.868 -4.130 29.433 1.00 81.25 343 THR A C 1
ATOM 2641 O O . THR A 1 343 ? -0.214 -3.780 28.958 1.00 81.25 343 THR A O 1
ATOM 2644 N N . VAL A 1 344 ? 2.040 -3.961 28.824 1.00 82.44 344 VAL A N 1
ATOM 2645 C CA . VAL A 1 344 ? 2.217 -3.416 27.474 1.00 82.44 344 VAL A CA 1
ATOM 2646 C C . VAL A 1 344 ? 2.964 -4.458 26.653 1.00 82.44 344 VAL A C 1
ATOM 2648 O O . VAL A 1 344 ? 4.047 -4.886 27.048 1.00 82.44 344 VAL A O 1
ATOM 2651 N N . VAL A 1 345 ? 2.386 -4.866 25.526 1.00 84.00 345 VAL A N 1
ATOM 2652 C CA . VAL A 1 345 ? 3.003 -5.807 24.584 1.00 84.00 345 VAL A CA 1
ATOM 2653 C C . VAL A 1 345 ? 3.368 -5.043 23.312 1.00 84.00 345 VAL A C 1
ATOM 2655 O O . VAL A 1 345 ? 2.488 -4.498 22.649 1.00 84.00 345 VAL A O 1
ATOM 2658 N N . CYS A 1 346 ? 4.662 -4.964 22.988 1.00 78.62 346 CYS A N 1
ATOM 2659 C CA . CYS A 1 346 ? 5.149 -4.268 21.793 1.00 78.62 346 CYS A CA 1
ATOM 2660 C C . CYS A 1 346 ? 5.182 -5.225 20.590 1.00 78.62 346 CYS A C 1
ATOM 2662 O O . CYS A 1 346 ? 6.047 -6.097 20.542 1.00 78.62 346 CYS A O 1
ATOM 2664 N N . CYS A 1 347 ? 4.291 -5.032 19.615 1.00 78.81 347 CYS A N 1
ATOM 2665 C CA . CYS A 1 347 ? 4.218 -5.814 18.373 1.00 78.81 347 CYS A CA 1
ATOM 2666 C C . CYS A 1 347 ? 4.409 -4.925 17.128 1.00 78.81 347 CYS A C 1
ATOM 2668 O O . CYS A 1 347 ? 3.849 -5.192 16.074 1.00 78.81 347 CYS A O 1
ATOM 2670 N N . ALA A 1 348 ? 5.235 -3.876 17.204 1.00 76.88 348 ALA A N 1
ATOM 2671 C CA . ALA A 1 348 ? 5.441 -2.935 16.097 1.00 76.88 348 ALA A CA 1
ATOM 2672 C C . ALA A 1 348 ? 6.378 -3.466 14.979 1.00 76.88 348 ALA A C 1
ATOM 2674 O O . ALA A 1 348 ? 6.942 -2.710 14.190 1.00 76.88 348 ALA A O 1
ATOM 2675 N N . GLY A 1 349 ? 6.579 -4.782 14.898 1.00 70.94 349 GLY A N 1
ATOM 2676 C CA . GLY A 1 349 ? 7.489 -5.419 13.945 1.00 70.94 349 GLY A CA 1
ATOM 2677 C C . GLY A 1 349 ? 8.980 -5.267 14.282 1.00 70.94 349 GLY A C 1
ATOM 2678 O O . GLY A 1 349 ? 9.373 -4.599 15.241 1.00 70.94 349 GLY A O 1
ATOM 2679 N N . SER A 1 350 ? 9.826 -5.916 13.477 1.00 73.06 350 SER A N 1
ATOM 2680 C CA . SER A 1 350 ? 11.277 -6.034 13.706 1.00 73.06 350 SER A CA 1
ATOM 2681 C C . SER A 1 350 ? 12.040 -4.707 13.638 1.00 73.06 350 SER A C 1
ATOM 2683 O O . SER A 1 350 ? 13.125 -4.612 14.205 1.00 73.06 350 SER A O 1
ATOM 2685 N N . LEU A 1 351 ? 11.473 -3.687 12.985 1.00 79.06 351 LEU A N 1
ATOM 2686 C CA . LEU A 1 351 ? 12.086 -2.364 12.834 1.00 79.06 351 LEU A CA 1
ATOM 2687 C C . LEU A 1 351 ? 11.571 -1.347 13.864 1.00 79.06 351 LEU A C 1
ATOM 2689 O O . LEU A 1 351 ? 12.372 -0.670 14.507 1.00 79.06 351 LEU A O 1
ATOM 2693 N N . HIS A 1 352 ? 10.253 -1.246 14.080 1.00 81.75 352 HIS A N 1
ATOM 2694 C CA . HIS A 1 352 ? 9.708 -0.199 14.959 1.00 81.75 352 HIS A CA 1
ATOM 2695 C C . HIS A 1 352 ? 9.652 -0.589 16.428 1.00 81.75 352 HIS A C 1
ATOM 2697 O O . HIS A 1 352 ? 9.750 0.298 17.271 1.00 81.75 352 HIS A O 1
ATOM 2703 N N . THR A 1 353 ? 9.566 -1.877 16.773 1.00 82.81 353 THR A N 1
ATOM 2704 C CA . THR A 1 353 ? 9.680 -2.295 18.179 1.00 82.81 353 THR A CA 1
ATOM 2705 C C . THR A 1 353 ? 11.004 -1.832 18.799 1.00 82.81 353 THR A C 1
ATOM 2707 O O . THR A 1 353 ? 10.946 -1.134 19.810 1.00 82.81 353 THR A O 1
ATOM 2710 N N . PRO A 1 354 ? 12.199 -2.114 18.234 1.00 78.56 354 PRO A N 1
ATOM 2711 C CA . PRO A 1 354 ? 13.439 -1.621 18.832 1.00 78.56 354 PRO A CA 1
ATOM 2712 C C . PRO A 1 354 ? 13.525 -0.087 18.843 1.00 78.56 354 PRO A C 1
ATOM 2714 O O . PRO A 1 354 ? 13.975 0.476 19.839 1.00 78.56 354 PRO A O 1
ATOM 2717 N N . ALA A 1 355 ? 13.029 0.602 17.808 1.00 84.62 355 ALA A N 1
ATOM 2718 C CA . ALA A 1 355 ? 12.986 2.067 17.782 1.00 84.62 355 ALA A CA 1
ATOM 2719 C C . ALA A 1 355 ? 12.101 2.653 18.901 1.00 84.62 355 ALA A C 1
ATOM 2721 O O . ALA A 1 355 ? 12.495 3.614 19.565 1.00 84.62 355 ALA A O 1
ATOM 2722 N N . LEU A 1 356 ? 10.930 2.053 19.146 1.00 85.19 356 LEU A N 1
ATOM 2723 C CA . LEU A 1 356 ? 10.035 2.419 20.243 1.00 85.19 356 LEU A CA 1
ATOM 2724 C C . LEU A 1 356 ? 10.719 2.216 21.597 1.00 85.19 356 LEU A C 1
ATOM 2726 O O . LEU A 1 356 ? 10.675 3.113 22.437 1.00 85.19 356 LEU A O 1
ATOM 2730 N N . LEU A 1 357 ? 11.372 1.072 21.814 1.00 83.31 357 LEU A N 1
ATOM 2731 C CA . LEU A 1 357 ? 12.055 0.783 23.078 1.00 83.31 357 LEU A CA 1
ATOM 2732 C C . LEU A 1 357 ? 13.197 1.776 23.349 1.00 83.31 357 LEU A C 1
ATOM 2734 O O . LEU A 1 357 ? 13.270 2.322 24.450 1.00 83.31 357 LEU A O 1
ATOM 2738 N N . LEU A 1 358 ? 14.030 2.074 22.343 1.00 83.81 358 LEU A N 1
ATOM 2739 C CA . LEU A 1 358 ? 15.117 3.056 22.461 1.00 83.81 358 LEU A CA 1
ATOM 2740 C C . LEU A 1 358 ? 14.584 4.454 22.794 1.00 83.81 358 LEU A C 1
ATOM 2742 O O . LEU A 1 358 ? 15.044 5.086 23.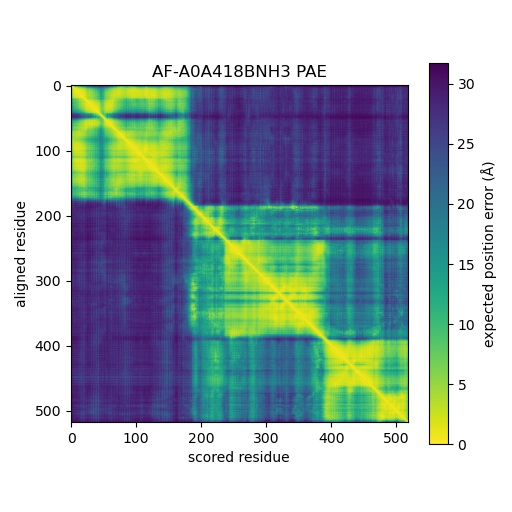744 1.00 83.81 358 LEU A O 1
ATOM 2746 N N . ARG A 1 359 ? 13.565 4.927 22.067 1.00 90.88 359 ARG A N 1
ATOM 2747 C CA . ARG A 1 359 ? 12.952 6.244 22.312 1.00 90.88 359 ARG A CA 1
ATOM 2748 C C . ARG A 1 359 ? 12.173 6.306 23.634 1.00 90.88 359 ARG A C 1
ATOM 2750 O O . ARG A 1 359 ? 11.968 7.389 24.174 1.00 90.88 359 ARG A O 1
ATOM 2757 N N . SER A 1 360 ? 11.793 5.154 24.187 1.00 88.94 360 SER A N 1
ATOM 2758 C CA . SER A 1 360 ? 11.215 5.034 25.533 1.00 88.94 360 SER A CA 1
ATOM 2759 C C . SER A 1 360 ? 12.264 5.076 26.651 1.00 88.94 360 SER A C 1
ATOM 2761 O O . SER A 1 360 ? 11.888 5.061 27.817 1.00 88.94 360 SER A O 1
ATOM 2763 N N . GLY A 1 361 ? 13.560 5.147 26.324 1.00 86.69 361 GLY A N 1
ATOM 2764 C CA . GLY A 1 361 ? 14.651 5.249 27.296 1.00 86.69 361 GLY A CA 1
ATOM 2765 C C . GLY A 1 361 ? 15.227 3.909 27.760 1.00 86.69 361 GLY A C 1
ATOM 2766 O O . GLY A 1 361 ? 16.022 3.889 28.700 1.00 86.69 361 GLY A O 1
ATOM 2767 N N . LEU A 1 362 ? 14.864 2.787 27.124 1.00 84.75 362 LEU A N 1
ATOM 2768 C CA . LEU A 1 362 ? 15.472 1.494 27.438 1.00 84.75 362 LEU A CA 1
ATOM 2769 C C . LEU A 1 362 ? 16.890 1.426 26.856 1.00 84.75 362 LEU A C 1
ATOM 2771 O O . LEU A 1 362 ? 17.108 1.714 25.682 1.00 84.75 362 LEU A O 1
ATOM 2775 N N . SER A 1 363 ? 17.845 0.991 27.677 1.00 83.56 363 SER A N 1
ATOM 2776 C CA . SER A 1 363 ? 19.283 1.043 27.377 1.00 83.56 363 SER A CA 1
ATOM 2777 C C . SER A 1 363 ? 19.952 -0.326 27.214 1.00 83.56 363 SER A C 1
ATOM 2779 O O . SER A 1 363 ? 21.179 -0.412 27.184 1.00 83.56 363 SER A O 1
ATOM 2781 N N . ASN A 1 364 ? 19.180 -1.415 27.117 1.00 82.50 364 ASN A N 1
ATOM 2782 C CA . ASN A 1 364 ? 19.760 -2.746 26.930 1.00 82.50 364 ASN A CA 1
ATOM 2783 C C . ASN A 1 364 ? 20.559 -2.790 25.607 1.00 82.50 364 ASN A C 1
ATOM 2785 O O . ASN A 1 364 ? 19.996 -2.478 24.555 1.00 82.50 364 ASN A O 1
ATOM 2789 N N . PRO A 1 365 ? 21.840 -3.210 25.627 1.00 70.12 365 PRO A N 1
ATOM 2790 C CA . PRO A 1 365 ? 22.727 -3.132 24.463 1.00 70.12 365 PRO A CA 1
ATOM 2791 C C . PRO A 1 365 ? 22.304 -4.021 23.284 1.00 70.12 365 PRO A C 1
ATOM 2793 O O . PRO A 1 365 ? 22.810 -3.850 22.175 1.00 70.12 365 PRO A O 1
ATOM 2796 N N . ASN A 1 366 ? 21.380 -4.961 23.502 1.00 74.31 366 ASN A N 1
ATOM 2797 C CA . ASN A 1 366 ? 20.866 -5.847 22.460 1.00 74.31 366 ASN A CA 1
ATOM 2798 C C . ASN A 1 366 ? 19.714 -5.229 21.652 1.00 74.31 366 ASN A C 1
ATOM 2800 O O . ASN A 1 366 ? 19.338 -5.777 20.616 1.00 74.31 366 ASN A O 1
ATOM 2804 N N . ILE A 1 367 ? 19.129 -4.109 22.094 1.00 68.88 367 ILE A N 1
ATOM 2805 C CA . ILE A 1 367 ? 17.999 -3.490 21.391 1.00 68.88 367 ILE A CA 1
ATOM 2806 C C . ILE A 1 367 ? 18.466 -2.996 20.015 1.00 68.88 367 ILE A C 1
ATOM 2808 O O . ILE A 1 367 ? 19.425 -2.236 19.904 1.00 68.88 367 ILE A O 1
ATOM 2812 N N . GLY A 1 368 ? 17.790 -3.454 18.957 1.00 72.75 368 GLY A N 1
ATOM 2813 C CA . GLY A 1 368 ? 18.122 -3.127 17.565 1.00 72.75 368 GLY A CA 1
ATOM 2814 C C . GLY A 1 368 ? 19.316 -3.900 16.987 1.00 72.75 368 GLY A C 1
ATOM 2815 O O . GLY A 1 368 ? 19.678 -3.687 15.833 1.00 72.75 368 GLY A O 1
ATOM 2816 N N . ARG A 1 369 ? 19.933 -4.811 17.751 1.00 69.06 369 ARG A N 1
ATOM 2817 C CA . ARG A 1 369 ? 20.989 -5.705 17.252 1.00 69.06 369 ARG A CA 1
ATOM 2818 C C . ARG A 1 369 ? 20.392 -6.990 16.675 1.00 69.06 369 ARG A C 1
ATOM 2820 O O . ARG A 1 369 ? 19.235 -7.319 16.908 1.00 69.06 369 ARG A O 1
ATOM 2827 N N . HIS A 1 370 ? 21.213 -7.727 15.925 1.00 73.62 370 HIS A N 1
ATOM 2828 C CA . HIS A 1 370 ? 20.875 -9.040 15.358 1.00 73.62 370 HIS A CA 1
ATOM 2829 C C . HIS A 1 370 ? 19.707 -9.055 14.357 1.00 73.62 370 HIS A C 1
ATOM 2831 O O . HIS A 1 370 ? 19.075 -10.097 14.188 1.00 73.62 370 HIS A O 1
ATOM 2837 N N . LEU A 1 371 ? 19.446 -7.942 13.657 1.00 74.38 371 LEU A N 1
ATOM 2838 C CA . LEU A 1 371 ? 18.492 -7.927 12.547 1.00 74.38 371 LEU A CA 1
ATOM 2839 C C . LEU A 1 371 ? 18.856 -9.022 11.531 1.00 74.38 371 LEU A C 1
ATOM 2841 O O . LEU A 1 371 ? 19.988 -9.093 11.046 1.00 74.38 371 LEU A O 1
ATOM 2845 N N . ARG A 1 372 ? 17.890 -9.892 11.232 1.00 67.75 372 ARG A N 1
ATOM 2846 C CA . ARG A 1 372 ? 17.974 -10.913 10.186 1.00 67.75 372 ARG A CA 1
ATOM 2847 C C . ARG A 1 372 ? 16.956 -10.573 9.113 1.00 67.75 372 ARG A C 1
ATOM 2849 O O . ARG A 1 372 ? 15.842 -10.162 9.426 1.00 67.75 372 ARG A O 1
ATOM 2856 N N . LEU A 1 373 ? 17.360 -10.739 7.865 1.00 67.62 373 LEU A N 1
ATOM 2857 C CA . LEU A 1 373 ? 16.542 -10.465 6.692 1.00 67.62 373 LEU A CA 1
ATOM 2858 C C . LEU A 1 373 ? 16.489 -11.724 5.829 1.00 67.62 373 LEU A C 1
ATOM 2860 O O . LEU A 1 373 ? 17.260 -12.659 6.051 1.00 67.62 373 LEU A O 1
ATOM 2864 N N . HIS A 1 374 ? 15.592 -11.732 4.849 1.00 65.75 374 HIS A N 1
ATOM 2865 C CA . HIS A 1 374 ? 15.578 -12.713 3.770 1.00 65.75 374 HIS A CA 1
ATOM 2866 C C . HIS A 1 374 ? 16.129 -12.041 2.509 1.00 65.75 374 HIS A C 1
ATOM 2868 O O . HIS A 1 374 ? 15.367 -11.368 1.816 1.00 65.75 374 HIS A O 1
ATOM 2874 N N . PRO A 1 375 ? 17.440 -12.152 2.219 1.00 60.34 375 PRO A N 1
ATOM 2875 C CA . PRO A 1 375 ? 17.986 -11.644 0.970 1.00 60.34 375 PRO A CA 1
ATOM 2876 C C . PRO A 1 375 ? 17.352 -12.399 -0.200 1.00 60.34 375 PRO A C 1
ATOM 2878 O O . PRO A 1 375 ? 17.380 -13.629 -0.230 1.00 60.34 375 PRO A O 1
ATOM 2881 N N . VAL A 1 376 ? 16.776 -11.667 -1.151 1.00 63.50 376 VAL A N 1
ATOM 2882 C CA . VAL A 1 376 ? 16.155 -12.230 -2.356 1.00 63.50 376 VAL A CA 1
ATOM 2883 C C . VAL A 1 376 ? 17.003 -11.855 -3.563 1.00 63.50 376 VAL A C 1
ATOM 2885 O O . VAL A 1 376 ? 17.375 -10.696 -3.725 1.00 63.50 376 VAL A O 1
ATOM 2888 N N . VAL A 1 377 ? 17.287 -12.834 -4.420 1.00 65.81 377 VAL A N 1
ATOM 2889 C CA . VAL A 1 377 ? 17.905 -12.616 -5.733 1.00 65.81 377 VAL A CA 1
ATOM 2890 C C . VAL A 1 377 ? 16.851 -12.869 -6.800 1.00 65.81 377 VAL A C 1
ATOM 2892 O O . VAL A 1 377 ? 16.122 -13.858 -6.732 1.00 65.81 377 VAL A O 1
ATOM 2895 N N . THR A 1 378 ? 16.769 -11.980 -7.784 1.00 63.53 378 THR A N 1
ATOM 2896 C CA . THR A 1 378 ? 15.841 -12.102 -8.909 1.00 63.53 378 THR A CA 1
ATOM 2897 C C . THR A 1 378 ? 16.584 -12.492 -10.184 1.00 63.53 378 THR A C 1
ATOM 2899 O O . THR A 1 378 ? 17.710 -12.063 -10.431 1.00 63.53 378 THR A O 1
ATOM 2902 N N . VAL A 1 379 ? 15.944 -13.323 -11.008 1.00 59.72 379 VAL A N 1
ATOM 2903 C CA . VAL A 1 379 ? 16.405 -13.689 -12.353 1.00 59.72 379 VAL A CA 1
ATOM 2904 C C . VAL A 1 379 ? 15.242 -13.482 -13.314 1.00 59.72 379 VAL A C 1
ATOM 2906 O O . VAL A 1 379 ? 14.106 -13.836 -13.002 1.00 59.72 379 VAL A O 1
ATOM 2909 N N . HIS A 1 380 ? 15.527 -12.915 -14.484 1.00 66.25 380 HIS A N 1
ATOM 2910 C CA . HIS A 1 380 ? 14.534 -12.643 -15.520 1.00 66.25 380 HIS A CA 1
ATOM 2911 C C . HIS A 1 380 ? 14.771 -13.550 -16.731 1.00 66.25 380 HIS A C 1
ATOM 2913 O O . HIS A 1 380 ? 15.914 -13.808 -17.106 1.00 66.25 380 HIS A O 1
ATOM 2919 N N . GLY A 1 381 ? 13.690 -14.012 -17.360 1.00 63.12 381 GLY A N 1
ATOM 2920 C CA . GLY A 1 381 ? 13.733 -14.821 -18.577 1.00 63.12 381 GLY A CA 1
ATOM 2921 C C . GLY A 1 381 ? 12.701 -14.341 -19.591 1.00 63.12 381 GLY A C 1
ATOM 2922 O O . GLY A 1 381 ? 11.577 -14.002 -19.226 1.00 63.12 381 GLY A O 1
ATOM 2923 N N . PHE A 1 382 ? 13.078 -14.312 -20.869 1.00 69.50 382 PHE A N 1
ATOM 2924 C CA . PHE A 1 382 ? 12.177 -13.961 -21.964 1.00 69.50 382 PHE A CA 1
ATOM 2925 C C . PHE A 1 382 ? 11.703 -15.224 -22.692 1.00 69.50 382 PHE A C 1
ATOM 2927 O O . PHE A 1 382 ? 12.515 -15.988 -23.212 1.00 69.50 382 PHE A O 1
ATOM 2934 N N . PHE A 1 383 ? 10.385 -15.429 -22.748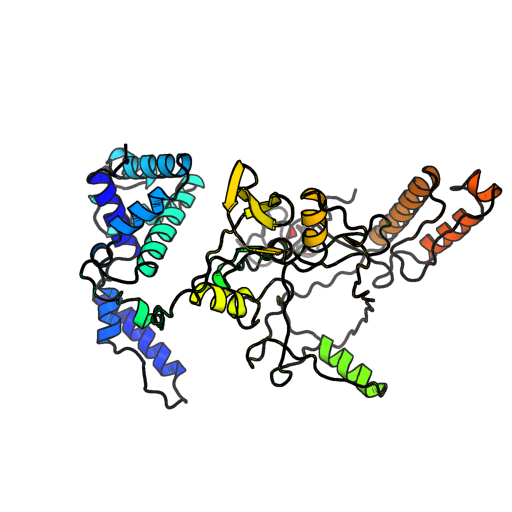 1.00 69.44 383 PHE A N 1
ATOM 2935 C CA . PHE A 1 383 ? 9.758 -16.599 -23.367 1.00 69.44 383 PHE A CA 1
ATOM 2936 C C . PHE A 1 383 ? 8.801 -16.154 -24.487 1.00 69.44 383 PHE A C 1
ATOM 2938 O O . PHE A 1 383 ? 7.622 -15.924 -24.219 1.00 69.44 383 PHE A O 1
ATOM 2945 N N . PRO A 1 384 ? 9.258 -16.051 -25.750 1.00 63.12 384 PRO A N 1
ATOM 2946 C CA . PRO A 1 384 ? 8.481 -15.432 -26.835 1.00 63.12 384 PRO A CA 1
ATOM 2947 C C . PRO A 1 384 ? 7.170 -16.161 -27.175 1.00 63.12 384 PRO A C 1
ATOM 2949 O O . PRO A 1 384 ? 6.271 -15.568 -27.765 1.00 63.12 384 PRO A O 1
ATOM 2952 N N . HIS A 1 385 ? 7.047 -17.437 -26.801 1.00 76.56 385 HIS A N 1
ATOM 2953 C CA . HIS A 1 385 ? 5.905 -18.293 -27.146 1.00 76.56 385 HIS A CA 1
ATOM 2954 C C . HIS A 1 385 ? 5.068 -18.737 -25.934 1.00 76.56 385 HIS A C 1
ATOM 2956 O O . HIS A 1 385 ? 4.116 -19.495 -26.101 1.00 76.56 385 HIS A O 1
ATOM 2962 N N . LYS A 1 386 ? 5.400 -18.293 -24.713 1.00 68.50 386 LYS A N 1
ATOM 2963 C CA . LYS A 1 386 ? 4.604 -18.579 -23.507 1.00 68.50 386 LYS A CA 1
ATOM 2964 C C . LYS A 1 386 ? 3.714 -17.370 -23.223 1.00 68.50 386 LYS A C 1
ATOM 2966 O O . LYS A 1 386 ? 4.210 -16.294 -22.905 1.00 68.50 386 LYS A O 1
ATOM 2971 N N . GLN A 1 387 ? 2.404 -17.528 -23.389 1.00 63.94 387 GLN A N 1
ATOM 2972 C CA . GLN A 1 387 ? 1.443 -16.436 -23.226 1.00 63.94 387 GLN A CA 1
ATOM 2973 C C . GLN A 1 387 ? 0.842 -16.443 -21.821 1.00 63.94 387 GLN A C 1
ATOM 2975 O O . GLN A 1 387 ? 0.364 -17.475 -21.365 1.00 63.94 387 GLN A O 1
ATOM 2980 N N . VAL A 1 388 ? 0.828 -15.287 -21.156 1.00 59.28 388 VAL A N 1
ATOM 2981 C CA . VAL A 1 388 ? 0.060 -15.068 -19.923 1.00 59.28 388 VAL A CA 1
ATOM 2982 C C . VAL A 1 388 ? -1.257 -14.398 -20.314 1.00 59.28 388 VAL A C 1
ATOM 2984 O O . VAL A 1 388 ? -1.244 -13.300 -20.872 1.00 59.28 388 VAL A O 1
ATOM 2987 N N . GLN A 1 389 ? -2.386 -15.058 -20.057 1.00 55.69 389 GLN A N 1
ATOM 2988 C CA . GLN A 1 389 ? -3.721 -14.474 -20.208 1.00 55.69 389 GLN A CA 1
ATOM 2989 C C . GLN A 1 389 ? -4.099 -13.735 -18.914 1.00 55.69 389 GLN A C 1
ATOM 2991 O O . GLN A 1 389 ? -4.880 -14.227 -18.113 1.00 55.69 389 GLN A O 1
ATOM 2996 N N . SER A 1 390 ? -3.501 -12.573 -18.654 1.00 51.19 390 SER A N 1
ATOM 2997 C CA . SER A 1 390 ? -3.932 -11.686 -17.561 1.00 51.19 390 SER A CA 1
ATOM 2998 C C . SER A 1 390 ? -3.982 -10.218 -18.024 1.00 51.19 390 SER A C 1
ATOM 3000 O O . SER A 1 390 ? -3.568 -9.912 -19.145 1.00 51.19 390 SER A O 1
ATOM 3002 N N . ARG A 1 391 ? -4.588 -9.342 -17.195 1.00 52.16 391 ARG A N 1
ATOM 3003 C CA . ARG A 1 391 ? -4.862 -7.895 -17.415 1.00 52.16 391 ARG A CA 1
ATOM 3004 C C . ARG A 1 391 ? -3.617 -7.084 -17.883 1.00 52.16 391 ARG A C 1
ATOM 3006 O O . ARG A 1 391 ? -2.513 -7.614 -17.855 1.00 52.16 391 ARG A O 1
ATOM 3013 N N . PRO A 1 392 ? -3.796 -5.826 -18.355 1.00 49.12 392 PRO A N 1
ATOM 3014 C CA . PRO A 1 392 ? -3.214 -5.294 -19.594 1.00 49.12 392 PRO A CA 1
ATOM 3015 C C . PRO A 1 392 ? -1.742 -5.656 -19.826 1.00 49.12 392 PRO A C 1
ATOM 3017 O O . PRO A 1 392 ? -0.866 -5.409 -19.001 1.00 49.12 392 PRO A O 1
ATOM 3020 N N . ARG A 1 393 ? -1.468 -6.193 -21.018 1.00 47.97 393 ARG A N 1
ATOM 3021 C CA . ARG A 1 393 ? -0.121 -6.544 -21.470 1.00 47.97 393 ARG A CA 1
ATOM 3022 C C . ARG A 1 393 ? 0.588 -5.297 -21.990 1.00 47.97 393 ARG A C 1
ATOM 3024 O O . ARG A 1 393 ? 0.187 -4.745 -23.010 1.00 47.97 393 ARG A O 1
ATOM 3031 N N . ILE A 1 394 ? 1.667 -4.893 -21.327 1.00 56.97 394 ILE A N 1
ATOM 3032 C CA . ILE A 1 394 ? 2.523 -3.796 -21.786 1.00 56.97 394 ILE A CA 1
ATOM 3033 C C . ILE A 1 394 ? 3.705 -4.400 -22.542 1.00 56.97 394 ILE A C 1
ATOM 3035 O O . ILE A 1 394 ? 4.530 -5.107 -21.964 1.00 56.97 394 ILE A O 1
ATOM 3039 N N . HIS A 1 395 ? 3.784 -4.134 -23.845 1.00 63.12 395 HIS A N 1
ATOM 3040 C CA . HIS A 1 395 ? 4.993 -4.392 -24.615 1.00 63.12 395 HIS A CA 1
ATOM 3041 C C . HIS A 1 395 ? 5.814 -3.106 -24.673 1.00 63.12 395 HIS A C 1
ATOM 3043 O O . HIS A 1 395 ? 5.342 -2.092 -25.179 1.00 63.12 395 HIS A O 1
ATOM 3049 N N . PHE A 1 396 ? 7.032 -3.150 -24.136 1.00 71.00 396 PHE A N 1
ATOM 3050 C CA . PHE A 1 396 ? 7.960 -2.028 -24.165 1.00 71.00 396 PHE A CA 1
ATOM 3051 C C . PHE A 1 396 ? 9.301 -2.486 -24.730 1.00 71.00 396 PHE A C 1
ATOM 3053 O O . PHE A 1 396 ? 9.893 -3.459 -24.251 1.00 71.00 396 PHE A O 1
ATOM 3060 N N . GLN A 1 397 ? 9.771 -1.759 -25.738 1.00 74.56 397 GLN A N 1
ATOM 3061 C CA . GLN A 1 397 ? 11.093 -1.910 -26.321 1.00 74.56 397 GLN A CA 1
ATOM 3062 C C . GLN A 1 397 ? 11.843 -0.597 -26.112 1.00 74.56 397 GLN A C 1
ATOM 3064 O O . GLN A 1 397 ? 11.367 0.464 -26.512 1.00 74.56 397 GLN A O 1
ATOM 3069 N N . LEU A 1 398 ? 13.010 -0.666 -25.471 1.00 78.38 398 LEU A N 1
ATOM 3070 C CA . LEU A 1 398 ? 13.837 0.516 -25.261 1.00 78.38 398 LEU A CA 1
ATOM 3071 C C . LEU A 1 398 ? 14.397 0.996 -26.606 1.00 78.38 398 LEU A C 1
ATOM 3073 O O . LEU A 1 398 ? 15.061 0.237 -27.316 1.00 78.38 398 LEU A O 1
ATOM 3077 N N . GLY A 1 399 ? 14.130 2.255 -26.952 1.00 78.94 399 GLY A N 1
ATOM 3078 C CA . GLY A 1 399 ? 14.653 2.871 -28.167 1.00 78.94 399 GLY A CA 1
ATOM 3079 C C . GLY A 1 399 ? 16.168 3.083 -28.100 1.00 78.94 399 GLY A C 1
ATOM 3080 O O . GLY A 1 399 ? 16.733 3.322 -27.034 1.00 78.94 399 GLY A O 1
ATOM 3081 N N . THR A 1 400 ? 16.841 3.053 -29.254 1.00 83.12 400 THR A N 1
ATOM 3082 C CA . THR A 1 400 ? 18.304 3.224 -29.342 1.00 83.12 400 THR A CA 1
ATOM 3083 C C . THR A 1 400 ? 18.779 4.548 -28.744 1.00 83.12 400 THR A C 1
ATOM 3085 O O . THR A 1 400 ? 19.773 4.571 -28.020 1.00 83.12 400 THR A O 1
ATOM 3088 N N . LYS A 1 401 ? 18.061 5.645 -29.021 1.00 83.81 401 LYS A N 1
ATOM 3089 C CA . LYS A 1 401 ? 18.394 6.977 -28.499 1.00 83.81 401 LYS A CA 1
ATOM 3090 C C . LYS A 1 401 ? 18.287 7.014 -26.974 1.00 83.81 401 LYS A C 1
ATOM 3092 O O . LYS A 1 401 ? 19.228 7.443 -26.315 1.00 83.81 401 LYS A O 1
ATOM 3097 N N . ASP A 1 402 ? 17.183 6.512 -26.425 1.00 80.81 402 ASP A N 1
ATOM 3098 C CA . ASP A 1 402 ? 16.958 6.485 -24.977 1.00 80.81 402 ASP A CA 1
ATOM 3099 C C . ASP A 1 402 ? 18.004 5.616 -24.276 1.00 80.81 402 ASP A C 1
ATOM 3101 O O . ASP A 1 402 ? 18.564 6.018 -23.259 1.00 80.81 402 ASP A O 1
ATOM 3105 N N . GLY A 1 403 ? 18.350 4.464 -24.861 1.00 86.44 403 GLY A N 1
ATOM 3106 C CA . GLY A 1 403 ? 19.421 3.610 -24.356 1.00 86.44 403 GLY A CA 1
ATOM 3107 C C . GLY A 1 403 ? 20.782 4.314 -24.302 1.00 86.44 403 GLY A C 1
ATOM 3108 O O . GLY A 1 403 ? 21.482 4.206 -23.297 1.00 86.44 403 GLY A O 1
ATOM 3109 N N . GLN A 1 404 ? 21.149 5.078 -25.338 1.00 88.12 404 GLN A N 1
ATOM 3110 C CA . GLN A 1 404 ? 22.386 5.874 -25.346 1.00 88.12 404 GLN A CA 1
ATOM 3111 C C . GLN A 1 404 ? 22.357 6.985 -24.290 1.00 88.12 404 GLN A C 1
ATOM 3113 O O . GLN A 1 404 ? 23.322 7.153 -23.544 1.00 88.12 404 GLN A O 1
ATOM 3118 N N . SER A 1 405 ? 21.243 7.713 -24.186 1.00 86.81 405 SER A N 1
ATOM 3119 C CA . SER A 1 405 ? 21.073 8.769 -23.186 1.00 86.81 405 SER A CA 1
ATOM 3120 C C . SER A 1 405 ? 21.161 8.234 -21.754 1.00 86.81 405 SER A C 1
ATOM 3122 O O . SER A 1 405 ? 21.810 8.859 -20.915 1.00 86.81 405 SER A O 1
ATOM 3124 N N . LEU A 1 406 ? 20.579 7.063 -21.471 1.00 87.69 406 LEU A N 1
ATOM 3125 C CA . LEU A 1 406 ? 20.683 6.411 -20.161 1.00 87.69 406 LEU A CA 1
ATOM 3126 C C . LEU A 1 406 ? 22.135 6.065 -19.804 1.00 87.69 406 LEU A C 1
ATOM 3128 O O . LEU A 1 406 ? 22.564 6.300 -18.676 1.00 87.69 406 LEU A O 1
ATOM 3132 N N . VAL A 1 407 ? 22.903 5.543 -20.763 1.00 91.38 407 VAL A N 1
ATOM 3133 C CA . VAL A 1 407 ? 24.317 5.187 -20.563 1.00 91.38 407 VAL A CA 1
ATOM 3134 C C . VAL A 1 407 ? 25.166 6.422 -20.274 1.00 91.38 407 VAL A C 1
ATOM 3136 O O . VAL A 1 407 ? 25.958 6.413 -19.335 1.00 91.38 407 VAL A O 1
ATOM 3139 N N . GLU A 1 408 ? 24.990 7.509 -21.023 1.00 92.62 408 GLU A N 1
ATOM 3140 C CA . GLU A 1 408 ? 25.742 8.740 -20.754 1.00 92.62 408 GLU A CA 1
ATOM 3141 C C . GLU A 1 408 ? 25.319 9.398 -19.431 1.00 92.62 408 GLU A C 1
ATOM 3143 O O . GLU A 1 408 ? 26.170 9.915 -18.704 1.00 92.62 408 GLU A O 1
ATOM 3148 N N . GLY A 1 409 ? 24.039 9.299 -19.057 1.00 87.88 409 GLY A N 1
ATOM 3149 C CA . GLY A 1 409 ? 23.556 9.693 -17.733 1.00 87.88 409 GLY A CA 1
ATOM 3150 C C . GLY A 1 409 ? 24.227 8.908 -16.600 1.00 87.88 409 GLY A C 1
ATOM 3151 O O . GLY A 1 409 ? 24.680 9.508 -15.623 1.00 87.88 409 GLY A O 1
ATOM 3152 N N . LEU A 1 410 ? 24.372 7.584 -16.751 1.00 89.56 410 LEU A N 1
ATOM 3153 C CA . LEU A 1 410 ? 25.122 6.743 -15.810 1.00 89.56 410 LEU A CA 1
ATOM 3154 C C . LEU A 1 410 ? 26.576 7.203 -15.691 1.00 89.56 410 LEU A C 1
ATOM 3156 O O . LEU A 1 410 ? 27.064 7.398 -14.579 1.00 89.56 410 LEU A O 1
ATOM 3160 N N . VAL A 1 411 ? 27.261 7.417 -16.820 1.00 93.31 411 VAL A N 1
ATOM 3161 C CA . VAL A 1 411 ? 28.657 7.882 -16.835 1.00 93.31 411 VAL A CA 1
ATOM 3162 C C . VAL A 1 411 ? 28.794 9.224 -16.120 1.00 93.31 411 VAL A C 1
ATOM 3164 O O . VAL A 1 411 ? 29.697 9.387 -15.300 1.00 93.31 411 VAL A O 1
ATOM 3167 N N . ALA A 1 412 ? 27.893 10.174 -16.373 1.00 91.38 412 ALA A N 1
ATOM 3168 C CA . ALA A 1 412 ? 27.894 11.455 -15.677 1.00 91.38 412 ALA A CA 1
ATOM 3169 C C . ALA A 1 412 ? 27.726 11.278 -14.156 1.00 91.38 412 ALA A C 1
ATOM 3171 O O . ALA A 1 412 ? 28.507 11.841 -13.388 1.00 91.38 412 ALA A O 1
ATOM 3172 N N . GLY A 1 413 ? 26.775 10.445 -13.719 1.00 88.06 413 GLY A N 1
ATOM 3173 C CA . GLY A 1 413 ? 26.569 10.123 -12.303 1.00 88.06 413 GLY A CA 1
ATOM 3174 C C . GLY A 1 413 ? 27.800 9.491 -11.645 1.00 88.06 413 GLY A C 1
ATOM 3175 O O . GLY A 1 413 ? 28.209 9.922 -10.568 1.00 88.06 413 GLY A O 1
ATOM 3176 N N . ILE A 1 414 ? 28.452 8.540 -12.323 1.00 90.25 414 ILE A N 1
ATOM 3177 C CA . ILE A 1 414 ? 29.709 7.920 -11.870 1.00 90.25 414 ILE A CA 1
ATOM 3178 C C . ILE A 1 414 ? 30.775 8.992 -11.625 1.00 90.25 414 ILE A C 1
ATOM 3180 O O . ILE A 1 414 ? 31.381 9.029 -10.554 1.00 90.25 414 ILE A O 1
ATOM 3184 N N . LYS A 1 415 ? 30.985 9.897 -12.590 1.00 90.25 415 LYS A N 1
ATOM 3185 C CA . LYS A 1 415 ? 31.983 10.970 -12.463 1.00 90.25 415 LYS A CA 1
ATOM 3186 C C . LYS A 1 415 ? 31.690 11.892 -11.280 1.00 90.25 415 LYS A C 1
ATOM 3188 O O . LYS A 1 415 ? 32.620 12.273 -10.574 1.00 90.25 415 LYS A O 1
ATOM 3193 N N . VAL A 1 416 ? 30.419 12.220 -11.040 1.00 89.31 416 VAL A N 1
ATOM 3194 C CA . VAL A 1 416 ? 29.999 13.042 -9.894 1.00 89.31 416 VAL A CA 1
ATOM 3195 C C . VAL A 1 416 ? 30.332 12.356 -8.568 1.00 89.31 416 VAL A C 1
ATOM 3197 O O . VAL A 1 416 ? 30.917 12.992 -7.694 1.00 89.31 416 VAL A O 1
ATOM 3200 N N . LEU A 1 417 ? 30.019 11.064 -8.423 1.00 85.06 417 LEU A N 1
ATOM 3201 C CA . LEU A 1 417 ? 30.316 10.307 -7.200 1.00 85.06 417 LEU A CA 1
ATOM 3202 C C . LEU A 1 417 ? 31.824 10.227 -6.932 1.00 85.06 417 LEU A C 1
ATOM 3204 O O . LEU A 1 417 ? 32.273 10.492 -5.818 1.00 85.06 417 LEU A O 1
ATOM 3208 N N . LEU A 1 418 ? 32.617 9.929 -7.962 1.00 89.56 418 LEU A N 1
ATOM 3209 C CA . LEU A 1 418 ? 34.079 9.881 -7.859 1.00 89.56 418 LEU A CA 1
ATOM 3210 C C . LEU A 1 418 ? 34.674 11.251 -7.507 1.00 89.56 418 LEU A C 1
ATOM 3212 O O . LEU A 1 418 ? 35.572 11.334 -6.673 1.00 89.56 418 LEU A O 1
ATOM 3216 N N . ALA A 1 419 ? 34.143 12.336 -8.078 1.00 84.75 419 ALA A N 1
ATOM 3217 C CA . ALA A 1 419 ? 34.559 13.698 -7.741 1.00 84.75 419 ALA A CA 1
ATOM 3218 C C . ALA A 1 419 ? 34.234 14.085 -6.284 1.00 84.75 419 ALA A C 1
ATOM 3220 O O . ALA A 1 419 ? 34.910 14.940 -5.719 1.00 84.75 419 ALA A O 1
ATOM 3221 N N . GLN A 1 420 ? 33.237 13.444 -5.663 1.00 88.06 420 GLN A N 1
ATOM 3222 C CA . GLN A 1 420 ? 32.917 13.583 -4.236 1.00 88.06 420 GLN A CA 1
ATOM 3223 C C . GLN A 1 420 ? 33.720 12.628 -3.334 1.00 88.06 420 GLN A C 1
ATOM 3225 O O . GLN A 1 420 ? 33.470 12.558 -2.132 1.00 88.06 420 GLN A O 1
ATOM 3230 N N . GLY A 1 421 ? 34.700 11.908 -3.887 1.00 82.44 421 GLY A N 1
ATOM 3231 C CA . GLY A 1 421 ? 35.587 11.028 -3.127 1.00 82.44 421 GLY A CA 1
ATOM 3232 C C . GLY A 1 421 ? 35.079 9.596 -2.970 1.00 82.44 421 GLY A C 1
ATOM 3233 O O . GLY A 1 421 ? 35.586 8.875 -2.111 1.00 82.44 421 GLY A O 1
ATOM 3234 N N . ALA A 1 422 ? 34.105 9.156 -3.778 1.00 84.69 422 ALA A N 1
ATOM 3235 C CA . ALA A 1 422 ? 33.741 7.744 -3.819 1.00 84.69 422 ALA A CA 1
ATOM 3236 C C . ALA A 1 422 ? 34.954 6.898 -4.240 1.00 84.69 422 ALA A C 1
ATOM 3238 O O . ALA A 1 422 ? 35.581 7.147 -5.268 1.00 84.69 422 ALA A O 1
ATOM 3239 N N . VAL A 1 423 ? 35.272 5.881 -3.442 1.00 89.69 423 VAL A N 1
ATOM 3240 C CA . VAL A 1 423 ? 36.351 4.917 -3.727 1.00 89.69 423 VAL A CA 1
ATOM 3241 C C . VAL A 1 423 ? 35.821 3.608 -4.314 1.00 89.69 423 VAL A C 1
ATOM 3243 O O . VAL A 1 423 ? 36.593 2.784 -4.797 1.00 89.69 423 VAL A O 1
ATOM 3246 N N . GLU A 1 424 ? 34.500 3.428 -4.295 1.00 91.44 424 GLU A N 1
ATOM 3247 C CA . GLU A 1 424 ? 33.786 2.321 -4.920 1.00 91.44 424 GLU A CA 1
ATOM 3248 C C . GLU A 1 424 ? 32.510 2.848 -5.584 1.00 91.44 424 GLU A C 1
ATOM 3250 O O . GLU A 1 424 ? 31.781 3.638 -4.983 1.00 91.44 424 GLU A O 1
ATOM 3255 N N . VAL A 1 425 ? 32.250 2.438 -6.828 1.00 88.75 425 VAL A N 1
ATOM 3256 C CA . VAL A 1 425 ? 31.048 2.820 -7.584 1.00 88.75 425 VAL A CA 1
ATOM 3257 C C . VAL A 1 425 ? 30.481 1.597 -8.298 1.00 88.75 425 VAL A C 1
ATOM 3259 O O . VAL A 1 425 ? 31.217 0.819 -8.902 1.00 88.75 425 VAL A O 1
ATOM 3262 N N . ASN A 1 426 ? 29.158 1.448 -8.252 1.00 89.00 426 ASN A N 1
ATOM 3263 C CA . ASN A 1 426 ? 28.410 0.389 -8.924 1.00 89.00 426 ASN A CA 1
ATOM 3264 C C . ASN A 1 426 ? 27.368 0.979 -9.880 1.00 89.00 426 ASN A C 1
ATOM 3266 O O . ASN A 1 426 ? 26.969 2.134 -9.741 1.00 89.00 426 ASN A O 1
ATOM 3270 N N . THR A 1 427 ? 26.906 0.170 -10.833 1.00 87.56 427 THR A N 1
ATOM 3271 C CA . THR A 1 427 ? 25.769 0.515 -11.701 1.00 87.56 427 THR A CA 1
ATOM 3272 C C . THR A 1 427 ? 24.668 -0.534 -11.587 1.00 87.56 427 THR A C 1
ATOM 3274 O O . THR A 1 427 ? 24.856 -1.592 -10.992 1.00 87.56 427 THR A O 1
ATOM 3277 N N . THR A 1 428 ? 23.514 -0.263 -12.195 1.00 81.19 428 THR A N 1
ATOM 3278 C CA . THR A 1 428 ? 22.431 -1.245 -12.326 1.00 81.19 428 THR A CA 1
ATOM 3279 C C . THR A 1 428 ? 22.641 -2.222 -13.490 1.00 81.19 428 THR A C 1
ATOM 3281 O O . THR A 1 428 ? 21.752 -3.028 -13.761 1.00 81.19 428 THR A O 1
ATOM 3284 N N . GLN A 1 429 ? 23.785 -2.179 -14.191 1.00 86.50 429 GLN A N 1
ATOM 3285 C CA . GLN A 1 429 ? 24.145 -3.169 -15.211 1.00 86.50 429 GLN A CA 1
ATOM 3286 C C . GLN A 1 429 ? 24.638 -4.446 -14.520 1.00 86.50 429 GLN A C 1
ATOM 3288 O O . GLN A 1 429 ? 25.748 -4.494 -13.992 1.00 86.50 429 GLN A O 1
ATOM 3293 N N . PHE A 1 430 ? 23.824 -5.503 -14.542 1.00 77.50 430 PHE A N 1
ATOM 3294 C CA . PHE A 1 430 ? 24.014 -6.689 -13.693 1.00 77.50 430 PHE A CA 1
ATOM 3295 C C . PHE A 1 430 ? 25.307 -7.483 -13.950 1.00 77.50 430 PHE A C 1
ATOM 3297 O O . PHE A 1 430 ? 25.707 -8.291 -13.116 1.00 77.50 430 PHE A O 1
ATOM 3304 N N . HIS A 1 431 ? 25.964 -7.278 -15.094 1.00 81.19 431 HIS A N 1
ATOM 3305 C CA . HIS A 1 431 ? 27.163 -8.021 -15.497 1.00 81.19 431 HIS A CA 1
ATOM 3306 C C . HIS A 1 431 ? 28.477 -7.265 -15.268 1.00 81.19 431 HIS A C 1
ATOM 3308 O O . HIS A 1 431 ? 29.539 -7.806 -15.576 1.00 81.19 431 HIS A O 1
ATOM 3314 N N . LEU A 1 432 ? 28.425 -6.033 -14.753 1.00 86.00 432 LEU A N 1
ATOM 3315 C CA . LEU A 1 432 ? 29.613 -5.213 -14.544 1.00 86.00 432 LEU A CA 1
ATOM 3316 C C . LEU A 1 432 ? 30.008 -5.201 -13.056 1.00 86.00 432 LEU A C 1
ATOM 3318 O O . LEU A 1 432 ? 29.234 -4.710 -12.237 1.00 86.00 432 LEU A O 1
ATOM 3322 N N . PRO A 1 433 ? 31.196 -5.713 -12.682 1.00 88.12 433 PRO A N 1
ATOM 3323 C CA . PRO A 1 433 ? 31.696 -5.606 -11.312 1.00 88.12 433 PRO A CA 1
ATOM 3324 C C . PRO A 1 433 ? 31.869 -4.142 -10.872 1.00 88.12 433 PRO A C 1
ATOM 3326 O O . PRO A 1 433 ? 32.116 -3.290 -11.731 1.00 88.12 433 PRO A O 1
ATOM 3329 N N . PRO A 1 434 ? 31.832 -3.845 -9.558 1.00 89.81 434 PRO A N 1
ATOM 3330 C CA . PRO A 1 434 ? 32.075 -2.496 -9.056 1.00 89.81 434 PRO A CA 1
ATOM 3331 C C . PRO A 1 434 ? 33.443 -1.964 -9.481 1.00 89.81 434 PRO A C 1
ATOM 3333 O O . PRO A 1 434 ? 34.451 -2.675 -9.426 1.00 89.81 434 PRO A O 1
ATOM 3336 N N . LEU A 1 435 ? 33.491 -0.678 -9.816 1.00 92.00 435 LEU A N 1
ATOM 3337 C CA . LEU A 1 435 ? 34.738 0.072 -9.856 1.00 92.00 435 LEU A CA 1
ATOM 3338 C C . LEU A 1 435 ? 35.252 0.223 -8.426 1.00 92.00 435 LEU A C 1
ATOM 3340 O O . LEU A 1 435 ? 34.515 0.700 -7.570 1.00 92.00 435 LEU A O 1
ATOM 3344 N N . ARG A 1 436 ? 36.514 -0.132 -8.174 1.00 92.75 436 ARG A N 1
ATOM 3345 C CA . ARG A 1 436 ? 37.186 0.071 -6.882 1.00 92.75 436 ARG A CA 1
ATOM 3346 C C . ARG A 1 436 ? 38.525 0.762 -7.094 1.00 92.75 436 ARG A C 1
ATOM 3348 O O . ARG A 1 436 ? 39.369 0.248 -7.824 1.00 92.75 436 ARG A O 1
ATOM 3355 N N . LEU A 1 437 ? 38.725 1.899 -6.436 1.00 91.19 437 LEU A N 1
ATOM 3356 C CA . LEU A 1 437 ? 39.970 2.661 -6.463 1.00 91.19 437 LEU A CA 1
ATOM 3357 C C . LEU A 1 437 ? 40.752 2.388 -5.178 1.00 91.19 437 LEU A C 1
ATOM 3359 O O . LEU A 1 437 ? 40.290 2.686 -4.081 1.00 91.19 437 LEU A O 1
ATOM 3363 N N . GLN A 1 438 ? 41.935 1.790 -5.314 1.00 86.56 438 GLN A N 1
ATOM 3364 C CA . GLN A 1 438 ? 42.750 1.362 -4.168 1.00 86.56 438 GLN A CA 1
ATOM 3365 C C . GLN A 1 438 ? 44.127 2.032 -4.127 1.00 86.56 438 GLN A C 1
ATOM 3367 O O . GLN A 1 438 ? 44.731 2.136 -3.059 1.00 86.56 438 GLN A O 1
ATOM 3372 N N . SER A 1 439 ? 44.649 2.479 -5.272 1.00 90.56 439 SER A N 1
ATOM 3373 C CA . SER A 1 439 ? 45.980 3.075 -5.349 1.00 90.56 439 SER A CA 1
ATOM 3374 C C . SER A 1 439 ? 45.941 4.572 -5.025 1.00 90.56 439 SER A C 1
ATOM 3376 O O . SER A 1 439 ? 44.976 5.268 -5.334 1.00 90.56 439 SER A O 1
ATOM 3378 N N . LYS A 1 440 ? 47.019 5.099 -4.427 1.00 87.25 440 LYS A N 1
ATOM 3379 C CA . LYS A 1 440 ? 47.153 6.547 -4.179 1.00 87.25 440 LYS A CA 1
ATOM 3380 C C . LYS A 1 440 ? 47.115 7.369 -5.472 1.00 87.25 440 LYS A C 1
ATOM 3382 O O . LYS A 1 440 ? 46.683 8.512 -5.437 1.00 87.25 440 LYS A O 1
ATOM 3387 N N . GLU A 1 441 ? 47.572 6.789 -6.580 1.00 88.50 441 GLU A N 1
ATOM 3388 C CA . GLU A 1 441 ? 47.562 7.415 -7.903 1.00 88.50 441 GLU A CA 1
ATOM 3389 C C . GLU A 1 441 ? 46.135 7.545 -8.447 1.00 88.50 441 GLU A C 1
ATOM 3391 O O . GLU A 1 441 ? 45.733 8.634 -8.848 1.00 88.50 441 GLU A O 1
ATOM 3396 N N . ASP A 1 442 ? 45.338 6.474 -8.367 1.00 88.31 442 ASP A N 1
ATOM 3397 C CA . ASP A 1 442 ? 43.923 6.519 -8.740 1.00 88.31 442 ASP A CA 1
ATOM 3398 C C . ASP A 1 442 ? 43.155 7.508 -7.853 1.00 88.31 442 ASP A C 1
ATOM 3400 O O . ASP A 1 442 ? 42.395 8.326 -8.355 1.00 88.31 442 ASP A O 1
ATOM 3404 N N . LEU A 1 443 ? 43.387 7.483 -6.536 1.00 89.12 443 LEU A N 1
ATOM 3405 C CA . LEU A 1 443 ? 42.709 8.367 -5.580 1.00 89.12 443 LEU A CA 1
ATOM 3406 C C . LEU A 1 443 ? 43.079 9.849 -5.745 1.00 89.12 443 LEU A C 1
ATOM 3408 O O . LEU A 1 443 ? 42.293 10.712 -5.364 1.00 89.12 443 LEU A O 1
ATOM 3412 N N . ALA A 1 444 ? 44.254 10.159 -6.300 1.00 90.19 444 ALA A N 1
ATOM 3413 C CA . ALA A 1 444 ? 44.663 11.535 -6.578 1.00 90.19 444 ALA A CA 1
ATOM 3414 C C . ALA A 1 444 ? 43.911 12.142 -7.774 1.00 90.19 444 ALA A C 1
ATOM 3416 O O . ALA A 1 444 ? 43.764 13.362 -7.847 1.00 90.19 444 ALA A O 1
ATOM 3417 N N . ASN A 1 445 ? 43.432 11.308 -8.704 1.00 92.06 445 ASN A N 1
ATOM 3418 C CA . ASN A 1 445 ? 42.651 11.738 -9.861 1.00 92.06 445 ASN A CA 1
ATOM 3419 C C . ASN A 1 445 ? 41.564 10.705 -10.225 1.00 92.06 445 ASN A C 1
ATOM 3421 O O . ASN A 1 445 ? 41.625 10.077 -11.286 1.00 92.06 445 ASN A O 1
ATOM 3425 N N . PRO A 1 446 ? 40.556 10.516 -9.358 1.00 87.81 446 PRO A N 1
ATOM 3426 C CA . PRO A 1 446 ? 39.670 9.352 -9.404 1.00 87.81 446 PRO A CA 1
ATOM 3427 C C . PRO A 1 446 ? 38.775 9.305 -10.642 1.00 87.81 446 PRO A C 1
ATOM 3429 O O . PRO A 1 446 ? 38.343 8.230 -11.048 1.00 87.81 446 PRO A O 1
ATOM 3432 N N . VAL A 1 447 ? 38.508 10.449 -11.276 1.00 92.12 447 VAL A N 1
ATOM 3433 C CA . VAL A 1 447 ? 37.664 10.530 -12.476 1.00 92.12 447 VAL A CA 1
ATOM 3434 C C . VAL A 1 447 ? 38.452 10.189 -13.744 1.00 92.12 447 VAL A C 1
ATOM 3436 O O . VAL A 1 447 ? 37.970 9.443 -14.596 1.00 92.12 447 VAL A O 1
ATOM 3439 N N . GLU A 1 448 ? 39.666 10.723 -13.884 1.00 95.12 448 GLU A N 1
ATOM 3440 C CA . GLU A 1 448 ? 40.448 10.616 -15.122 1.00 95.12 448 GLU A CA 1
ATOM 3441 C C . GLU A 1 448 ? 41.561 9.554 -15.052 1.00 95.12 448 GLU A C 1
ATOM 3443 O O . GLU A 1 448 ? 42.290 9.362 -16.025 1.00 95.12 448 GLU A O 1
ATOM 3448 N N . CYS A 1 449 ? 41.688 8.814 -13.943 1.00 94.06 449 CYS A N 1
ATOM 3449 C CA . CYS A 1 449 ? 42.646 7.717 -13.853 1.00 94.06 449 CYS A CA 1
ATOM 3450 C C . CYS A 1 449 ? 42.332 6.584 -14.846 1.00 94.06 449 CYS A C 1
ATOM 3452 O O . CYS A 1 449 ? 41.185 6.330 -15.235 1.00 94.06 449 CYS A O 1
ATOM 3454 N N . ALA A 1 450 ? 43.374 5.848 -15.235 1.00 93.94 450 ALA A N 1
ATOM 3455 C CA . ALA A 1 450 ? 43.263 4.792 -16.237 1.00 93.94 450 ALA A CA 1
ATOM 3456 C C . ALA A 1 450 ? 42.285 3.677 -15.821 1.00 93.94 450 ALA A C 1
ATOM 3458 O O . ALA A 1 450 ? 41.629 3.079 -16.675 1.00 93.94 450 ALA A O 1
ATOM 3459 N N . THR A 1 451 ? 42.171 3.402 -14.519 1.00 94.19 451 THR A N 1
ATOM 3460 C CA . THR A 1 451 ? 41.244 2.406 -13.968 1.00 94.19 451 THR A CA 1
ATOM 3461 C C . THR A 1 451 ? 39.791 2.802 -14.222 1.00 94.19 451 THR A C 1
ATOM 3463 O O . THR A 1 451 ? 39.044 2.024 -14.819 1.00 94.19 451 THR A O 1
ATOM 3466 N N . THR A 1 452 ? 39.417 4.035 -13.874 1.00 94.94 452 THR A N 1
ATOM 3467 C CA . THR A 1 452 ? 38.073 4.577 -14.106 1.00 94.94 452 THR A CA 1
ATOM 3468 C C . THR A 1 452 ? 37.738 4.655 -15.592 1.00 94.94 452 THR A C 1
ATOM 3470 O O . THR A 1 452 ? 36.659 4.233 -16.000 1.00 94.94 452 THR A O 1
ATOM 3473 N N . GLN A 1 453 ? 38.663 5.127 -16.433 1.00 96.62 453 GLN A N 1
ATOM 3474 C CA . GLN A 1 453 ? 38.405 5.282 -17.871 1.00 96.62 453 GLN A CA 1
ATOM 3475 C C . GLN A 1 453 ? 38.197 3.934 -18.580 1.00 96.62 453 GLN A C 1
ATOM 3477 O O . GLN A 1 453 ? 37.299 3.808 -19.416 1.00 96.62 453 GLN A O 1
ATOM 3482 N N . ARG A 1 454 ? 38.957 2.892 -18.206 1.00 95.00 454 ARG A N 1
ATOM 3483 C CA . ARG A 1 454 ? 38.717 1.524 -18.703 1.00 95.00 454 ARG A CA 1
ATOM 3484 C C . ARG A 1 454 ? 37.347 1.001 -18.285 1.00 95.00 454 ARG A C 1
ATOM 3486 O O . ARG A 1 454 ? 36.660 0.386 -19.095 1.00 95.00 454 ARG A O 1
ATOM 3493 N N . TRP A 1 455 ? 36.945 1.254 -17.044 1.00 94.69 455 TRP A N 1
ATOM 3494 C CA . TRP A 1 455 ? 35.655 0.796 -16.540 1.00 94.69 455 TRP A CA 1
ATOM 3495 C C . TRP A 1 455 ? 34.477 1.541 -17.192 1.00 94.69 455 TRP A C 1
ATOM 3497 O O . TRP A 1 455 ? 33.521 0.909 -17.628 1.00 94.69 455 TRP A O 1
ATOM 3507 N N . ILE A 1 456 ? 34.578 2.860 -17.400 1.00 95.62 456 ILE A N 1
ATOM 3508 C CA . ILE A 1 456 ? 33.590 3.643 -18.169 1.00 95.62 456 ILE A CA 1
ATOM 3509 C C . ILE A 1 456 ? 33.463 3.126 -19.612 1.00 95.62 456 ILE A C 1
ATOM 3511 O O . ILE A 1 456 ? 32.360 3.076 -20.159 1.00 95.62 456 ILE A O 1
ATOM 3515 N N . ALA A 1 457 ? 34.564 2.708 -20.242 1.00 95.62 457 ALA A N 1
ATOM 3516 C CA . ALA A 1 457 ? 34.500 2.091 -21.566 1.00 95.62 457 ALA A CA 1
ATOM 3517 C C . ALA A 1 457 ? 33.693 0.779 -21.549 1.00 95.62 457 ALA A C 1
ATOM 3519 O O . ALA A 1 457 ? 32.933 0.525 -22.482 1.00 95.62 457 ALA A O 1
ATOM 3520 N N . GLN A 1 458 ? 33.790 -0.016 -20.476 1.00 93.81 458 GLN A N 1
ATOM 3521 C CA . GLN A 1 458 ? 32.969 -1.219 -20.290 1.00 93.81 458 GLN A CA 1
ATOM 3522 C C . GLN A 1 458 ? 31.489 -0.880 -20.060 1.00 93.81 458 GLN A C 1
ATOM 3524 O O . GLN A 1 458 ? 30.638 -1.511 -20.683 1.00 93.81 458 GLN A O 1
ATOM 3529 N N . VAL A 1 459 ? 31.178 0.148 -19.255 1.00 92.50 459 VAL A N 1
ATOM 3530 C CA . VAL A 1 459 ? 29.802 0.670 -19.074 1.00 92.50 459 VAL A CA 1
ATOM 3531 C C . VAL A 1 459 ? 29.169 0.992 -20.430 1.00 92.50 459 VAL A C 1
ATOM 3533 O O . VAL A 1 459 ? 28.058 0.545 -20.728 1.00 92.50 459 VAL A O 1
ATOM 3536 N N . ARG A 1 460 ? 29.901 1.723 -21.283 1.00 93.69 460 ARG A N 1
ATOM 3537 C CA . ARG A 1 460 ? 29.446 2.096 -22.630 1.00 93.69 460 ARG A CA 1
ATOM 3538 C C . ARG A 1 460 ? 29.309 0.905 -23.569 1.00 93.69 460 ARG A C 1
ATOM 3540 O O . ARG A 1 460 ? 28.334 0.838 -24.309 1.00 93.69 460 ARG A O 1
ATOM 3547 N N . ALA A 1 461 ? 30.263 -0.024 -23.536 1.00 91.12 461 ALA A N 1
ATOM 3548 C CA . ALA A 1 461 ? 30.243 -1.212 -24.384 1.00 91.12 461 ALA A CA 1
ATOM 3549 C C . ALA A 1 461 ? 29.080 -2.156 -24.043 1.00 91.12 461 ALA A C 1
ATOM 3551 O O . ALA A 1 461 ? 28.490 -2.742 -24.947 1.00 91.12 461 ALA A O 1
ATOM 3552 N N . LEU A 1 462 ? 28.735 -2.286 -22.757 1.00 88.94 462 LEU A N 1
ATOM 3553 C CA . LEU A 1 462 ? 27.578 -3.064 -22.310 1.00 88.94 462 LEU A CA 1
ATOM 3554 C C . LEU A 1 462 ? 26.251 -2.409 -22.710 1.00 88.94 462 LEU A C 1
ATOM 3556 O O . LEU A 1 462 ? 25.304 -3.107 -23.067 1.00 88.94 462 LEU A O 1
ATOM 3560 N N . GLY A 1 463 ? 26.184 -1.078 -22.664 1.00 88.19 463 GLY A N 1
ATOM 3561 C CA . GLY A 1 463 ? 24.995 -0.320 -23.034 1.00 88.19 463 GLY A CA 1
ATOM 3562 C C . GLY A 1 463 ? 23.789 -0.554 -22.110 1.00 88.19 463 GLY A C 1
ATOM 3563 O O . GLY A 1 463 ? 23.879 -1.202 -21.065 1.00 88.19 463 GLY A O 1
ATOM 3564 N N . ALA A 1 464 ? 22.633 -0.016 -22.498 1.00 85.56 464 ALA A N 1
ATOM 3565 C CA . ALA A 1 464 ? 21.352 -0.282 -21.847 1.00 85.56 464 ALA A CA 1
ATOM 3566 C C . ALA A 1 464 ? 20.547 -1.271 -22.704 1.00 85.56 464 ALA A C 1
ATOM 3568 O O . ALA A 1 464 ? 19.724 -0.868 -23.523 1.00 85.56 464 ALA A O 1
ATOM 3569 N N . VAL A 1 465 ? 20.828 -2.569 -22.563 1.00 77.00 465 VAL A N 1
ATOM 3570 C CA . VAL A 1 465 ? 20.129 -3.633 -23.299 1.00 77.00 465 VAL A CA 1
ATOM 3571 C C . VAL A 1 465 ? 19.002 -4.205 -22.436 1.00 77.00 465 VAL A C 1
ATOM 3573 O O . VAL A 1 465 ? 19.100 -4.302 -21.213 1.00 77.00 465 VAL A O 1
ATOM 3576 N N . GLN A 1 466 ? 17.887 -4.569 -23.068 1.00 71.25 466 GLN A N 1
ATOM 3577 C CA . GLN A 1 466 ? 16.736 -5.129 -22.363 1.00 71.25 466 GLN A CA 1
ATOM 3578 C C . GLN A 1 466 ? 17.147 -6.365 -21.545 1.00 71.25 466 GLN A C 1
ATOM 3580 O O . GLN A 1 466 ? 17.826 -7.255 -22.053 1.00 71.25 466 GLN A O 1
ATOM 3585 N N . ASN A 1 467 ? 16.731 -6.408 -20.275 1.00 69.06 467 ASN A N 1
ATOM 3586 C CA . ASN A 1 467 ? 17.072 -7.438 -19.280 1.00 69.06 467 ASN A CA 1
ATOM 3587 C C . ASN A 1 467 ? 18.548 -7.501 -18.828 1.00 69.06 467 ASN A C 1
ATOM 3589 O O . ASN A 1 467 ? 18.874 -8.367 -18.021 1.00 69.06 467 ASN A O 1
ATOM 3593 N N . SER A 1 468 ? 19.434 -6.602 -19.279 1.00 72.44 468 SER A N 1
ATOM 3594 C CA . SER A 1 468 ? 20.841 -6.549 -18.829 1.00 72.44 468 SER A CA 1
ATOM 3595 C C . SER A 1 468 ? 21.133 -5.405 -17.848 1.00 72.44 468 SER A C 1
ATOM 3597 O O . SER A 1 468 ? 22.262 -5.255 -17.377 1.00 72.44 468 SER A O 1
ATOM 3599 N N . ILE A 1 469 ? 20.126 -4.579 -17.567 1.00 77.25 469 ILE A N 1
ATOM 3600 C CA . ILE A 1 469 ? 20.200 -3.408 -16.698 1.00 77.25 469 ILE A CA 1
ATOM 3601 C C . ILE A 1 469 ? 18.882 -3.245 -15.932 1.00 77.25 469 ILE A C 1
ATOM 3603 O O . ILE A 1 469 ? 17.799 -3.428 -16.493 1.00 77.25 469 ILE A O 1
ATOM 3607 N N . GLY A 1 470 ? 18.964 -2.891 -14.650 1.00 74.25 470 GLY A N 1
ATOM 3608 C CA . GLY A 1 470 ? 17.802 -2.479 -13.865 1.00 74.25 470 GLY A CA 1
ATOM 3609 C C . GLY A 1 470 ? 17.308 -1.100 -14.309 1.00 74.25 470 GLY A C 1
ATOM 3610 O O . GLY A 1 470 ? 17.998 -0.105 -14.085 1.00 74.25 470 GLY A O 1
ATOM 3611 N N . ILE A 1 471 ? 16.126 -1.047 -14.930 1.00 73.06 471 ILE A N 1
ATOM 3612 C CA . ILE A 1 471 ? 15.449 0.187 -15.358 1.00 73.06 471 ILE A CA 1
ATOM 3613 C C . ILE A 1 471 ? 14.141 0.318 -14.577 1.00 73.06 471 ILE A C 1
ATOM 3615 O O . ILE A 1 471 ? 13.343 -0.617 -14.539 1.00 73.06 471 ILE A O 1
ATOM 3619 N N . LEU A 1 472 ? 13.921 1.488 -13.979 1.00 72.31 472 LEU A N 1
ATOM 3620 C CA . LEU A 1 472 ? 12.708 1.831 -13.237 1.00 72.31 472 LEU A CA 1
ATOM 3621 C C . LEU A 1 472 ? 11.990 3.002 -13.924 1.00 72.31 472 LEU A C 1
ATOM 3623 O O . LEU A 1 472 ? 12.635 3.922 -14.424 1.00 72.31 472 LEU A O 1
ATOM 3627 N N . ASN A 1 473 ? 10.655 2.984 -13.933 1.00 64.69 473 ASN A N 1
ATOM 3628 C CA . ASN A 1 473 ? 9.812 4.089 -14.394 1.00 64.69 473 ASN A CA 1
ATOM 3629 C C . ASN A 1 473 ? 8.799 4.460 -13.298 1.00 64.69 473 ASN A C 1
ATOM 3631 O O . ASN A 1 473 ? 8.223 3.575 -12.674 1.00 64.69 473 ASN A O 1
ATOM 3635 N N . ALA A 1 474 ? 8.584 5.762 -13.087 1.00 58.62 474 ALA A N 1
ATOM 3636 C CA . ALA A 1 474 ? 7.620 6.294 -12.117 1.00 58.62 474 ALA A CA 1
ATOM 3637 C C . ALA A 1 474 ? 6.456 7.074 -12.766 1.00 58.62 474 ALA A C 1
ATOM 3639 O O . ALA A 1 474 ? 5.519 7.459 -12.074 1.00 58.62 474 ALA A O 1
ATOM 3640 N N . HIS A 1 475 ? 6.510 7.321 -14.081 1.00 67.88 475 HIS A N 1
ATOM 3641 C CA . HIS A 1 475 ? 5.525 8.121 -14.813 1.00 67.88 475 HIS A CA 1
ATOM 3642 C C . HIS A 1 475 ? 5.206 7.441 -16.152 1.00 67.88 475 HIS A C 1
ATOM 3644 O O . HIS A 1 475 ? 6.033 7.467 -17.072 1.00 67.88 475 HIS A O 1
ATOM 3650 N N . GLN A 1 476 ? 4.025 6.828 -16.263 1.00 72.50 476 GLN A N 1
ATOM 3651 C CA . GLN A 1 476 ? 3.580 6.131 -17.474 1.00 72.50 476 GLN A CA 1
ATOM 3652 C C . GLN A 1 476 ? 2.861 7.104 -18.417 1.00 72.50 476 GLN A C 1
ATOM 3654 O O . GLN A 1 476 ? 2.022 7.888 -17.974 1.00 72.50 476 GLN A O 1
ATOM 3659 N N . MET A 1 477 ? 3.184 7.074 -19.714 1.00 79.81 477 MET A N 1
ATOM 3660 C CA . MET A 1 477 ? 2.592 7.980 -20.704 1.00 79.81 477 MET A CA 1
ATOM 3661 C C . MET A 1 477 ? 2.740 7.471 -22.148 1.00 79.81 477 MET A C 1
ATOM 3663 O O . MET A 1 477 ? 3.563 6.598 -22.417 1.00 79.81 477 MET A O 1
ATOM 3667 N N . GLY A 1 478 ? 1.951 8.025 -23.073 1.00 77.00 478 GLY A N 1
ATOM 3668 C CA . GLY A 1 478 ? 2.111 7.845 -24.527 1.00 77.00 478 GLY A CA 1
ATOM 3669 C C . GLY A 1 478 ? 1.521 6.583 -25.170 1.00 77.00 478 GLY A C 1
ATOM 3670 O O . GLY A 1 478 ? 1.705 6.371 -26.368 1.00 77.00 478 GLY A O 1
ATOM 3671 N N . SER A 1 479 ? 0.787 5.756 -24.423 1.00 76.31 479 SER A N 1
ATOM 3672 C CA . SER A 1 479 ? 0.149 4.529 -24.931 1.00 76.31 479 SER A CA 1
ATOM 3673 C C . SER A 1 479 ? -1.008 4.762 -25.918 1.00 76.31 479 SER A C 1
ATOM 3675 O O . SER A 1 479 ? -1.383 3.832 -26.625 1.00 76.31 479 SER A O 1
ATOM 3677 N N . CYS A 1 480 ? -1.550 5.980 -25.997 1.00 81.38 480 CYS A N 1
ATOM 3678 C CA . CYS A 1 480 ? -2.556 6.431 -26.967 1.00 81.38 480 CYS A CA 1
ATOM 3679 C C . CYS A 1 480 ? -2.122 7.780 -27.560 1.00 81.38 480 CYS A C 1
ATOM 3681 O O . CYS A 1 480 ? -2.873 8.753 -27.544 1.00 81.38 480 CYS A O 1
ATOM 3683 N N . ARG A 1 481 ? -0.862 7.860 -28.006 1.00 83.69 481 ARG A N 1
ATOM 3684 C CA . ARG A 1 481 ? -0.223 9.129 -28.372 1.00 83.69 481 ARG A CA 1
ATOM 3685 C C . ARG A 1 481 ? -1.035 9.941 -29.385 1.00 83.69 481 ARG A C 1
ATOM 3687 O O . ARG A 1 481 ? -1.542 9.383 -30.360 1.00 83.69 481 ARG A O 1
ATOM 3694 N N . MET A 1 482 ? -1.068 11.259 -29.198 1.00 88.06 482 MET A N 1
ATOM 3695 C CA . MET A 1 482 ? -1.557 12.188 -30.218 1.00 88.06 482 MET A CA 1
ATOM 3696 C C . MET A 1 482 ? -0.634 12.164 -31.439 1.00 88.06 482 MET A C 1
ATOM 3698 O O . MET A 1 482 ? 0.593 12.244 -31.312 1.00 88.06 482 MET A O 1
ATOM 3702 N N . GLY A 1 483 ? -1.232 12.077 -32.623 1.00 84.00 483 GLY A N 1
ATOM 3703 C CA . GLY A 1 483 ? -0.554 12.166 -33.911 1.00 84.00 483 GLY A CA 1
ATOM 3704 C C . GLY A 1 483 ? -1.178 13.250 -34.782 1.00 84.00 483 GLY A C 1
ATOM 3705 O O . GLY A 1 483 ? -2.350 13.579 -34.638 1.00 84.00 483 GLY A O 1
ATOM 3706 N N . SER A 1 484 ? -0.403 13.806 -35.714 1.00 89.75 484 SER A N 1
ATOM 3707 C CA . SER A 1 484 ? -0.945 14.681 -36.765 1.00 89.75 484 SER A CA 1
ATOM 3708 C C . SER A 1 484 ? -1.683 13.901 -37.860 1.00 89.75 484 SER A C 1
ATOM 3710 O O . SER A 1 484 ? -2.392 14.506 -38.658 1.00 89.75 484 SER A O 1
ATOM 3712 N N . THR A 1 485 ? -1.499 12.578 -37.910 1.00 87.94 485 THR A N 1
ATOM 3713 C CA . THR A 1 485 ? -2.169 11.639 -38.821 1.00 87.94 485 THR A CA 1
ATOM 3714 C C . THR A 1 485 ? -2.480 10.321 -38.086 1.00 87.94 485 THR A C 1
ATOM 3716 O O . THR A 1 485 ? -1.843 10.059 -37.054 1.00 87.94 485 THR A O 1
ATOM 3719 N N . PRO A 1 486 ? -3.397 9.478 -38.607 1.00 83.12 486 PRO A N 1
ATOM 3720 C CA . PRO A 1 486 ? -3.725 8.172 -38.022 1.00 83.12 486 PRO A CA 1
ATOM 3721 C C . PRO A 1 486 ? -2.539 7.205 -37.896 1.00 83.12 486 PRO A C 1
ATOM 3723 O O . PRO A 1 486 ? -2.498 6.375 -36.996 1.00 83.12 486 PRO A O 1
ATOM 3726 N N . GLU A 1 487 ? -1.532 7.319 -38.763 1.00 87.81 487 GLU A N 1
ATOM 3727 C CA . GLU A 1 487 ? -0.344 6.453 -38.742 1.00 87.81 487 GLU A CA 1
ATOM 3728 C C . GLU A 1 487 ? 0.642 6.841 -37.631 1.00 87.81 487 GLU A C 1
ATOM 3730 O O . GLU A 1 487 ? 1.491 6.044 -37.231 1.00 87.81 487 GLU A O 1
ATOM 3735 N N . MET A 1 488 ? 0.556 8.080 -37.142 1.00 81.56 488 MET A N 1
ATOM 3736 C CA . MET A 1 488 ? 1.504 8.659 -36.187 1.00 81.56 488 MET A CA 1
ATOM 3737 C C . MET A 1 488 ? 1.022 8.579 -34.732 1.00 81.56 488 MET A C 1
ATOM 3739 O O . MET A 1 488 ? 1.822 8.801 -33.813 1.00 81.56 488 MET A O 1
ATOM 3743 N N . GLY A 1 489 ? -0.260 8.279 -34.508 1.00 81.31 489 GLY A N 1
ATOM 3744 C CA . GLY A 1 489 ? -0.867 8.214 -33.183 1.00 81.31 489 GLY A CA 1
ATOM 3745 C C . GLY A 1 489 ? -2.308 7.709 -33.199 1.00 81.31 489 GLY A C 1
ATOM 3746 O O . GLY A 1 489 ? -2.969 7.737 -34.228 1.00 81.31 489 GLY A O 1
ATOM 3747 N N . ALA A 1 490 ? -2.793 7.256 -32.042 1.00 82.50 490 ALA A N 1
ATOM 3748 C CA . ALA A 1 490 ? -4.127 6.661 -31.894 1.00 82.50 490 ALA A CA 1
ATOM 3749 C C . ALA A 1 490 ? -5.262 7.698 -31.954 1.00 82.50 490 ALA A C 1
ATOM 3751 O O . ALA A 1 490 ? -6.412 7.366 -32.243 1.00 82.50 490 ALA A O 1
ATOM 3752 N N . VAL A 1 491 ? -4.930 8.958 -31.677 1.00 78.81 491 VAL A N 1
ATOM 3753 C CA . VAL A 1 491 ? -5.873 10.074 -31.662 1.00 78.81 491 VAL A CA 1
ATOM 3754 C C . VAL A 1 491 ? -5.282 11.299 -32.356 1.00 78.81 491 VAL A C 1
ATOM 3756 O O . VAL A 1 491 ? -4.060 11.416 -32.517 1.00 78.81 491 VAL A O 1
ATOM 3759 N N . ASN A 1 492 ? -6.150 12.213 -32.773 1.00 86.38 492 ASN A N 1
ATOM 3760 C CA . ASN A 1 492 ? -5.781 13.489 -33.368 1.00 86.38 492 ASN A CA 1
ATOM 3761 C C . ASN A 1 492 ? -5.246 14.480 -32.305 1.00 86.38 492 ASN A C 1
ATOM 3763 O O . ASN A 1 492 ? -5.248 14.167 -31.110 1.00 86.38 492 ASN A O 1
ATOM 3767 N N . PRO A 1 493 ? -4.765 15.677 -32.698 1.00 91.00 493 PRO A N 1
ATOM 3768 C CA . PRO A 1 493 ? -4.225 16.662 -31.753 1.00 91.00 493 PRO A CA 1
ATOM 3769 C C . PRO A 1 493 ? -5.219 17.180 -30.702 1.00 91.00 493 PRO A C 1
ATOM 3771 O O . PRO A 1 493 ? -4.788 17.742 -29.699 1.00 91.00 493 PRO A O 1
ATOM 3774 N N . ASP A 1 494 ? -6.520 16.982 -30.919 1.00 86.25 494 ASP A N 1
ATOM 3775 C CA . ASP A 1 494 ? -7.585 17.345 -29.981 1.00 86.25 494 ASP A CA 1
ATOM 3776 C C . ASP A 1 494 ? -7.950 16.180 -29.035 1.00 86.25 494 ASP A C 1
ATOM 3778 O O . ASP A 1 494 ? -8.830 16.316 -28.185 1.00 86.25 494 ASP A O 1
ATOM 3782 N N . GLY A 1 495 ? -7.274 15.031 -29.162 1.00 78.69 495 GLY A N 1
ATOM 3783 C CA . GLY A 1 495 ? -7.505 13.832 -28.355 1.00 78.69 495 GLY A CA 1
ATOM 3784 C C . GLY A 1 495 ? -8.621 12.920 -28.875 1.00 78.69 495 GLY A C 1
ATOM 3785 O O . GLY A 1 495 ? -8.939 11.929 -28.219 1.00 78.69 495 GLY A O 1
ATOM 3786 N N . GLU A 1 496 ? -9.215 13.215 -30.036 1.00 84.31 496 GLU A N 1
ATOM 3787 C CA . GLU A 1 496 ? -10.268 12.391 -30.645 1.00 84.31 496 GLU A CA 1
ATOM 3788 C C . GLU A 1 496 ? -9.679 11.194 -31.397 1.00 84.31 496 GLU A C 1
ATOM 3790 O O . GLU A 1 496 ? -8.740 11.341 -32.181 1.00 84.31 496 GLU A O 1
ATOM 3795 N N . SER A 1 497 ? -10.244 10.005 -31.198 1.00 86.44 497 SER A N 1
ATOM 3796 C CA . SER A 1 497 ? -9.872 8.797 -31.933 1.00 86.44 497 SER A CA 1
ATOM 3797 C C . SER A 1 497 ? -10.058 8.973 -33.439 1.00 86.44 497 SER A C 1
ATOM 3799 O O . SER A 1 497 ? -11.093 9.449 -33.905 1.00 86.44 497 SER A O 1
ATOM 3801 N N . TRP A 1 498 ? -9.068 8.520 -34.211 1.00 84.75 498 TRP A N 1
ATOM 3802 C CA . TRP A 1 498 ? -9.184 8.450 -35.670 1.00 84.75 498 TRP A CA 1
ATOM 3803 C C . TRP A 1 498 ? -10.201 7.397 -36.131 1.00 84.75 498 TRP A C 1
ATOM 3805 O O . TRP A 1 498 ? -10.799 7.551 -37.195 1.00 84.75 498 TRP A O 1
ATOM 3815 N N . ASP A 1 499 ? -10.412 6.356 -35.320 1.00 80.88 499 ASP A N 1
ATOM 3816 C CA . ASP A 1 499 ? -11.274 5.217 -35.646 1.00 80.88 499 ASP A CA 1
ATOM 3817 C C . ASP A 1 499 ? -12.748 5.485 -35.317 1.00 80.88 499 ASP A C 1
ATOM 3819 O O . ASP A 1 499 ? -13.646 4.966 -35.984 1.00 80.88 499 ASP A O 1
ATOM 3823 N N . VAL A 1 500 ? -13.019 6.294 -34.284 1.00 82.31 500 VAL A N 1
ATOM 3824 C CA . VAL A 1 500 ? -14.376 6.539 -33.778 1.00 82.31 500 VAL A CA 1
ATOM 3825 C C . VAL A 1 500 ? -14.596 8.025 -33.517 1.00 82.31 500 VAL A C 1
ATOM 3827 O O . VAL A 1 500 ? -14.095 8.593 -32.548 1.00 82.31 500 VAL A O 1
ATOM 3830 N N . ARG A 1 501 ? -15.439 8.643 -34.348 1.00 73.19 501 ARG A N 1
ATOM 3831 C CA . ARG A 1 501 ? -15.862 10.035 -34.166 1.00 73.19 501 ARG A CA 1
ATOM 3832 C C . ARG A 1 501 ? -16.611 10.205 -32.841 1.00 73.19 501 ARG A C 1
ATOM 3834 O O . ARG A 1 501 ? -17.540 9.452 -32.554 1.00 73.19 501 ARG A O 1
ATOM 3841 N N . GLY A 1 502 ? -16.247 11.225 -32.072 1.00 58.88 502 GLY A N 1
ATOM 3842 C CA . GLY A 1 502 ? -16.820 11.543 -30.766 1.00 58.88 502 GLY A CA 1
ATOM 3843 C C . GLY A 1 502 ? -16.223 10.762 -29.590 1.00 58.88 502 GLY A C 1
ATOM 3844 O O . GLY A 1 502 ? -16.656 10.974 -28.457 1.00 58.88 502 GLY A O 1
ATOM 3845 N N . LEU A 1 503 ? -15.244 9.880 -29.823 1.00 67.19 503 LEU A N 1
ATOM 3846 C CA . LEU A 1 503 ? -14.506 9.186 -28.767 1.00 67.19 503 LEU A CA 1
ATOM 3847 C C . LEU A 1 503 ? -13.207 9.938 -28.463 1.00 67.19 503 LEU A C 1
ATOM 3849 O O . LEU A 1 503 ? -12.329 10.007 -29.318 1.00 67.19 503 LEU A O 1
ATOM 3853 N N . TYR A 1 504 ? -13.061 10.449 -27.240 1.00 72.62 504 TYR A N 1
ATOM 3854 C CA . TYR A 1 504 ? -11.885 11.213 -26.817 1.00 72.62 504 TYR A CA 1
ATOM 3855 C C . TYR A 1 504 ? -11.089 10.478 -25.741 1.00 72.62 504 TYR A C 1
ATOM 3857 O O . TYR A 1 504 ? -11.652 9.944 -24.784 1.00 72.62 504 TYR A O 1
ATOM 3865 N N . VAL A 1 505 ? -9.769 10.511 -25.878 1.00 66.19 505 VAL A N 1
ATOM 3866 C CA . VAL A 1 505 ? -8.805 10.153 -24.834 1.00 66.19 505 VAL A CA 1
ATOM 3867 C C . VAL A 1 505 ? -8.278 11.462 -24.246 1.00 66.19 505 VAL A C 1
ATOM 3869 O O . VAL A 1 505 ? -8.064 12.409 -24.992 1.00 66.19 505 VAL A O 1
ATOM 3872 N N . ALA A 1 506 ? -8.115 11.560 -22.922 1.00 78.06 506 ALA A N 1
ATOM 3873 C CA . ALA A 1 506 ? -7.797 12.834 -22.253 1.00 78.06 506 ALA A CA 1
ATOM 3874 C C . ALA A 1 506 ? -6.866 12.694 -21.030 1.00 78.06 506 ALA A C 1
ATOM 3876 O O . ALA A 1 506 ? -6.852 13.557 -20.152 1.00 78.06 506 ALA A O 1
ATOM 3877 N N . ASP A 1 507 ? -6.100 11.605 -20.948 1.00 77.94 507 ASP A N 1
ATOM 3878 C CA . ASP A 1 507 ? -5.156 11.343 -19.856 1.00 77.94 507 ASP A CA 1
ATOM 3879 C C . ASP A 1 507 ? -3.689 11.306 -20.341 1.00 77.94 507 ASP A C 1
ATOM 3881 O O . ASP A 1 507 ? -3.370 11.669 -21.477 1.00 77.94 507 ASP A O 1
ATOM 3885 N N . ALA A 1 508 ? -2.762 10.889 -19.470 1.00 72.25 508 ALA A N 1
ATOM 3886 C CA . ALA A 1 508 ? -1.327 10.835 -19.764 1.00 72.25 508 ALA A CA 1
ATOM 3887 C C . ALA A 1 508 ? -0.961 9.923 -20.956 1.00 72.25 508 ALA A C 1
ATOM 3889 O O . ALA A 1 508 ? 0.122 10.061 -21.534 1.00 72.25 508 ALA A O 1
ATOM 3890 N N . SER A 1 509 ? -1.849 9.018 -21.376 1.00 75.62 509 SER A N 1
ATOM 3891 C CA . SER A 1 509 ? -1.654 8.191 -22.569 1.00 75.62 509 SER A CA 1
ATOM 3892 C C . SER A 1 509 ? -1.533 9.012 -23.859 1.00 75.62 509 SER A C 1
ATOM 3894 O O . SER A 1 509 ? -0.894 8.539 -24.796 1.00 75.62 509 SER A O 1
ATOM 3896 N N . LEU A 1 510 ? -2.047 10.250 -23.895 1.00 75.94 510 LEU A N 1
ATOM 3897 C CA . LEU A 1 510 ? -1.981 11.144 -25.057 1.00 75.94 510 LEU A CA 1
ATOM 3898 C C . LEU A 1 510 ? -0.584 11.670 -25.389 1.00 75.94 510 LEU A C 1
ATOM 3900 O O . LEU A 1 510 ? -0.346 12.140 -26.505 1.00 75.94 510 LEU A O 1
ATOM 3904 N N . PHE A 1 511 ? 0.331 11.665 -24.420 1.00 75.19 511 PHE A N 1
ATOM 3905 C CA . PHE A 1 511 ? 1.609 12.354 -24.562 1.00 75.19 511 PHE A CA 1
ATOM 3906 C C . PHE A 1 511 ? 2.414 11.778 -25.736 1.00 75.19 511 PHE A C 1
ATOM 3908 O O . PHE A 1 511 ? 2.712 10.585 -25.747 1.00 75.19 511 PHE A O 1
ATOM 3915 N N . PRO A 1 512 ? 2.841 12.601 -26.710 1.00 76.19 512 PRO A N 1
ATOM 3916 C CA . PRO A 1 512 ? 3.627 12.105 -27.836 1.00 76.19 512 PRO A CA 1
ATOM 3917 C C . PRO A 1 512 ? 4.960 11.479 -27.406 1.00 76.19 512 PRO A C 1
ATOM 3919 O O . PRO A 1 512 ? 5.479 10.597 -28.082 1.00 76.19 512 PRO A O 1
ATOM 3922 N N . THR A 1 513 ? 5.534 11.926 -26.291 1.00 74.62 513 THR A N 1
ATOM 3923 C CA . THR A 1 513 ? 6.804 11.428 -25.757 1.00 74.62 513 THR A CA 1
ATOM 3924 C C . THR A 1 513 ? 6.877 11.649 -24.248 1.00 74.62 513 THR A C 1
ATOM 3926 O O . THR A 1 513 ? 6.063 12.384 -23.685 1.00 74.62 513 THR A O 1
ATOM 3929 N N . ALA A 1 514 ? 7.881 11.050 -23.605 1.00 70.69 514 ALA A N 1
ATOM 3930 C CA . ALA A 1 514 ? 8.193 11.274 -22.202 1.00 70.69 514 ALA A CA 1
ATOM 3931 C C . ALA A 1 514 ? 8.460 12.766 -21.917 1.00 70.69 514 ALA A C 1
ATOM 3933 O O . ALA A 1 514 ? 9.433 13.328 -22.413 1.00 70.69 514 ALA A O 1
ATOM 3934 N N . SER A 1 515 ? 7.624 13.417 -21.103 1.00 66.19 515 SER A N 1
ATOM 3935 C CA . SER A 1 515 ? 7.719 14.865 -20.834 1.00 66.19 515 SER A CA 1
ATOM 3936 C C . SER A 1 515 ? 8.950 15.274 -20.015 1.00 66.19 515 SER A C 1
ATOM 3938 O O . SER A 1 515 ? 9.381 16.425 -20.083 1.00 66.19 515 SER A O 1
ATOM 3940 N N . GLY A 1 516 ? 9.520 14.335 -19.254 1.00 57.69 516 GLY A N 1
ATOM 3941 C CA . GLY A 1 516 ? 10.710 14.539 -18.423 1.00 57.69 516 GLY A CA 1
ATOM 3942 C C . GLY A 1 516 ? 12.048 14.289 -19.127 1.00 57.69 516 GLY A C 1
ATOM 3943 O O . GLY A 1 516 ? 13.087 14.521 -18.519 1.00 57.69 516 GLY A O 1
ATOM 3944 N N . VAL A 1 517 ? 12.043 13.819 -20.380 1.00 51.16 517 VAL A N 1
ATOM 3945 C CA . VAL A 1 517 ? 13.262 13.558 -21.159 1.00 51.16 517 VAL A CA 1
ATOM 3946 C C . VAL A 1 517 ? 13.456 14.723 -22.131 1.00 51.16 517 VAL A C 1
ATOM 3948 O O . VAL A 1 517 ? 12.731 14.833 -23.121 1.00 51.16 517 VAL A O 1
ATOM 3951 N N . LYS A 1 518 ? 14.397 15.621 -21.827 1.00 38.34 518 LYS A N 1
ATOM 3952 C CA . LYS A 1 518 ? 14.879 16.657 -22.752 1.00 38.34 518 LYS A CA 1
ATOM 3953 C C . LYS A 1 518 ? 16.318 16.387 -23.143 1.00 38.34 518 LYS A C 1
ATOM 3955 O O . LYS A 1 518 ? 17.121 16.148 -22.216 1.00 38.34 518 LYS A O 1
#